Protein 8B3J (pdb70)

Foldseek 3Di:
DPDDDDDPDDDDDDPPDCPPPHPHDDDDVVVVLFDKDWWDWFFADAQLVDPDFDFFFKKKKFKAFQDDADWFQFPQAAPHRPDPTHTHDIDCDPCLQVQLQFFWWFWKKKKKKFKDWAAPPDDGDAFAKKKKAWFDDDPDDGDDGHMDMFDQADPVGGDVVSVQVVDDPRPRHMDMDGCRVPRMDIDMGTGDDPDDGDGSNDHHRVSSRPGMMMMMGTDGRGDSNDTTIIIIMMMGGDPPIDTDGRHGRDDDDDDDD/DQLQDWDWQDKDKAWFPDWDKDKAQPQVSSCQAVSNLVVLWFFWWKFWKKKKWKFWDAEQQKWFKKKKAKFFADCPVVDVVLVVDDPQVNVVVRVVGDIWMATRNVRDTGMGIGHQDDPDDTQTFFAPRCRSRRGMMMMMTTPGGMDGDDCTMIMMIMIMGIDPMDTDDGDDGGGYHHDDRPD/DPDDDDDDDDDDDDDDDDDPPDDPDDDDDDDPDPDPDDDDDPADPVVPDHDPDDPPDLVVLQFDKDWDFKWWAQLPDDQKAWTKKFFAFQFAWDKDWDDDDDTFIDIDGGSVLVSQVQFWKKFWKKKKKKFWDDDLQKWFKKKKAWDQDDAPQDPDDPDVPGIDMDISNPDGIDMDMGTADDPDGIATRDDADDRDRDGRMDDGPVRPRDDRGYDDDDNRRGRGMMIMITHGRMDDPPPPSRDMTMMTMMMHGDVVMDGDHGDDDCVVPDPDTPPDDD

InterPro domains:
  IPR014872 Dicistrovirus, capsid-polyprotein, C-terminal [PF08762] (706-889)
  IPR024343 Capsid protein VP4, dicistrovirus [PF11492] (283-330)
  IPR029053 Viral coat protein subunit [G3DSA:2.60.120.20] (38-286)
  IPR029053 Viral coat protein subunit [G3DSA:2.60.120.20] (332-621)
  IPR029053 Viral coat protein subunit [G3DSA:2.60.120.20] (643-891)
  IPR033703 Picornavirus/Calicivirus coat protein [cd00205] (107-262)
  IPR033703 Picornavirus/Calicivirus coat protein [cd00205] (389-591)

Sequence (718 aa):
GAITLEPFGSDNTSPELSKLHFGETYDHMRVLVKGYNFYKAVLDNTTITDPDNPSGTVVIRSTVPDFPAPRGHIPNGPDKPFLPHPENAALCTHLTWFSPCYVARRGGIRWKYLHFGARFGATDAPKGLGFVNRVPQVPYGRRPLGNERLPLTDVNGFNPTELSQAFSNENGGVYATDLDVQPAIEVELPFYSSLRFVNPRWDDYEKIGIHRHSIDLLSYRTNGAKCEDAWMAYVAAGDDFNLSWMLSCPPFRLVNLNFLSRPVRIMRESISLDERTSTTIAPWDVYLRHPMINKKIANYEYLRANLVLEVVVNGGPFFYGKMLLGYTPFGYEDSLKNFNRIPIGHQNTMLSQQPHVKIDFCESTGGVLHLPFVYNRNYMRISEGSGEPASMGELRLNTLNALKNISFSVATITVFAYLDNVELVAPSANDPITAQQPELCRPVVIDPPHKYRPTYVGNMANADIAEAVDKLSLTSKQELTINHDVIGKKSDGDDMHLSTFFGREAYMDRFEWKTTDSYDTLLFYTHVHPILFKRFEATSGDYDVGMLLPPVGYATIPFSFWRGGMTFRFSIVASAFHRGRLRIVYQPQGGLGTVPGFSAAFNRVIDLGDARDFEVTVEWNQNIAFREVHTTGSNVPSAQYTPGLDVGRTSQLPLGDQTSVSNGVLAVYVVNDLVSPDGGTDESVEVNWFVKGAPSFEVASRDTKFARWSTHWSQEEF

Radius of gyration: 30.09 Å; Cα contacts (8 Å, |Δi|>4): 1605; chains: 3; bounding box: 96×83×78 Å

Organism: NCBI:txid2169725

Secondary structure (DSSP, 8-state):
--EE---BS-----S--TTTTSSS---BHHHHTTS-EEEEE----SGGGSSS---SSEEEEEEEESS---SBS-TT-SSSTTSSS--B-----SHHHHSTTBS-EE--EEEEEEEE---SSS------EEEEEEE---SSSPPPSEEEEEE-B-SSSB-HHHHHTTS----S-EEEEETTT--EEEEEE----SSS-B-TT---HHHHTTSEEEEEEEESS--SS----EEEEEEEE-TT-EE--B--PPPBEE---/--TTS-EEEEEEEE-SS---EEEE-HHHHHHT-TTTTTTTTT-SEEEEEEEEEEEEE--TTEEEEEEEEEE-TTTTTTSTTTTTS-HHHHHHHHTTSSEEEEETTTTB-EEEEPP---SSSSEE-SSS--TTTTT-EEEEEEEEEEEE-----EEEEEEEEEEEEEEE---S---SPP-----/--S----PPP-----SS---S-SSS----EE-SSSTT------SGGGSSPPSS-TTBGGGTTT--EEEEEEE--S---SS-EEEEEE--S-----EE-SSSS--EEB---HHHHHSTTBSEEES-EEEEEEE---SS-EEEEEEEEESSS--SS-----TTSEEEEETTT-SEEEEEEPP--SSS-EE----SSSSPPPSEE-BTTTTB---S------SS-S-EEEEEEEEEEE-TTS------EEEEEE---TT-EE-SB----TTEES--TT---

Solvent-accessible surface area: 33210 Å² total; per-residue (Å²): 87,74,55,92,30,119,57,0,32,85,85,140,72,58,142,75,34,53,164,122,103,61,64,101,96,52,70,55,2,41,78,35,5,65,4,21,46,76,16,30,34,17,76,10,72,20,18,42,106,70,134,117,28,27,78,21,24,1,0,18,5,7,6,27,7,20,16,3,2,16,8,0,40,2,72,58,3,38,35,87,56,148,82,122,80,26,13,1,48,0,41,10,2,12,1,9,0,3,3,15,0,1,10,0,24,27,6,0,6,53,8,5,3,57,21,103,39,62,36,131,85,60,129,94,17,88,95,3,65,0,26,0,10,50,11,68,106,73,148,203,67,56,52,101,44,37,39,64,27,41,69,3,56,77,148,161,31,134,34,101,93,33,60,84,130,6,49,75,128,63,127,40,19,57,61,58,23,53,0,70,109,46,28,2,0,25,0,3,5,10,19,99,37,126,68,92,5,9,23,14,60,53,38,21,20,102,78,14,0,71,26,41,0,0,5,2,4,20,2,68,136,19,72,13,77,103,18,20,28,5,16,51,0,48,0,1,2,2,109,11,8,0,0,6,20,1,14,0,0,12,11,0,18,39,3,127,97,172,100,20,50,134,84,10,103,7,13,107,57,82,19,60,59,83,94,95,71,42,40,59,45,21,0,2,23,41,2,2,76,34,52,76,0,19,157,110,0,39,98,72,28,57,1,88,3,47,0,7,1,74,10,73,19,100,12,30,89,96,28,21,0,34,6,6,2,0,5,14,7,50,15,28,89,59,44,45,172,46,34,81,28,7,35,39,8,7,7,1,2,3,0,18,15,9,49,54,14,123,0,28,0,19,116,48,58,30,29,87,24,131,2,34,28,4,20,26,100,77,54,1,81,0,2,106,69,6,47,40,2,38,30,2,0,12,2,8,10,0,3,16,3,19,4,76,59,18,73,192,95,84,1,28,2,12,0,62,0,66,2,58,113,55,87,51,45,46,105,52,110,59,95,22,2,95,44,115,120,22,180,78,163,224,117,115,143,150,118,100,131,140,199,196,201,104,91,112,52,26,83,52,56,79,41,130,106,104,58,98,47,49,61,12,24,180,75,95,165,39,139,69,81,97,80,17,57,54,3,29,64,163,32,158,50,56,22,2,51,2,65,30,1,24,42,68,48,0,1,1,0,19,4,50,3,101,9,98,28,71,126,53,45,26,4,0,5,1,8,0,1,1,0,1,9,3,66,8,56,21,86,75,72,118,129,4,5,0,1,2,2,1,0,0,0,0,0,0,0,10,3,25,61,1,37,1,0,2,15,1,54,8,5,9,10,4,1,54,104,6,143,10,94,10,5,1,6,7,67,45,117,44,26,17,59,116,86,42,54,107,80,92,89,67,23,44,70,13,41,17,46,102,17,49,46,6,56,2,30,1,24,26,42,39,151,88,21,20,35,91,18,23,65,18,69,61,35,99,25,78,25,6,1,6,16,0,76,30,45,56,61,117,54,83,129,52,49,60,96,57,52,62,16,6,1,11,4,0,0,4,6,0,16,73,65,4,93,26,47,73,71,50,82,140,55,49,11,38,5,1,0,23,0,61,4,13,148,39,19,70,6,0,35,132,47,116,43,11,24,144,7,2,24,14,16,7,92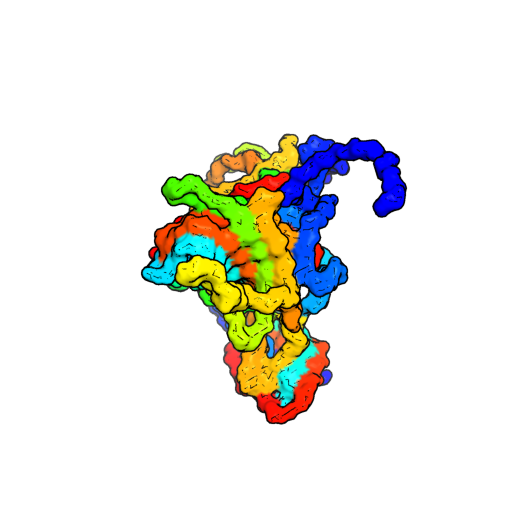,16,74,136

Nearest PDB structures (foldseek):
  8b38-assembly1_C  TM=9.897E-01  e=2.104E-46  Chaetoceros socialis f. radians RNA virus 01
  6shl-assembly1_C  TM=8.924E-01  e=9.846E-21  Chaetoceros tenuissimus RNA virus type II
  5mqc-assembly1_C  TM=8.065E-01  e=6.167E-16  Black queen cell virus
  5mup-assembly1_C  TM=7.631E-01  e=1.650E-15  Deformed wing virus
  6iic-assembly1_C  TM=8.313E-01  e=2.509E-12  Mud crab virus

CATH classification: 2.60.120.20

Structure (mmCIF, N/CA/C/O backbone):
data_8B3J
#
_entry.id   8B3J
#
loop_
_entity.id
_entity.type
_entity.pdbx_description
1 polymer 'Structural polyprotein'
2 polymer 'Structural polyprotein'
3 polymer 'Structural polyprotein'
#
loop_
_atom_site.group_PDB
_atom_site.id
_atom_site.type_symbol
_atom_site.label_atom_id
_atom_site.label_alt_id
_atom_site.label_comp_id
_atom_site.label_asym_id
_atom_site.label_entity_id
_atom_site.label_seq_id
_atom_site.pdbx_PDB_ins_code
_atom_site.Cartn_x
_atom_site.Cartn_y
_atom_site.Cartn_z
_atom_site.occupancy
_atom_site.B_iso_or_equiv
_atom_site.auth_seq_id
_atom_site.auth_comp_id
_atom_site.auth_asym_id
_atom_site.auth_atom_id
_atom_site.pdbx_PDB_model_num
ATOM 1 N N . GLY A 1 14 ? 74.800 253.565 188.742 1.00 87.60 638 GLY A N 1
ATOM 2 C CA . GLY A 1 14 ? 74.984 253.753 187.315 1.00 91.55 638 GLY A CA 1
ATOM 3 C C . GLY A 1 14 ? 76.227 254.549 186.973 1.00 95.85 638 GLY A C 1
ATOM 4 O O . GLY A 1 14 ? 77.331 254.003 186.942 1.00 96.43 638 GLY A O 1
ATOM 5 N N . ALA A 1 15 ? 76.040 255.843 186.712 1.00 85.93 639 ALA A N 1
ATOM 6 C CA . ALA A 1 15 ? 77.132 256.763 186.397 1.00 82.89 639 ALA A CA 1
ATOM 7 C C . ALA A 1 15 ? 77.922 256.281 185.179 1.00 81.94 639 ALA A C 1
ATOM 8 O O . ALA A 1 15 ? 79.110 255.965 185.254 1.00 80.88 639 ALA A O 1
ATOM 10 N N . ILE A 1 16 ? 77.231 256.227 184.046 1.00 75.18 640 ILE A N 1
ATOM 11 C CA . ILE A 1 16 ? 77.840 255.780 182.800 1.00 75.17 640 ILE A CA 1
ATOM 12 C C . ILE A 1 16 ? 78.590 256.939 182.162 1.00 76.55 640 ILE A C 1
ATOM 13 O O . ILE A 1 16 ? 78.043 258.036 182.000 1.00 76.06 640 ILE A O 1
ATOM 18 N N . THR A 1 17 ? 79.846 256.699 181.799 1.00 66.32 641 THR A N 1
ATOM 19 C CA . THR A 1 17 ? 80.658 257.681 181.092 1.00 59.29 641 THR A CA 1
ATOM 20 C C . THR A 1 17 ? 80.486 257.456 179.595 1.00 63.22 641 THR A C 1
ATOM 21 O O . THR A 1 17 ? 80.914 256.429 179.062 1.00 67.28 641 THR A O 1
ATOM 25 N N . LEU A 1 18 ? 79.865 258.417 178.918 1.00 63.19 642 LEU A N 1
ATOM 26 C CA . LEU A 1 18 ? 79.588 258.291 177.498 1.00 63.54 642 LEU A CA 1
ATOM 27 C C . LEU A 1 18 ? 80.853 258.550 176.684 1.00 68.74 642 LEU A C 1
ATOM 28 O O . LEU A 1 18 ? 81.938 258.784 177.221 1.00 71.23 642 LEU A O 1
ATOM 33 N N . GLU A 1 19 ? 80.713 258.505 175.366 1.00 72.63 643 GLU A N 1
ATOM 34 C CA . GLU A 1 19 ? 81.841 258.759 174.478 1.00 74.65 643 GLU A CA 1
ATOM 35 C C . GLU A 1 19 ? 82.085 260.260 174.365 1.00 74.66 643 GLU A C 1
ATOM 36 O O . GLU A 1 19 ? 81.155 261.008 174.050 1.00 77.32 643 GLU A O 1
ATOM 42 N N . PRO A 1 20 ? 83.305 260.732 174.620 1.00 59.96 644 PRO A N 1
ATOM 43 C CA . PRO A 1 20 ? 83.576 262.171 174.534 1.00 55.88 644 PRO A CA 1
ATOM 44 C C . PRO A 1 20 ? 83.334 262.711 173.135 1.00 60.79 644 PRO A C 1
ATOM 45 O O . PRO A 1 20 ? 83.590 262.041 172.134 1.00 71.44 644 PRO A O 1
ATOM 49 N N . PHE A 1 21 ? 82.840 263.944 173.073 1.00 49.74 645 PHE A N 1
ATOM 50 C CA . PHE A 1 21 ? 82.634 264.630 171.800 1.00 50.85 645 PHE A CA 1
ATOM 51 C C . PHE A 1 21 ? 83.962 265.230 171.362 1.00 60.77 645 PHE A C 1
ATOM 52 O O . PHE A 1 21 ? 84.248 266.402 171.602 1.00 65.53 645 PHE A O 1
ATOM 60 N N . GLY A 1 22 ? 84.783 264.424 170.707 1.00 70.95 646 GLY A N 1
ATOM 61 C CA . GLY A 1 22 ? 86.069 264.882 170.221 1.00 68.96 646 GLY A CA 1
ATOM 62 C C . GLY A 1 22 ? 87.218 264.408 171.085 1.00 72.46 646 GLY A C 1
ATOM 63 O O . GLY A 1 22 ? 87.087 263.522 171.934 1.00 74.37 646 GLY A O 1
ATOM 64 N N . SER A 1 23 ? 88.375 265.023 170.854 1.00 83.10 647 SER A N 1
ATOM 65 C CA . SER A 1 23 ? 89.577 264.683 171.600 1.00 80.65 647 SER A CA 1
ATOM 66 C C . SER A 1 23 ? 90.465 265.912 171.700 1.00 84.34 647 SER A C 1
ATOM 67 O O . SER A 1 23 ? 90.326 266.867 170.932 1.00 87.79 647 SER A O 1
ATOM 70 N N . ASP A 1 24 ? 91.383 265.877 172.664 1.00 90.24 648 ASP A N 1
ATOM 71 C CA . ASP A 1 24 ? 92.315 266.972 172.911 1.00 93.40 648 ASP A CA 1
ATOM 72 C C . ASP A 1 24 ? 93.691 266.555 172.408 1.00 92.49 648 ASP A C 1
ATOM 73 O O . ASP A 1 24 ? 94.286 265.601 172.920 1.00 94.01 648 ASP A O 1
ATOM 78 N N . ASN A 1 25 ? 94.194 267.270 171.410 1.00 97.73 649 ASN A N 1
ATOM 79 C CA . ASN A 1 25 ? 95.484 266.988 170.800 1.00 101.75 649 ASN A CA 1
ATOM 80 C C . ASN A 1 25 ? 96.313 268.259 170.682 1.00 103.53 649 ASN A C 1
ATOM 81 O O . ASN A 1 25 ? 96.965 268.506 169.666 1.00 104.77 649 ASN A O 1
ATOM 86 N N . THR A 1 26 ? 96.290 269.082 171.726 1.00 101.72 650 THR A N 1
ATOM 87 C CA . THR A 1 26 ? 97.004 270.350 171.696 1.00 101.10 650 THR A CA 1
ATOM 88 C C . THR A 1 26 ? 98.506 270.124 171.600 1.00 101.58 650 THR A C 1
ATOM 89 O O . THR A 1 26 ? 99.049 269.172 172.167 1.00 101.23 650 THR A O 1
ATOM 93 N N . SER A 1 27 ? 99.175 271.003 170.863 1.00 103.23 651 SER A N 1
ATOM 94 C CA . SER A 1 27 ? 100.616 270.898 170.717 1.00 103.50 651 SER A CA 1
ATOM 95 C C . SER A 1 27 ? 101.298 271.183 172.052 1.00 103.69 651 SER A C 1
ATOM 96 O O . SER A 1 27 ? 100.817 272.010 172.832 1.00 102.93 651 SER A O 1
ATOM 99 N N . PRO A 1 28 ? 102.413 270.511 172.351 1.00 102.53 652 PRO A N 1
ATOM 100 C CA . PRO A 1 28 ? 103.169 270.853 173.562 1.00 102.50 652 PRO A CA 1
ATOM 101 C C . PRO A 1 28 ? 103.762 272.251 173.540 1.00 101.22 652 PRO A C 1
ATOM 102 O O . PRO A 1 28 ? 104.174 272.738 174.600 1.00 100.78 652 PRO A O 1
ATOM 106 N N . GLU A 1 29 ? 103.821 272.910 172.385 1.00 93.98 653 GLU A N 1
ATOM 107 C CA . GLU A 1 29 ? 104.318 274.279 172.288 1.00 89.44 653 GLU A CA 1
ATOM 108 C C . GLU A 1 29 ? 103.158 275.175 171.855 1.00 87.78 653 GLU A C 1
ATOM 109 O O . GLU A 1 29 ? 102.968 275.476 170.678 1.00 88.22 653 GLU A O 1
ATOM 115 N N . LEU A 1 30 ? 102.380 275.610 172.835 1.00 70.37 654 LEU A N 1
ATOM 116 C CA . LEU A 1 30 ? 101.307 276.567 172.621 1.00 70.93 654 LEU A CA 1
ATOM 117 C C . LEU A 1 30 ? 101.488 277.846 173.417 1.00 70.39 654 LEU A C 1
ATOM 118 O O . LEU A 1 30 ? 100.988 278.892 173.004 1.00 73.14 654 LEU A O 1
ATOM 123 N N . SER A 1 31 ? 102.199 277.792 174.542 1.00 66.06 655 SER A N 1
ATOM 124 C CA . SER A 1 31 ? 102.491 278.993 175.305 1.00 66.24 655 SER A CA 1
ATOM 125 C C . SER A 1 31 ? 103.465 279.915 174.590 1.00 72.08 655 SER A C 1
ATOM 126 O O . SER A 1 31 ? 103.637 281.057 175.026 1.00 75.87 655 SER A O 1
ATOM 129 N N . LYS A 1 32 ? 104.117 279.449 173.526 1.00 62.32 656 LYS A N 1
ATOM 130 C CA . LYS A 1 32 ? 105.039 280.270 172.754 1.00 58.26 656 LYS A CA 1
ATOM 131 C C . LYS A 1 32 ? 104.566 280.466 171.321 1.00 54.76 656 LYS A C 1
ATOM 132 O O . LYS A 1 32 ? 105.379 280.719 170.430 1.00 63.33 656 LYS A O 1
ATOM 138 N N . LEU A 1 33 ? 103.268 280.354 171.086 1.00 44.57 657 LEU A N 1
ATOM 139 C CA . LEU A 1 33 ? 102.687 280.580 169.775 1.00 46.38 657 LEU A CA 1
ATOM 140 C C . LEU A 1 33 ? 101.583 281.619 169.787 1.00 45.39 657 LEU A C 1
ATOM 141 O O . LEU A 1 33 ? 101.437 282.352 168.809 1.00 49.22 657 LEU A O 1
ATOM 146 N N . HIS A 1 34 ? 100.814 281.718 170.870 1.00 49.74 658 HIS A N 1
ATOM 147 C CA . HIS A 1 34 ? 99.721 282.679 170.944 1.00 49.55 658 HIS A CA 1
ATOM 148 C C . HIS A 1 34 ? 99.951 283.738 172.012 1.00 58.22 658 HIS A C 1
ATOM 149 O O . HIS A 1 34 ? 99.920 284.933 171.701 1.00 66.45 658 HIS A O 1
ATOM 156 N N . PHE A 1 35 ? 100.175 283.346 173.254 1.00 42.99 659 PHE A N 1
ATOM 157 C CA . PHE A 1 35 ? 100.500 284.280 174.316 1.00 40.10 659 PHE A CA 1
ATOM 158 C C . PHE A 1 35 ? 101.958 284.090 174.714 1.00 43.24 659 PHE A C 1
ATOM 159 O O . PHE A 1 35 ? 102.704 283.344 174.076 1.00 57.91 659 PHE A O 1
ATOM 167 N N . GLY A 1 36 ? 102.375 284.782 175.762 1.00 48.34 660 GLY A N 1
ATOM 168 C CA . GLY A 1 36 ? 103.753 284.674 176.188 1.00 54.33 660 GLY A CA 1
ATOM 169 C C . GLY A 1 36 ? 103.994 283.613 177.239 1.00 57.36 660 GLY A C 1
ATOM 170 O O . GLY A 1 36 ? 104.973 282.865 177.158 1.00 55.44 660 GLY A O 1
ATOM 171 N N . GLU A 1 37 ? 103.106 283.530 178.225 1.00 63.14 661 GLU A N 1
ATOM 172 C CA . GLU A 1 37 ? 103.327 282.701 179.401 1.00 58.90 661 GLU A CA 1
ATOM 173 C C . GLU A 1 37 ? 102.035 281.961 179.727 1.00 56.85 661 GLU A C 1
ATOM 174 O O . GLU A 1 37 ? 101.086 281.951 178.938 1.00 64.24 661 GLU A O 1
ATOM 180 N N . THR A 1 38 ? 102.000 281.333 180.899 1.00 55.91 662 THR A N 1
ATOM 181 C CA . THR A 1 38 ? 100.863 280.541 181.344 1.00 61.86 662 THR A CA 1
ATOM 182 C C . THR A 1 38 ? 100.222 281.177 182.570 1.00 64.89 662 THR A C 1
ATOM 183 O O . THR A 1 38 ? 100.918 281.651 183.470 1.00 66.81 662 THR A O 1
ATOM 187 N N . TYR A 1 39 ? 98.892 281.173 182.602 1.00 57.91 663 TYR A N 1
ATOM 188 C CA . TYR A 1 39 ? 98.101 281.757 183.682 1.00 51.09 663 TYR A CA 1
ATOM 189 C C . TYR A 1 39 ? 97.340 280.623 184.359 1.00 58.82 663 TYR A C 1
ATOM 190 O O . TYR A 1 39 ? 96.208 280.322 183.978 1.00 70.57 663 TYR A O 1
ATOM 199 N N . ASP A 1 40 ? 97.951 279.989 185.359 1.00 59.47 664 ASP A N 1
ATOM 200 C CA . ASP A 1 40 ? 97.281 278.914 186.077 1.00 55.67 664 ASP A CA 1
ATOM 201 C C . ASP A 1 40 ? 97.427 278.971 187.588 1.00 52.76 664 ASP A C 1
ATOM 202 O O . ASP A 1 40 ? 96.802 278.157 188.272 1.00 60.70 664 ASP A O 1
ATOM 207 N N . HIS A 1 41 ? 98.220 279.885 188.131 1.00 59.47 665 HIS A N 1
ATOM 208 C CA . HIS A 1 41 ? 98.431 279.990 189.568 1.00 53.20 665 HIS A CA 1
ATOM 209 C C . HIS A 1 41 ? 97.876 281.321 190.051 1.00 61.03 665 HIS A C 1
ATOM 210 O O . HIS A 1 41 ? 98.252 282.376 189.534 1.00 69.96 665 HIS A O 1
ATOM 217 N N . MET A 1 42 ? 96.981 281.269 191.036 1.00 53.59 666 MET A N 1
ATOM 218 C CA . MET A 1 42 ? 96.419 282.494 191.589 1.00 53.24 666 MET A CA 1
ATOM 219 C C . MET A 1 42 ? 97.409 283.210 192.495 1.00 55.05 666 MET A C 1
ATOM 220 O O . MET A 1 42 ? 97.380 284.442 192.592 1.00 65.94 666 MET A O 1
ATOM 225 N N . ARG A 1 43 ? 98.296 282.460 193.147 1.00 49.26 667 ARG A N 1
ATOM 226 C CA . ARG A 1 43 ? 99.275 283.073 194.034 1.00 46.07 667 ARG A CA 1
ATOM 227 C C . ARG A 1 43 ? 100.176 284.041 193.284 1.00 49.10 667 ARG A C 1
ATOM 228 O O . ARG A 1 43 ? 100.482 285.124 193.792 1.00 59.02 667 ARG A O 1
ATOM 236 N N . VAL A 1 44 ? 100.607 283.677 192.078 1.00 47.17 668 VAL A N 1
ATOM 237 C CA . VAL A 1 44 ? 101.416 284.581 191.268 1.00 50.19 668 VAL A CA 1
ATOM 238 C C . VAL A 1 44 ? 100.583 285.749 190.755 1.00 48.24 668 VAL A C 1
ATOM 239 O O . VAL A 1 44 ? 101.032 286.899 190.770 1.00 53.68 668 VAL A O 1
ATOM 243 N N . LEU A 1 45 ? 99.359 285.478 190.300 1.00 47.77 669 LEU A N 1
ATOM 244 C CA . LEU A 1 45 ? 98.521 286.533 189.741 1.00 47.87 669 LEU A CA 1
ATOM 245 C C . LEU A 1 45 ? 98.237 287.622 190.763 1.00 49.09 669 LEU A C 1
ATOM 246 O O . LEU A 1 45 ? 98.219 288.811 190.426 1.00 55.43 669 LEU A O 1
ATOM 251 N N . VAL A 1 46 ? 98.021 287.240 192.016 1.00 44.12 670 VAL A N 1
ATOM 252 C CA . VAL A 1 46 ? 97.576 288.180 193.039 1.00 40.63 670 VAL A CA 1
ATOM 253 C C . VAL A 1 46 ? 98.722 289.083 193.488 1.00 48.78 670 VAL A C 1
ATOM 254 O O . VAL A 1 46 ? 98.532 289.973 194.322 1.00 57.29 670 VAL A O 1
ATOM 258 N N . LYS A 1 47 ? 99.912 288.877 192.928 1.00 52.45 671 LYS A N 1
ATOM 259 C CA . LYS A 1 47 ? 101.079 289.667 193.297 1.00 44.52 671 LYS A CA 1
ATOM 260 C C . LYS A 1 47 ? 101.250 290.931 192.465 1.00 48.06 671 LYS A C 1
ATOM 261 O O . LYS A 1 47 ? 102.121 291.744 192.783 1.00 50.63 671 LYS A O 1
ATOM 267 N N . GLY A 1 48 ? 100.461 291.117 191.411 1.00 49.90 672 GLY A N 1
ATOM 268 C CA . GLY A 1 48 ? 100.448 292.372 190.695 1.00 40.97 672 GLY A CA 1
ATOM 269 C C . GLY A 1 48 ? 99.662 293.415 191.453 1.00 47.59 672 GLY A C 1
ATOM 270 O O . GLY A 1 48 ? 99.073 293.156 192.500 1.00 62.53 672 GLY A O 1
ATOM 271 N N . TYR A 1 49 ? 99.644 294.625 190.911 1.00 25.39 673 TYR A N 1
ATOM 272 C CA . TYR A 1 49 ? 99.025 295.755 191.584 1.00 36.57 673 TYR A CA 1
ATOM 273 C C . TYR A 1 49 ? 97.719 296.139 190.910 1.00 32.28 673 TYR A C 1
ATOM 274 O O . TYR A 1 49 ? 97.596 296.069 189.685 1.00 49.22 673 TYR A O 1
ATOM 283 N N . ASN A 1 50 ? 96.746 296.542 191.720 1.00 32.00 674 ASN A N 1
ATOM 284 C CA . ASN A 1 50 ? 95.466 297.036 191.245 1.00 39.67 674 ASN A CA 1
ATOM 285 C C . ASN A 1 50 ? 95.167 298.362 191.923 1.00 39.14 674 ASN A C 1
ATOM 286 O O . ASN A 1 50 ? 95.765 298.709 192.941 1.00 45.86 674 ASN A O 1
ATOM 291 N N . PHE A 1 51 ? 94.226 299.101 191.353 1.00 40.30 675 PHE A N 1
ATOM 292 C CA . PHE A 1 51 ? 93.862 300.410 191.871 1.00 35.94 675 PHE A CA 1
ATOM 293 C C . PHE A 1 51 ? 92.681 300.270 192.821 1.00 40.45 675 PHE A C 1
ATOM 294 O O . PHE A 1 51 ? 91.599 299.837 192.415 1.00 49.00 675 PHE A O 1
ATOM 302 N N . TYR A 1 52 ? 92.897 300.624 194.079 1.00 46.75 676 TYR A N 1
ATOM 303 C CA . TYR A 1 52 ? 91.847 300.699 195.083 1.00 40.70 676 TYR A CA 1
ATOM 304 C C . TYR A 1 52 ? 91.257 302.112 195.053 1.00 45.05 676 TYR A C 1
ATOM 305 O O . TYR A 1 52 ? 91.472 302.863 194.101 1.00 55.81 676 TYR A O 1
ATOM 314 N N . LYS A 1 53 ? 90.496 302.488 196.074 1.00 45.15 677 LYS A N 1
ATOM 315 C CA . LYS A 1 53 ? 89.885 303.807 196.120 1.00 49.88 677 LYS A CA 1
ATOM 316 C C . LYS A 1 53 ? 90.949 304.895 196.262 1.00 47.26 677 LYS A C 1
ATOM 317 O O . LYS A 1 53 ? 92.152 304.635 196.321 1.00 51.69 677 LYS A O 1
ATOM 323 N N . ALA A 1 54 ? 90.487 306.141 196.313 1.00 48.17 678 ALA A N 1
ATOM 324 C CA . ALA A 1 54 ? 91.329 307.295 196.588 1.00 45.56 678 ALA A CA 1
ATOM 325 C C . ALA A 1 54 ? 91.006 307.818 197.979 1.00 51.38 678 ALA A C 1
ATOM 326 O O . ALA A 1 54 ? 89.836 308.043 198.303 1.00 58.34 678 ALA A O 1
ATOM 328 N N . VAL A 1 55 ? 92.038 308.015 198.795 1.00 55.78 679 VAL A N 1
ATOM 329 C CA . VAL A 1 55 ? 91.870 308.354 200.204 1.00 50.39 679 VAL A CA 1
ATOM 330 C C . VAL A 1 55 ? 91.809 309.873 200.320 1.00 55.32 679 VAL A C 1
ATOM 331 O O . VAL A 1 55 ? 92.835 310.548 200.360 1.00 54.07 679 VAL A O 1
ATOM 335 N N . LEU A 1 56 ? 90.598 310.409 200.387 1.00 69.13 680 LEU A N 1
ATOM 336 C CA . LEU A 1 56 ? 90.362 311.833 200.543 1.00 67.06 680 LEU A CA 1
ATOM 337 C C . LEU A 1 56 ? 90.139 312.166 202.014 1.00 70.37 680 LEU A C 1
ATOM 338 O O . LEU A 1 56 ? 90.335 311.333 202.902 1.00 73.39 680 LEU A O 1
ATOM 343 N N . ASP A 1 57 ? 89.736 313.409 202.279 1.00 82.87 681 ASP A N 1
ATOM 344 C CA . ASP A 1 57 ? 89.255 313.808 203.603 1.00 80.22 681 ASP A CA 1
ATOM 345 C C . ASP A 1 57 ? 88.222 314.916 203.389 1.00 77.55 681 ASP A C 1
ATOM 346 O O . ASP A 1 57 ? 88.565 316.097 203.338 1.00 81.33 681 ASP A O 1
ATOM 351 N N . ASN A 1 58 ? 86.955 314.523 203.294 1.00 84.15 682 ASN A N 1
ATOM 352 C CA . ASN A 1 58 ? 85.864 315.472 203.139 1.00 87.23 682 ASN A CA 1
ATOM 353 C C . ASN A 1 58 ? 84.792 315.320 204.203 1.00 92.16 682 ASN A C 1
ATOM 354 O O . ASN A 1 58 ? 83.757 315.989 204.120 1.00 94.73 682 ASN A O 1
ATOM 359 N N . THR A 1 59 ? 84.994 314.444 205.185 1.00 90.60 683 THR A N 1
ATOM 360 C CA . THR A 1 59 ? 84.029 314.306 206.266 1.00 89.02 683 THR A CA 1
ATOM 361 C C . THR A 1 59 ? 84.156 315.439 207.275 1.00 90.74 683 THR A C 1
ATOM 362 O O . THR A 1 59 ? 83.150 315.908 207.815 1.00 90.88 683 THR A O 1
ATOM 366 N N . THR A 1 60 ? 85.381 315.891 207.536 1.00 94.71 684 THR A N 1
ATOM 367 C CA . THR A 1 60 ? 85.623 316.862 208.594 1.00 94.68 684 THR A CA 1
ATOM 368 C C . THR A 1 60 ? 85.241 318.286 208.214 1.00 95.37 684 THR A C 1
ATOM 369 O O . THR A 1 60 ? 85.015 319.106 209.109 1.00 97.30 684 THR A O 1
ATOM 373 N N . ILE A 1 61 ? 85.154 318.605 206.920 1.00 96.70 685 ILE A N 1
ATOM 374 C CA . ILE A 1 61 ? 84.910 319.985 206.513 1.00 97.76 685 ILE A CA 1
ATOM 375 C C . ILE A 1 61 ? 83.524 320.479 206.892 1.00 99.70 685 ILE A C 1
ATOM 376 O O . ILE A 1 61 ? 83.256 321.679 206.781 1.00 100.34 685 ILE A O 1
ATOM 381 N N . THR A 1 62 ? 82.634 319.591 207.331 1.00 107.81 686 THR A N 1
ATOM 382 C CA . THR A 1 62 ? 81.335 320.022 207.829 1.00 109.45 686 THR A CA 1
ATOM 383 C C . THR A 1 62 ? 81.417 320.662 209.208 1.00 111.64 686 THR A C 1
ATOM 384 O O . THR A 1 62 ? 80.430 321.254 209.658 1.00 110.37 686 THR A O 1
ATOM 388 N N . ASP A 1 63 ? 82.558 320.555 209.885 1.00 119.63 687 ASP A N 1
ATOM 389 C CA . ASP A 1 63 ? 82.737 321.217 211.164 1.00 117.63 687 ASP A CA 1
ATOM 390 C C . ASP A 1 63 ? 82.803 322.731 210.970 1.00 117.76 687 ASP A C 1
ATOM 391 O O . ASP A 1 63 ? 83.243 323.213 209.923 1.00 116.99 687 ASP A O 1
ATOM 396 N N . PRO A 1 64 ? 82.366 323.504 211.963 1.00 125.11 688 PRO A N 1
ATOM 397 C CA . PRO A 1 64 ? 82.458 324.966 211.875 1.00 125.18 688 PRO A CA 1
ATOM 398 C C . PRO A 1 64 ? 83.735 325.561 212.449 1.00 122.97 688 PRO A C 1
ATOM 399 O O . PRO A 1 64 ? 83.852 326.790 212.490 1.00 120.84 688 PRO A O 1
ATOM 403 N N . ASP A 1 65 ? 84.687 324.735 212.892 1.00 121.93 689 ASP A N 1
ATOM 404 C CA . ASP A 1 65 ? 85.895 325.242 213.532 1.00 121.10 689 ASP A CA 1
ATOM 405 C C . ASP A 1 65 ? 87.140 324.486 213.084 1.00 121.48 689 ASP A C 1
ATOM 406 O O . ASP A 1 65 ? 88.089 324.337 213.860 1.00 121.84 689 ASP A O 1
ATOM 411 N N . ASN A 1 66 ? 87.158 323.996 211.850 1.00 107.36 690 ASN A N 1
ATOM 412 C CA . ASN A 1 66 ? 88.331 323.285 211.368 1.00 104.79 690 ASN A CA 1
ATOM 413 C C . ASN A 1 66 ? 89.500 324.254 211.199 1.00 107.53 690 ASN A C 1
ATOM 414 O O . ASN A 1 66 ? 89.300 325.411 210.820 1.00 107.68 690 ASN A O 1
ATOM 419 N N . PRO A 1 67 ? 90.725 323.816 211.479 1.00 97.97 691 PRO A N 1
ATOM 420 C CA . PRO A 1 67 ? 91.879 324.709 211.334 1.00 96.17 691 PRO A CA 1
ATOM 421 C C . PRO A 1 67 ? 92.139 325.060 209.878 1.00 97.76 691 PRO A C 1
ATOM 422 O O . PRO A 1 67 ? 91.799 324.309 208.962 1.00 99.01 691 PRO A O 1
ATOM 426 N N . SER A 1 68 ? 92.754 326.223 209.671 1.00 98.61 692 SER A N 1
ATOM 427 C CA . SER A 1 68 ? 93.052 326.728 208.333 1.00 100.88 692 SER A CA 1
ATOM 428 C C . SER A 1 68 ? 94.470 327.283 208.314 1.00 100.41 692 SER A C 1
ATOM 429 O O . SER A 1 68 ? 94.738 328.330 208.912 1.00 99.88 692 SER A O 1
ATOM 432 N N . GLY A 1 69 ? 95.374 326.589 207.627 1.00 89.16 693 GLY A N 1
ATOM 433 C CA . GLY A 1 69 ? 96.733 327.067 207.465 1.00 85.60 693 GLY A CA 1
ATOM 434 C C . GLY A 1 69 ? 97.784 326.236 208.171 1.00 86.77 693 GLY A C 1
ATOM 435 O O . GLY A 1 69 ? 97.861 326.247 209.402 1.00 87.33 693 GLY A O 1
ATOM 436 N N . THR A 1 70 ? 98.598 325.514 207.402 1.00 77.67 694 THR A N 1
ATOM 437 C CA . THR A 1 70 ? 99.732 324.747 207.921 1.00 76.09 694 THR A CA 1
ATOM 438 C C . THR A 1 70 ? 99.286 323.768 209.009 1.00 75.90 694 THR A C 1
ATOM 439 O O . THR A 1 70 ? 99.627 323.891 210.184 1.00 77.21 694 THR A O 1
ATOM 443 N N . VAL A 1 71 ? 98.486 322.796 208.582 1.00 66.59 695 VAL A N 1
ATOM 444 C CA . VAL A 1 71 ? 97.901 321.836 209.507 1.00 58.03 695 VAL A CA 1
ATOM 445 C C . VAL A 1 71 ? 98.378 320.427 209.194 1.00 60.26 695 VAL A C 1
ATOM 446 O O . VAL A 1 71 ? 99.172 320.212 208.269 1.00 61.80 695 VAL A O 1
ATOM 450 N N . VAL A 1 72 ? 97.904 319.458 209.975 1.00 63.27 696 VAL A N 1
ATOM 451 C CA . VAL A 1 72 ? 98.189 318.047 209.754 1.00 62.25 696 VAL A CA 1
ATOM 452 C C . VAL A 1 72 ? 96.885 317.350 209.394 1.00 66.49 696 VAL A C 1
ATOM 453 O O . VAL A 1 72 ? 95.894 317.455 210.127 1.00 68.66 696 VAL A O 1
ATOM 457 N N . ILE A 1 73 ? 96.887 316.650 208.264 1.00 61.87 697 ILE A N 1
ATOM 458 C CA . ILE A 1 73 ? 95.751 315.875 207.787 1.00 62.80 697 ILE A CA 1
ATOM 459 C C . ILE A 1 73 ? 96.058 314.424 208.119 1.00 65.64 697 ILE A C 1
ATOM 460 O O . ILE A 1 73 ? 97.096 313.900 207.697 1.00 68.47 697 ILE A O 1
ATOM 465 N N . ARG A 1 74 ? 95.178 313.761 208.863 1.00 64.55 698 ARG A N 1
ATOM 466 C CA . ARG A 1 74 ? 95.423 312.372 209.218 1.00 61.14 698 ARG A CA 1
ATOM 467 C C . ARG A 1 74 ? 94.238 311.509 208.822 1.00 67.07 698 ARG A C 1
ATOM 468 O O . ARG A 1 74 ? 93.082 311.886 209.028 1.00 73.35 698 ARG A O 1
ATOM 476 N N . SER A 1 75 ? 94.539 310.343 208.250 1.00 62.92 699 SER A N 1
ATOM 477 C CA . SER A 1 75 ? 93.512 309.375 207.879 1.00 55.76 699 SER A CA 1
ATOM 478 C C . SER A 1 75 ? 93.922 308.005 208.388 1.00 58.10 699 SER A C 1
ATOM 479 O O . SER A 1 75 ? 95.030 307.545 208.099 1.00 59.16 699 SER A O 1
ATOM 482 N N . THR A 1 76 ? 93.032 307.351 209.129 1.00 49.94 700 THR A N 1
ATOM 483 C CA . THR A 1 76 ? 93.276 306.017 209.664 1.00 41.47 700 THR A CA 1
ATOM 484 C C . THR A 1 76 ? 92.395 305.029 208.917 1.00 53.05 700 THR A C 1
ATOM 485 O O . THR A 1 76 ? 91.174 305.205 208.862 1.00 56.34 700 THR A O 1
ATOM 489 N N . VAL A 1 77 ? 93.009 303.996 208.344 1.00 51.81 701 VAL A N 1
ATOM 490 C CA . VAL A 1 77 ? 92.281 303.058 207.488 1.00 41.17 701 VAL A CA 1
ATOM 491 C C . VAL A 1 77 ? 92.755 301.646 207.770 1.00 50.40 701 VAL A C 1
ATOM 492 O O . VAL A 1 77 ? 93.895 301.417 208.197 1.00 57.83 701 VAL A O 1
ATOM 496 N N . PRO A 1 78 ? 91.884 300.665 207.542 1.00 48.97 702 PRO A N 1
ATOM 497 C CA . PRO A 1 78 ? 92.292 299.267 207.689 1.00 39.57 702 PRO A CA 1
ATOM 498 C C . PRO A 1 78 ? 93.236 298.854 206.575 1.00 42.03 702 PRO A C 1
ATOM 499 O O . PRO A 1 78 ? 93.240 299.424 205.484 1.00 57.08 702 PRO A O 1
ATOM 503 N N . ASP A 1 79 ? 94.042 297.833 206.859 1.00 40.48 703 ASP A N 1
ATOM 504 C CA . ASP A 1 79 ? 95.064 297.383 205.924 1.00 51.41 703 ASP A CA 1
ATOM 505 C C . ASP A 1 79 ? 94.616 296.187 205.095 1.00 54.68 703 ASP A C 1
ATOM 506 O O . ASP A 1 79 ? 95.439 295.340 204.735 1.00 59.33 703 ASP A O 1
ATOM 511 N N . PHE A 1 80 ? 93.325 296.098 204.784 1.00 53.51 704 PHE A N 1
ATOM 512 C CA . PHE A 1 80 ? 92.852 295.132 203.816 1.00 48.00 704 PHE A CA 1
ATOM 513 C C . PHE A 1 80 ? 91.698 295.763 203.055 1.00 53.78 704 PHE A C 1
ATOM 514 O O . PHE A 1 80 ? 90.851 296.425 203.671 1.00 57.65 704 PHE A O 1
ATOM 522 N N . PRO A 1 81 ? 91.643 295.592 201.738 1.00 45.39 705 PRO A N 1
ATOM 523 C CA . PRO A 1 81 ? 90.554 296.190 200.962 1.00 47.81 705 PRO A CA 1
ATOM 524 C C . PRO A 1 81 ? 89.196 295.654 201.391 1.00 54.34 705 PRO A C 1
ATOM 525 O O . PRO A 1 81 ? 89.053 294.493 201.777 1.00 54.05 705 PRO A O 1
ATOM 529 N N . ALA A 1 82 ? 88.191 296.521 201.315 1.00 55.76 706 ALA A N 1
ATOM 530 C CA . ALA A 1 82 ? 86.833 296.172 201.684 1.00 54.35 706 ALA A CA 1
ATOM 531 C C . ALA A 1 82 ? 85.926 296.220 200.462 1.00 59.91 706 ALA A C 1
ATOM 532 O O . ALA A 1 82 ? 86.175 296.994 199.534 1.00 63.66 706 ALA A O 1
ATOM 534 N N . PRO A 1 83 ? 84.873 295.405 200.428 1.00 59.72 707 PRO A N 1
ATOM 535 C CA . PRO A 1 83 ? 83.972 295.418 199.272 1.00 56.79 707 PRO A CA 1
ATOM 536 C C . PRO A 1 83 ? 83.284 296.764 199.117 1.00 60.03 707 PRO A C 1
ATOM 537 O O . PRO A 1 83 ? 82.987 297.450 200.094 1.00 66.18 707 PRO A O 1
ATOM 541 N N . ARG A 1 84 ? 83.032 297.139 197.868 1.00 49.53 708 ARG A N 1
ATOM 542 C CA . ARG A 1 84 ? 82.402 298.419 197.601 1.00 51.81 708 ARG A CA 1
ATOM 543 C C . ARG A 1 84 ? 80.892 298.323 197.784 1.00 52.30 708 ARG A C 1
ATOM 544 O O . ARG A 1 84 ? 80.309 297.240 197.839 1.00 57.27 708 ARG A O 1
ATOM 552 N N . GLY A 1 85 ? 80.257 299.485 197.872 1.00 61.42 709 GLY A N 1
ATOM 553 C CA . GLY A 1 85 ? 78.824 299.548 198.061 1.00 68.27 709 GLY A CA 1
ATOM 554 C C . GLY A 1 85 ? 78.437 300.239 199.350 1.00 68.03 709 GLY A C 1
ATOM 555 O O . GLY A 1 85 ? 79.206 301.041 199.885 1.00 68.90 709 GLY A O 1
ATOM 556 N N . HIS A 1 86 ? 77.243 299.945 199.853 1.00 69.27 710 HIS A N 1
ATOM 557 C CA . HIS A 1 86 ? 76.774 300.512 201.114 1.00 71.74 710 HIS A CA 1
ATOM 558 C C . HIS A 1 86 ? 77.019 299.519 202.248 1.00 76.29 710 HIS A C 1
ATOM 559 O O . HIS A 1 86 ? 76.100 298.938 202.824 1.00 77.20 710 HIS A O 1
ATOM 566 N N . ILE A 1 87 ? 78.297 299.337 202.564 1.00 70.89 711 ILE A N 1
ATOM 567 C CA . ILE A 1 87 ? 78.717 298.417 203.619 1.00 65.66 711 ILE A CA 1
ATOM 568 C C . ILE A 1 87 ? 78.308 299.004 204.968 1.00 69.09 711 ILE A C 1
ATOM 569 O O . ILE A 1 87 ? 78.061 300.215 205.056 1.00 69.34 711 ILE A O 1
ATOM 574 N N . PRO A 1 88 ? 78.209 298.194 206.033 1.00 73.13 712 PRO A N 1
ATOM 575 C CA . PRO A 1 88 ? 77.564 298.680 207.268 1.00 73.19 712 PRO A CA 1
ATOM 576 C C . PRO A 1 88 ? 78.175 299.936 207.868 1.00 76.32 712 PRO A C 1
ATOM 577 O O . PRO A 1 88 ? 77.436 300.774 208.401 1.00 76.63 712 PRO A O 1
ATOM 581 N N . ASN A 1 89 ? 79.492 300.100 207.809 1.00 72.92 713 ASN A N 1
ATOM 582 C CA . ASN A 1 89 ? 80.168 301.220 208.461 1.00 70.10 713 ASN A CA 1
ATOM 583 C C . ASN A 1 89 ? 81.020 301.986 207.460 1.00 70.37 713 ASN A C 1
ATOM 584 O O . ASN A 1 89 ? 82.191 302.284 207.700 1.00 70.64 713 ASN A O 1
ATOM 589 N N . GLY A 1 90 ? 80.426 302.320 206.317 1.00 75.47 714 GLY A N 1
ATOM 590 C CA . GLY A 1 90 ? 81.122 303.007 205.257 1.00 75.72 714 GLY A CA 1
ATOM 591 C C . GLY A 1 90 ? 81.726 304.322 205.699 1.00 75.30 714 GLY A C 1
ATOM 592 O O . GLY A 1 90 ? 81.161 305.052 206.518 1.00 75.56 714 GLY A O 1
ATOM 593 N N . PRO A 1 91 ? 82.903 304.638 205.172 1.00 70.43 715 PRO A N 1
ATOM 594 C CA . PRO A 1 91 ? 83.616 305.842 205.612 1.00 68.70 715 PRO A CA 1
ATOM 595 C C . PRO A 1 91 ? 83.254 307.103 204.846 1.00 69.48 715 PRO A C 1
ATOM 596 O O . PRO A 1 91 ? 83.444 308.207 205.361 1.00 78.54 715 PRO A O 1
ATOM 600 N N . ASP A 1 92 ? 82.740 306.960 203.623 1.00 72.01 716 ASP A N 1
ATOM 601 C CA . ASP A 1 92 ? 82.722 308.088 202.694 1.00 75.86 716 ASP A CA 1
ATOM 602 C C . ASP A 1 92 ? 81.796 309.203 203.164 1.00 82.51 716 ASP A C 1
ATOM 603 O O . ASP A 1 92 ? 82.195 310.372 203.210 1.00 87.45 716 ASP A O 1
ATOM 608 N N . LYS A 1 93 ? 80.555 308.872 203.505 1.00 87.11 717 LYS A N 1
ATOM 609 C CA . LYS A 1 93 ? 79.583 309.849 203.997 1.00 87.90 717 LYS A CA 1
ATOM 610 C C . LYS A 1 93 ? 78.932 309.293 205.256 1.00 90.28 717 LYS A C 1
ATOM 611 O O . LYS A 1 93 ? 77.756 308.915 205.252 1.00 93.96 717 LYS A O 1
ATOM 617 N N . PRO A 1 94 ? 79.674 309.242 206.362 1.00 86.09 718 PRO A N 1
ATOM 618 C CA . PRO A 1 94 ? 79.210 308.517 207.547 1.00 84.86 718 PRO A CA 1
ATOM 619 C C . PRO A 1 94 ? 78.275 309.297 208.456 1.00 85.10 718 PRO A C 1
ATOM 620 O O . PRO A 1 94 ? 77.985 308.823 209.557 1.00 87.42 718 PRO A O 1
ATOM 624 N N . PHE A 1 95 ? 77.789 310.468 208.047 1.00 96.77 719 PHE A N 1
ATOM 625 C CA . PHE A 1 95 ? 76.895 311.264 208.879 1.00 97.45 719 PHE A CA 1
ATOM 626 C C . PHE A 1 95 ? 75.487 311.346 208.301 1.00 101.95 719 PHE A C 1
ATOM 627 O O . PHE A 1 95 ? 74.706 312.217 208.697 1.00 101.81 719 PHE A O 1
ATOM 635 N N . LEU A 1 96 ? 75.151 310.457 207.378 1.00 109.37 720 LEU A N 1
ATOM 636 C CA . LEU A 1 96 ? 73.836 310.350 206.769 1.00 107.25 720 LEU A CA 1
ATOM 637 C C . LEU A 1 96 ? 73.419 308.888 206.786 1.00 107.85 720 LEU A C 1
ATOM 638 O O . LEU A 1 96 ? 74.269 307.999 206.906 1.00 106.04 720 LEU A O 1
ATOM 643 N N . PRO A 1 97 ? 72.116 308.599 206.669 1.00 117.78 721 PRO A N 1
ATOM 644 C CA . PRO A 1 97 ? 71.631 307.247 207.004 1.00 117.00 721 PRO A CA 1
ATOM 645 C C . PRO A 1 97 ? 72.257 306.120 206.198 1.00 115.95 721 PRO A C 1
ATOM 646 O O . PRO A 1 97 ? 72.207 304.968 206.646 1.00 112.53 721 PRO A O 1
ATOM 650 N N . HIS A 1 98 ? 72.839 306.398 205.034 1.00 110.45 722 HIS A N 1
ATOM 651 C CA . HIS A 1 98 ? 73.410 305.361 204.175 1.00 108.49 722 HIS A CA 1
ATOM 652 C C . HIS A 1 98 ? 74.843 305.721 203.810 1.00 106.69 722 HIS A C 1
ATOM 653 O O . HIS A 1 98 ? 75.107 306.243 202.718 1.00 104.62 722 HIS A O 1
ATOM 660 N N . PRO A 1 99 ? 75.797 305.448 204.695 1.00 91.62 723 PRO A N 1
ATOM 661 C CA . PRO A 1 99 ? 77.209 305.601 204.332 1.00 88.45 723 PRO A CA 1
ATOM 662 C C . PRO A 1 99 ? 77.603 304.559 203.298 1.00 89.82 723 PRO A C 1
ATOM 663 O O . PRO A 1 99 ? 76.876 303.603 203.028 1.00 92.59 723 PRO A O 1
ATOM 667 N N . GLU A 1 100 ? 78.781 304.749 202.714 1.00 78.14 724 GLU A N 1
ATOM 668 C CA . GLU A 1 100 ? 79.131 303.973 201.535 1.00 77.60 724 GLU A CA 1
ATOM 669 C C . GLU A 1 100 ? 80.641 303.872 201.400 1.00 73.80 724 GLU A C 1
ATOM 670 O O . GLU A 1 100 ? 81.391 304.653 201.986 1.00 77.91 724 GLU A O 1
ATOM 676 N N . ASN A 1 101 ? 81.072 302.886 200.620 1.00 60.46 725 ASN A N 1
ATOM 677 C CA . ASN A 1 101 ? 82.463 302.728 200.220 1.00 60.30 725 ASN A CA 1
ATOM 678 C C . ASN A 1 101 ? 82.558 302.955 198.720 1.00 69.06 725 ASN A C 1
ATOM 679 O O . ASN A 1 101 ? 81.806 302.349 197.951 1.00 74.31 725 ASN A O 1
ATOM 684 N N . ALA A 1 102 ? 83.482 303.815 198.304 1.00 58.24 726 ALA A N 1
ATOM 685 C CA . ALA A 1 102 ? 83.600 304.235 196.913 1.00 51.86 726 ALA A CA 1
ATOM 686 C C . ALA A 1 102 ? 84.832 303.633 196.248 1.00 54.37 726 ALA A C 1
ATOM 687 O O . ALA A 1 102 ? 85.532 304.296 195.485 1.00 59.22 726 ALA A O 1
ATOM 689 N N . ALA A 1 103 ? 85.114 302.372 196.539 1.00 47.00 727 ALA A N 1
ATOM 690 C CA . ALA A 1 103 ? 86.273 301.691 195.995 1.00 46.10 727 ALA A CA 1
ATOM 691 C C . ALA A 1 103 ? 85.882 300.893 194.756 1.00 52.60 727 ALA A C 1
ATOM 692 O O . ALA A 1 103 ? 84.733 300.898 194.314 1.00 57.49 727 ALA A O 1
ATOM 694 N N . LEU A 1 104 ? 86.864 300.205 194.184 1.00 53.52 728 LEU A N 1
ATOM 695 C CA . LEU A 1 104 ? 86.655 299.318 193.053 1.00 45.16 728 LEU A CA 1
ATOM 696 C C . LEU A 1 104 ? 87.003 297.896 193.460 1.00 48.22 728 LEU A C 1
ATOM 697 O O . LEU A 1 104 ? 87.871 297.673 194.306 1.00 54.33 728 LEU A O 1
ATOM 702 N N . CYS A 1 105 ? 86.323 296.933 192.851 1.00 46.01 729 CYS A N 1
ATOM 703 C CA . CYS A 1 105 ? 86.586 295.533 193.153 1.00 49.07 729 CYS A CA 1
ATOM 704 C C . CYS A 1 105 ? 87.912 295.126 192.528 1.00 55.46 729 CYS A C 1
ATOM 705 O O . CYS A 1 105 ? 88.020 295.007 191.305 1.00 63.89 729 CYS A O 1
ATOM 708 N N . THR A 1 106 ? 88.923 294.919 193.360 1.00 39.76 730 THR A N 1
ATOM 709 C CA . THR A 1 106 ? 90.228 294.487 192.893 1.00 42.41 730 THR A CA 1
ATOM 710 C C . THR A 1 106 ? 90.247 292.966 192.779 1.00 43.23 730 THR A C 1
ATOM 711 O O . THR A 1 106 ? 89.223 292.298 192.922 1.00 54.99 730 THR A O 1
ATOM 715 N N . HIS A 1 107 ? 91.420 292.402 192.510 1.00 40.77 731 HIS A N 1
ATOM 716 C CA . HIS A 1 107 ? 91.554 290.954 192.472 1.00 34.48 731 HIS A CA 1
ATOM 717 C C . HIS A 1 107 ? 91.627 290.337 193.859 1.00 42.34 731 HIS A C 1
ATOM 718 O O . HIS A 1 107 ? 91.312 289.154 194.011 1.00 55.35 731 HIS A O 1
ATOM 725 N N . LEU A 1 108 ? 92.030 291.107 194.870 1.00 43.05 732 LEU A N 1
ATOM 726 C CA . LEU A 1 108 ? 92.077 290.576 196.228 1.00 39.12 732 LEU A CA 1
ATOM 727 C C . LEU A 1 108 ? 90.679 290.400 196.802 1.00 46.58 732 LEU A C 1
ATOM 728 O O . LEU A 1 108 ? 90.381 289.372 197.413 1.00 57.45 732 LEU A O 1
ATOM 733 N N . THR A 1 109 ? 89.809 291.388 196.612 1.00 49.27 733 THR A N 1
ATOM 734 C CA . THR A 1 109 ? 88.454 291.342 197.136 1.00 43.78 733 THR A CA 1
ATOM 735 C C . THR A 1 109 ? 87.477 290.661 196.187 1.00 40.84 733 THR A C 1
ATOM 736 O O . THR A 1 109 ? 86.269 290.899 196.280 1.00 45.56 733 THR A O 1
ATOM 740 N N . TRP A 1 110 ? 87.968 289.832 195.279 1.00 34.73 734 TRP A N 1
ATOM 741 C CA . TRP A 1 110 ? 87.127 288.998 194.430 1.00 45.50 734 TRP A CA 1
ATOM 742 C C . TRP A 1 110 ? 87.361 287.516 194.654 1.00 50.31 734 TRP A C 1
ATOM 743 O O . TRP A 1 110 ? 86.403 286.746 194.700 1.00 50.50 734 TRP A O 1
ATOM 754 N N . PHE A 1 111 ? 88.615 287.099 194.800 1.00 43.33 735 PHE A N 1
ATOM 755 C CA . PHE A 1 111 ? 88.955 285.708 195.053 1.00 38.66 735 PHE A CA 1
ATOM 756 C C . PHE A 1 111 ? 88.981 285.354 196.532 1.00 46.77 735 PHE A C 1
ATOM 757 O O . PHE A 1 111 ? 89.102 284.172 196.866 1.00 50.01 735 PHE A O 1
ATOM 765 N N . SER A 1 112 ? 88.882 286.333 197.420 1.00 46.20 736 SER A N 1
ATOM 766 C CA . SER A 1 112 ? 88.969 286.085 198.854 1.00 37.51 736 SER A CA 1
ATOM 767 C C . SER A 1 112 ? 87.677 285.532 199.448 1.00 49.31 736 SER A C 1
ATOM 768 O O . SER A 1 112 ? 87.738 284.556 200.203 1.00 62.64 736 SER A O 1
ATOM 771 N N . PRO A 1 113 ? 86.498 286.102 199.160 1.00 40.88 737 PRO A N 1
ATOM 772 C CA . PRO A 1 113 ? 85.279 285.629 199.837 1.00 40.97 737 PRO A CA 1
ATOM 773 C C . PRO A 1 113 ? 84.970 284.157 199.626 1.00 42.67 737 PRO A C 1
ATOM 774 O O . PRO A 1 113 ? 84.085 283.634 200.310 1.00 35.21 737 PRO A O 1
ATOM 778 N N . CYS A 1 114 ? 85.659 283.475 198.714 1.00 42.24 738 CYS A N 1
ATOM 779 C CA . CYS A 1 114 ? 85.432 282.055 198.501 1.00 37.66 738 CYS A CA 1
ATOM 780 C C . CYS A 1 114 ? 86.085 281.178 199.558 1.00 40.97 738 CYS A C 1
ATOM 781 O O . CYS A 1 114 ? 85.819 279.974 199.582 1.00 48.48 738 CYS A O 1
ATOM 784 N N . TYR A 1 115 ? 86.921 281.738 200.423 1.00 38.46 739 TYR A N 1
ATOM 785 C CA . TYR A 1 115 ? 87.779 280.959 201.300 1.00 40.35 739 TYR A CA 1
ATOM 786 C C . TYR A 1 115 ? 87.279 281.006 202.741 1.00 44.52 739 TYR A C 1
ATOM 787 O O . TYR A 1 115 ? 86.265 281.629 203.059 1.00 51.50 739 TYR A O 1
ATOM 796 N N . VAL A 1 116 ? 88.012 280.322 203.618 1.00 37.28 740 VAL A N 1
ATOM 797 C CA . VAL A 1 116 ? 87.635 280.193 205.021 1.00 46.03 740 VAL A CA 1
ATOM 798 C C . VAL A 1 116 ? 88.628 280.930 205.913 1.00 54.49 740 VAL A C 1
ATOM 799 O O . VAL A 1 116 ? 88.238 281.566 206.898 1.00 54.01 740 VAL A O 1
ATOM 803 N N . ALA A 1 117 ? 89.914 280.869 205.570 1.00 46.32 741 ALA A N 1
ATOM 804 C CA . ALA A 1 117 ? 90.970 281.422 206.406 1.00 41.46 741 ALA A CA 1
ATOM 805 C C . ALA A 1 117 ? 91.841 282.380 205.609 1.00 41.82 741 ALA A C 1
ATOM 806 O O . ALA A 1 117 ? 92.141 282.131 204.440 1.00 53.18 741 ALA A O 1
ATOM 808 N N . ARG A 1 118 ? 92.252 283.470 206.253 1.00 45.84 742 ARG A N 1
ATOM 809 C CA . ARG A 1 118 ? 93.123 284.467 205.648 1.00 44.28 742 ARG A CA 1
ATOM 810 C C . ARG A 1 118 ? 94.227 284.851 206.617 1.00 41.08 742 ARG A C 1
ATOM 811 O O . ARG A 1 118 ? 93.970 285.078 207.800 1.00 56.13 742 ARG A O 1
ATOM 819 N N . ARG A 1 119 ? 95.454 284.930 206.109 1.00 29.26 743 ARG A N 1
ATOM 820 C CA . ARG A 1 119 ? 96.575 285.396 206.911 1.00 45.15 743 ARG A CA 1
ATOM 821 C C . ARG A 1 119 ? 97.679 285.884 205.985 1.00 49.77 743 ARG A C 1
ATOM 822 O O . ARG A 1 119 ? 97.865 285.340 204.897 1.00 54.04 743 ARG A O 1
ATOM 830 N N . GLY A 1 120 ? 98.397 286.917 206.421 1.00 50.92 744 GLY A N 1
ATOM 831 C CA . GLY A 1 120 ? 99.521 287.433 205.664 1.00 45.92 744 GLY A CA 1
ATOM 832 C C . GLY A 1 120 ? 99.574 288.946 205.585 1.00 54.02 744 GLY A C 1
ATOM 833 O O . GLY A 1 120 ? 98.620 289.625 205.974 1.00 54.26 744 GLY A O 1
ATOM 834 N N . GLY A 1 121 ? 100.689 289.487 205.069 1.00 53.17 745 GLY A N 1
ATOM 835 C CA . GLY A 1 121 ? 100.852 290.920 204.957 1.00 46.65 745 GLY A CA 1
ATOM 836 C C . GLY A 1 121 ? 100.365 291.476 203.631 1.00 47.73 745 GLY A C 1
ATOM 837 O O . GLY A 1 121 ? 100.099 290.741 202.687 1.00 57.85 745 GLY A O 1
ATOM 838 N N . ILE A 1 122 ? 100.255 292.802 203.567 1.00 37.88 746 ILE A N 1
ATOM 839 C CA . ILE A 1 122 ? 99.714 293.492 202.402 1.00 39.23 746 ILE A CA 1
ATOM 840 C C . ILE A 1 122 ? 100.655 294.620 202.006 1.00 44.82 746 ILE A C 1
ATOM 841 O O . ILE A 1 122 ? 101.198 295.321 202.866 1.00 50.70 746 ILE A O 1
ATOM 846 N N . ARG A 1 123 ? 100.851 294.794 200.703 1.00 34.81 747 ARG A N 1
ATOM 847 C CA . ARG A 1 123 ? 101.667 295.869 200.163 1.00 30.41 747 ARG A CA 1
ATOM 848 C C . ARG A 1 123 ? 100.783 297.002 199.666 1.00 39.53 747 ARG A C 1
ATOM 849 O O . ARG A 1 123 ? 99.813 296.770 198.939 1.00 51.95 747 ARG A O 1
ATOM 857 N N . TRP A 1 124 ? 101.131 298.228 200.044 1.00 29.89 748 TRP A N 1
ATOM 858 C CA . TRP A 1 124 ? 100.395 299.406 199.616 1.00 30.74 748 TRP A CA 1
ATOM 859 C C . TRP A 1 124 ? 101.342 300.393 198.951 1.00 41.11 748 TRP A C 1
ATOM 860 O O . TRP A 1 124 ? 102.530 300.463 199.272 1.00 54.35 748 TRP A O 1
ATOM 871 N N . LYS A 1 125 ? 100.793 301.152 198.005 1.00 41.96 749 LYS A N 1
ATOM 872 C CA . LYS A 1 125 ? 101.506 302.245 197.355 1.00 35.61 749 LYS A CA 1
ATOM 873 C C . LYS A 1 125 ? 100.588 303.453 197.325 1.00 39.18 749 LYS A C 1
ATOM 874 O O . LYS A 1 125 ? 99.472 303.370 196.807 1.00 41.08 749 LYS A O 1
ATOM 880 N N . TYR A 1 126 ? 101.050 304.561 197.890 1.00 37.16 750 TYR A N 1
ATOM 881 C CA . TYR A 1 126 ? 100.301 305.807 197.923 1.00 31.09 750 TYR A CA 1
ATOM 882 C C . TYR A 1 126 ? 101.041 306.850 197.103 1.00 40.13 750 TYR A C 1
ATOM 883 O O . TYR A 1 126 ? 102.245 307.050 197.289 1.00 57.65 750 TYR A O 1
ATOM 892 N N . LEU A 1 127 ? 100.324 307.502 196.195 1.00 40.23 751 LEU A N 1
ATOM 893 C CA . LEU A 1 127 ? 100.879 308.530 195.328 1.00 42.28 751 LEU A CA 1
ATOM 894 C C . LEU A 1 127 ? 100.100 309.816 195.551 1.00 43.26 751 LEU A C 1
ATOM 895 O O . LEU A 1 127 ? 98.868 309.813 195.502 1.00 55.67 751 LEU A O 1
ATOM 900 N N . HIS A 1 128 ? 100.815 310.906 195.800 1.00 41.96 752 HIS A N 1
ATOM 901 C CA . HIS A 1 128 ? 100.192 312.145 196.238 1.00 44.23 752 HIS A CA 1
ATOM 902 C C . HIS A 1 128 ? 99.890 313.060 195.063 1.00 48.80 752 HIS A C 1
ATOM 903 O O . HIS A 1 128 ? 100.652 313.126 194.096 1.00 61.06 752 HIS A O 1
ATOM 910 N N . PHE A 1 129 ? 98.770 313.769 195.159 1.00 45.81 753 PHE A N 1
ATOM 911 C CA . PHE A 1 129 ? 98.428 314.809 194.203 1.00 53.43 753 PHE A CA 1
ATOM 912 C C . PHE A 1 129 ? 97.488 315.791 194.880 1.00 55.33 753 PHE A C 1
ATOM 913 O O . PHE A 1 129 ? 96.941 315.521 195.951 1.00 62.62 753 PHE A O 1
ATOM 921 N N . GLY A 1 130 ? 97.311 316.945 194.249 1.00 59.84 754 GLY A N 1
ATOM 922 C CA . GLY A 1 130 ? 96.415 317.946 194.784 1.00 64.15 754 GLY A CA 1
ATOM 923 C C . GLY A 1 130 ? 96.877 319.364 194.537 1.00 65.83 754 GLY A C 1
ATOM 924 O O . GLY A 1 130 ? 98.059 319.678 194.699 1.00 65.70 754 GLY A O 1
ATOM 925 N N . ALA A 1 131 ? 95.951 320.228 194.145 1.00 77.61 755 ALA A N 1
ATOM 926 C CA . ALA A 1 131 ? 96.224 321.628 193.870 1.00 76.55 755 ALA A CA 1
ATOM 927 C C . ALA A 1 131 ? 95.701 322.484 195.014 1.00 80.45 755 ALA A C 1
ATOM 928 O O . ALA A 1 131 ? 95.258 321.980 196.046 1.00 83.61 755 ALA A O 1
ATOM 930 N N . ARG A 1 132 ? 95.779 323.798 194.831 1.00 84.16 756 ARG A N 1
ATOM 931 C CA . ARG A 1 132 ? 95.216 324.770 195.765 1.00 83.74 756 ARG A CA 1
ATOM 932 C C . ARG A 1 132 ? 94.319 325.696 194.957 1.00 85.99 756 ARG A C 1
ATOM 933 O O . ARG A 1 132 ? 94.806 326.609 194.282 1.00 87.72 756 ARG A O 1
ATOM 941 N N . PHE A 1 133 ? 93.013 325.456 195.015 1.00 94.41 757 PHE A N 1
ATOM 942 C CA . PHE A 1 133 ? 92.072 326.289 194.283 1.00 98.12 757 PHE A CA 1
ATOM 943 C C . PHE A 1 133 ? 92.122 327.714 194.817 1.00 100.45 757 PHE A C 1
ATOM 944 O O . PHE A 1 133 ? 92.143 327.932 196.032 1.00 100.36 757 PHE A O 1
ATOM 952 N N . GLY A 1 134 ? 92.148 328.686 193.909 1.00 100.58 758 GLY A N 1
ATOM 953 C CA . GLY A 1 134 ? 92.292 330.066 194.325 1.00 100.49 758 GLY A CA 1
ATOM 954 C C . GLY A 1 134 ? 93.728 330.548 194.305 1.00 103.44 758 GLY A C 1
ATOM 955 O O . GLY A 1 134 ? 94.230 330.974 193.260 1.00 104.18 758 GLY A O 1
ATOM 956 N N . ALA A 1 135 ? 94.393 330.503 195.459 1.00 106.86 759 ALA A N 1
ATOM 957 C CA . ALA A 1 135 ? 95.769 330.964 195.573 1.00 105.86 759 ALA A CA 1
ATOM 958 C C . ALA A 1 135 ? 96.681 330.185 194.625 1.00 104.49 759 ALA A C 1
ATOM 959 O O . ALA A 1 135 ? 96.307 329.158 194.057 1.00 105.70 759 ALA A O 1
ATOM 961 N N . THR A 1 136 ? 97.901 330.696 194.460 1.00 100.74 760 THR A N 1
ATOM 962 C CA . THR A 1 136 ? 98.803 330.192 193.432 1.00 102.42 760 THR A CA 1
ATOM 963 C C . THR A 1 136 ? 99.149 328.724 193.641 1.00 100.85 760 THR A C 1
ATOM 964 O O . THR A 1 136 ? 98.728 327.870 192.855 1.00 100.43 760 THR A O 1
ATOM 968 N N . ASP A 1 137 ? 99.888 328.427 194.705 1.00 99.87 761 ASP A N 1
ATOM 969 C CA . ASP A 1 137 ? 100.231 327.066 195.106 1.00 101.48 761 ASP A CA 1
ATOM 970 C C . ASP A 1 137 ? 101.078 327.149 196.369 1.00 101.97 761 ASP A C 1
ATOM 971 O O . ASP A 1 137 ? 101.437 328.236 196.830 1.00 100.48 761 ASP A O 1
ATOM 976 N N . ALA A 1 138 ? 101.389 325.985 196.922 1.00 91.09 762 ALA A N 1
ATOM 977 C CA . ALA A 1 138 ? 102.300 325.861 198.044 1.00 87.32 762 ALA A CA 1
ATOM 978 C C . ALA A 1 138 ? 103.157 324.626 197.828 1.00 87.74 762 ALA A C 1
ATOM 979 O O . ALA A 1 138 ? 102.718 323.674 197.174 1.00 89.60 762 ALA A O 1
ATOM 981 N N . PRO A 1 139 ? 104.383 324.617 198.344 1.00 75.38 763 PRO A N 1
ATOM 982 C CA . PRO A 1 139 ? 105.206 323.411 198.232 1.00 73.64 763 PRO A CA 1
ATOM 983 C C . PRO A 1 139 ? 104.544 322.245 198.945 1.00 79.76 763 PRO A C 1
ATOM 984 O O . PRO A 1 139 ? 103.946 322.404 200.010 1.00 82.29 763 PRO A O 1
ATOM 988 N N . LYS A 1 140 ? 104.647 321.066 198.340 1.00 73.82 764 LYS A N 1
ATOM 989 C CA . LYS A 1 140 ? 104.133 319.864 198.977 1.00 66.52 764 LYS A CA 1
ATOM 990 C C . LYS A 1 140 ? 104.857 319.634 200.296 1.00 73.80 764 LYS A C 1
ATOM 991 O O . LYS A 1 140 ? 106.078 319.780 200.388 1.00 77.54 764 LYS A O 1
ATOM 997 N N . GLY A 1 141 ? 104.100 319.279 201.325 1.00 61.56 765 GLY A N 1
ATOM 998 C CA . GLY A 1 141 ? 104.681 319.171 202.645 1.00 62.68 765 GLY A CA 1
ATOM 999 C C . GLY A 1 141 ? 105.421 317.873 202.860 1.00 64.50 765 GLY A C 1
ATOM 1000 O O . GLY A 1 141 ? 106.187 317.440 201.996 1.00 69.92 765 GLY A O 1
ATOM 1001 N N . LEU A 1 142 ? 105.207 317.246 204.010 1.00 55.73 766 LEU A N 1
ATOM 1002 C CA . LEU A 1 142 ? 105.834 315.980 204.345 1.00 50.28 766 LEU A CA 1
ATOM 1003 C C . LEU A 1 142 ? 104.767 314.907 204.501 1.00 52.80 766 LEU A C 1
ATOM 1004 O O . LEU A 1 142 ? 103.632 315.190 204.900 1.00 58.03 766 LEU A O 1
ATOM 1009 N N . GLY A 1 143 ? 105.138 313.671 204.174 1.00 50.70 767 GLY A N 1
ATOM 1010 C CA . GLY A 1 143 ? 104.209 312.563 204.252 1.00 49.68 767 GLY A CA 1
ATOM 1011 C C . GLY A 1 143 ? 104.718 311.400 205.075 1.00 49.81 767 GLY A C 1
ATOM 1012 O O . GLY A 1 143 ? 105.855 310.952 204.892 1.00 57.31 767 GLY A O 1
ATOM 1013 N N . PHE A 1 144 ? 103.881 310.899 205.980 1.00 52.66 768 PHE A N 1
ATOM 1014 C CA . PHE A 1 144 ? 104.245 309.825 206.892 1.00 54.17 768 PHE A CA 1
ATOM 1015 C C . PHE A 1 144 ? 103.225 308.701 206.797 1.00 55.73 768 PHE A C 1
ATOM 1016 O O . PHE A 1 144 ? 102.036 308.948 206.589 1.00 59.25 768 PHE A O 1
ATOM 1024 N N . VAL A 1 145 ? 103.688 307.467 206.957 1.00 56.55 769 VAL A N 1
ATOM 1025 C CA . VAL A 1 145 ? 102.812 306.308 207.077 1.00 51.71 769 VAL A CA 1
ATOM 1026 C C . VAL A 1 145 ? 103.271 305.507 208.284 1.00 54.97 769 VAL A C 1
ATOM 1027 O O . VAL A 1 145 ? 104.443 305.126 208.364 1.00 63.93 769 VAL A O 1
ATOM 1031 N N . ASN A 1 146 ? 102.356 305.250 209.222 1.00 57.56 770 ASN A N 1
ATOM 1032 C CA . ASN A 1 146 ? 102.744 304.595 210.465 1.00 52.40 770 ASN A CA 1
ATOM 1033 C C . ASN A 1 146 ? 101.697 303.584 210.909 1.00 53.64 770 ASN A C 1
ATOM 1034 O O . ASN A 1 146 ? 100.495 303.780 210.722 1.00 63.49 770 ASN A O 1
ATOM 1039 N N . ARG A 1 147 ? 102.175 302.506 211.524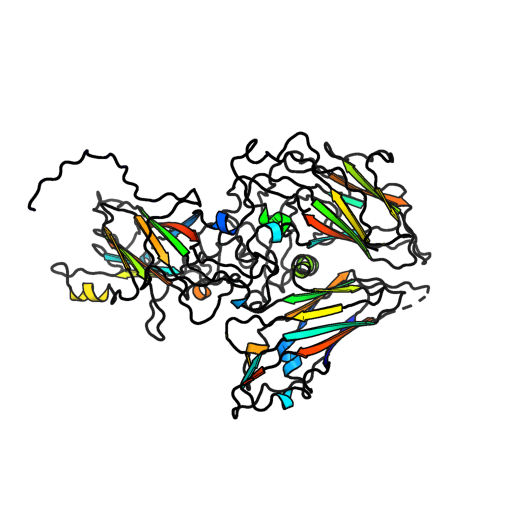 1.00 46.84 771 ARG A N 1
ATOM 1040 C CA . ARG A 1 147 ? 101.291 301.500 212.091 1.00 41.66 771 ARG A CA 1
ATOM 1041 C C . ARG A 1 147 ? 100.581 302.037 213.325 1.00 48.32 771 ARG A C 1
ATOM 1042 O O . ARG A 1 147 ? 101.117 302.860 214.070 1.00 65.23 771 ARG A O 1
ATOM 1050 N N . VAL A 1 148 ? 99.362 301.560 213.541 1.00 37.77 772 VAL A N 1
ATOM 1051 C CA . VAL A 1 148 ? 98.599 301.836 214.751 1.00 47.02 772 VAL A CA 1
ATOM 1052 C C . VAL A 1 148 ? 98.405 300.508 215.480 1.00 51.02 772 VAL A C 1
ATOM 1053 O O . VAL A 1 148 ? 97.608 299.671 215.033 1.00 58.69 772 VAL A O 1
ATOM 1057 N N . PRO A 1 149 ? 99.103 300.263 216.581 1.00 44.41 773 PRO A N 1
ATOM 1058 C CA . PRO A 1 149 ? 99.030 298.960 217.240 1.00 46.60 773 PRO A CA 1
ATOM 1059 C C . PRO A 1 149 ? 97.857 298.883 218.212 1.00 53.35 773 PRO A C 1
ATOM 1060 O O . PRO A 1 149 ? 97.222 299.883 218.548 1.00 56.81 773 PRO A O 1
ATOM 1064 N N . GLN A 1 150 ? 97.584 297.661 218.659 1.00 58.58 774 GLN A N 1
ATOM 1065 C CA . GLN A 1 150 ? 96.433 297.402 219.511 1.00 58.47 774 GLN A CA 1
ATOM 1066 C C . GLN A 1 150 ? 96.724 297.798 220.951 1.00 66.49 774 GLN A C 1
ATOM 1067 O O . GLN A 1 150 ? 97.777 297.458 221.497 1.00 70.65 774 GLN A O 1
ATOM 1073 N N . VAL A 1 151 ? 95.788 298.521 221.561 1.00 64.08 775 VAL A N 1
ATOM 1074 C CA . VAL A 1 151 ? 95.833 298.790 222.999 1.00 58.01 775 VAL A CA 1
ATOM 1075 C C . VAL A 1 151 ? 94.445 298.621 223.579 1.00 59.46 775 VAL A C 1
ATOM 1076 O O . VAL A 1 151 ? 93.429 298.864 222.913 1.00 59.32 775 VAL A O 1
ATOM 1080 N N . PRO A 1 152 ? 94.370 298.183 224.836 1.00 66.46 776 PRO A N 1
ATOM 1081 C CA . PRO A 1 152 ? 93.058 298.048 225.486 1.00 62.66 776 PRO A CA 1
ATOM 1082 C C . PRO A 1 152 ? 92.325 299.360 225.677 1.00 61.02 776 PRO A C 1
ATOM 1083 O O . PRO A 1 152 ? 91.102 299.343 225.850 1.00 60.55 776 PRO A O 1
ATOM 1087 N N . TYR A 1 153 ? 93.020 300.493 225.658 1.00 69.11 777 TYR A N 1
ATOM 1088 C CA . TYR A 1 153 ? 92.382 301.771 225.932 1.00 70.14 777 TYR A CA 1
ATOM 1089 C C . TYR A 1 153 ? 93.157 302.879 225.236 1.00 72.11 777 TYR A C 1
ATOM 1090 O O . TYR A 1 153 ? 94.387 302.924 225.307 1.00 71.74 777 TYR A O 1
ATOM 1099 N N . GLY A 1 154 ? 92.428 303.771 224.572 1.00 68.45 778 GLY A N 1
ATOM 1100 C CA . GLY A 1 154 ? 93.024 304.927 223.939 1.00 67.88 778 GLY A CA 1
ATOM 1101 C C . GLY A 1 154 ? 93.450 304.749 222.500 1.00 72.20 778 GLY A C 1
ATOM 1102 O O . GLY A 1 154 ? 94.181 305.602 221.983 1.00 73.11 778 GLY A O 1
ATOM 1103 N N . ARG A 1 155 ? 93.021 303.681 221.835 1.00 58.87 779 ARG A N 1
ATOM 1104 C CA . ARG A 1 155 ? 93.422 303.448 220.455 1.00 50.45 779 ARG A CA 1
ATOM 1105 C C . ARG A 1 155 ? 92.831 304.511 219.537 1.00 57.42 779 ARG A C 1
ATOM 1106 O O . ARG A 1 155 ? 91.800 305.118 219.833 1.00 59.69 779 ARG A O 1
ATOM 1114 N N . ARG A 1 156 ? 93.502 304.734 218.413 1.00 59.69 780 ARG A N 1
ATOM 1115 C CA . ARG A 1 156 ? 93.076 305.754 217.462 1.00 50.90 780 ARG A CA 1
ATOM 1116 C C . ARG A 1 156 ? 91.871 305.261 216.671 1.00 59.33 780 ARG A C 1
ATOM 1117 O O . ARG A 1 156 ? 91.960 304.219 216.014 1.00 65.40 780 ARG A O 1
ATOM 1125 N N . PRO A 1 157 ? 90.743 305.965 216.700 1.00 60.90 781 PRO A N 1
ATOM 1126 C CA . PRO A 1 157 ? 89.569 305.505 215.953 1.00 59.74 781 PRO A CA 1
ATOM 1127 C C . PRO A 1 157 ? 89.728 305.707 214.455 1.00 55.13 781 PRO A C 1
ATOM 1128 O O . PRO A 1 157 ? 90.473 306.573 213.993 1.00 55.31 781 PRO A O 1
ATOM 1132 N N . LEU A 1 158 ? 89.006 304.889 213.693 1.00 52.26 782 LEU A N 1
ATOM 1133 C CA . LEU A 1 158 ? 89.009 305.012 212.242 1.00 55.93 782 LEU A CA 1
ATOM 1134 C C . LEU A 1 158 ? 88.349 306.316 211.815 1.00 60.05 782 LEU A C 1
ATOM 1135 O O . LEU A 1 158 ? 87.331 306.728 212.376 1.00 65.07 782 LEU A O 1
ATOM 1140 N N . GLY A 1 159 ? 88.933 306.965 210.819 1.00 55.00 783 GLY A N 1
ATOM 1141 C CA . GLY A 1 159 ? 88.379 308.178 210.268 1.00 53.92 783 GLY A CA 1
ATOM 1142 C C . GLY A 1 159 ? 89.465 309.188 209.975 1.00 63.08 783 GLY A C 1
ATOM 1143 O O . GLY A 1 159 ? 90.650 308.865 209.913 1.00 65.51 783 GLY A O 1
ATOM 1144 N N . ASN A 1 160 ? 89.039 310.435 209.796 1.00 73.31 784 ASN A N 1
ATOM 1145 C CA . ASN A 1 160 ? 89.912 311.532 209.414 1.00 69.89 784 ASN A CA 1
ATOM 1146 C C . ASN A 1 160 ? 89.935 312.587 210.507 1.00 73.06 784 ASN A C 1
ATOM 1147 O O . ASN A 1 160 ? 88.946 312.790 211.215 1.00 76.35 784 ASN A O 1
ATOM 1152 N N . GLU A 1 161 ? 91.069 313.270 210.633 1.00 85.86 785 GLU A N 1
ATOM 1153 C CA . GLU A 1 161 ? 91.142 314.380 211.572 1.00 80.96 785 GLU A CA 1
ATOM 1154 C C . GLU A 1 161 ? 92.134 315.425 211.086 1.00 83.02 785 GLU A C 1
ATOM 1155 O O . GLU A 1 161 ? 93.011 315.159 210.259 1.00 87.70 785 GLU A O 1
ATOM 1161 N N . ARG A 1 162 ? 91.969 316.630 211.627 1.00 80.23 786 ARG A N 1
ATOM 1162 C CA . ARG A 1 162 ? 92.685 317.824 211.195 1.00 78.55 786 ARG A CA 1
ATOM 1163 C C . ARG A 1 162 ? 93.285 318.476 212.430 1.00 81.72 786 ARG A C 1
ATOM 1164 O O . ARG A 1 162 ? 92.552 319.005 213.272 1.00 83.80 786 ARG A O 1
ATOM 1172 N N . LEU A 1 163 ? 94.605 318.438 212.547 1.00 78.61 787 LEU A N 1
ATOM 1173 C CA . LEU A 1 163 ? 95.176 318.987 213.763 1.00 74.19 787 LEU A CA 1
ATOM 1174 C C . LEU A 1 163 ? 95.943 320.273 213.480 1.00 75.32 787 LEU A C 1
ATOM 1175 O O . LEU A 1 163 ? 96.728 320.333 212.524 1.00 77.12 787 LEU A O 1
ATOM 1180 N N . PRO A 1 164 ? 95.736 321.313 214.284 1.00 74.61 788 PRO A N 1
ATOM 1181 C CA . PRO A 1 164 ? 96.508 322.546 214.129 1.00 75.05 788 PRO A CA 1
ATOM 1182 C C . PRO A 1 164 ? 97.815 322.491 214.899 1.00 77.78 788 PRO A C 1
ATOM 1183 O O . PRO A 1 164 ? 97.930 321.856 215.948 1.00 84.74 788 PRO A O 1
ATOM 1187 N N . LEU A 1 165 ? 98.820 323.171 214.352 1.00 74.07 789 LEU A N 1
ATOM 1188 C CA . LEU A 1 165 ? 100.135 323.183 214.977 1.00 75.09 789 LEU A CA 1
ATOM 1189 C C . LEU A 1 165 ? 100.784 324.562 214.918 1.00 74.54 789 LEU A C 1
ATOM 1190 O O . LEU A 1 165 ? 102.013 324.675 214.898 1.00 77.18 789 LEU A O 1
ATOM 1195 N N . THR A 1 166 ? 99.978 325.618 214.933 1.00 86.30 790 THR A N 1
ATOM 1196 C CA . THR A 1 166 ? 100.473 326.983 214.890 1.00 86.79 790 THR A CA 1
ATOM 1197 C C . THR A 1 166 ? 99.901 327.769 216.061 1.00 87.26 790 THR A C 1
ATOM 1198 O O . THR A 1 166 ? 98.875 327.407 216.639 1.00 89.81 790 THR A O 1
ATOM 1202 N N . ASP A 1 167 ? 100.587 328.855 216.407 1.00 99.08 791 ASP A N 1
ATOM 1203 C CA . ASP A 1 167 ? 100.159 329.717 217.500 1.00 99.82 791 ASP A CA 1
ATOM 1204 C C . ASP A 1 167 ? 100.064 331.161 217.029 1.00 101.37 791 ASP A C 1
ATOM 1205 O O . ASP A 1 167 ? 100.125 331.430 215.826 1.00 102.33 791 ASP A O 1
ATOM 1210 N N . VAL A 1 168 ? 99.894 332.096 217.966 1.00 103.60 792 VAL A N 1
ATOM 1211 C CA . VAL A 1 168 ? 99.790 333.504 217.596 1.00 104.68 792 VAL A CA 1
ATOM 1212 C C . VAL A 1 168 ? 101.101 334.000 216.998 1.00 103.26 792 VAL A C 1
ATOM 1213 O O . VAL A 1 168 ? 101.106 334.811 216.064 1.00 102.32 792 VAL A O 1
ATOM 1217 N N . ASN A 1 169 ? 102.231 333.531 217.526 1.00 96.19 793 ASN A N 1
ATOM 1218 C CA . ASN A 1 169 ? 103.526 333.937 216.990 1.00 94.14 793 ASN A CA 1
ATOM 1219 C C . ASN A 1 169 ? 103.915 333.087 215.786 1.00 95.38 793 ASN A C 1
ATOM 1220 O O . ASN A 1 169 ? 104.157 333.610 214.694 1.00 99.17 793 ASN A O 1
ATOM 1225 N N . GLY A 1 170 ? 103.980 331.772 215.969 1.00 81.48 794 GLY A N 1
ATOM 1226 C CA . GLY A 1 170 ? 104.341 330.877 214.889 1.00 80.03 794 GLY A CA 1
ATOM 1227 C C . GLY A 1 170 ? 104.200 329.422 215.275 1.00 80.00 794 GLY A C 1
ATOM 1228 O O . GLY A 1 170 ? 103.216 329.035 215.910 1.00 82.31 794 GLY A O 1
ATOM 1229 N N . PHE A 1 171 ? 105.172 328.604 214.889 1.00 71.35 795 PHE A N 1
ATOM 1230 C CA . PHE A 1 171 ? 105.170 327.207 215.294 1.00 72.86 795 PHE A CA 1
ATOM 1231 C C . PHE A 1 171 ? 105.355 327.101 216.802 1.00 78.70 795 PHE A C 1
ATOM 1232 O O . PHE A 1 171 ? 106.180 327.800 217.395 1.00 81.22 795 PHE A O 1
ATOM 1240 N N . ASN A 1 172 ? 104.577 326.221 217.424 1.00 80.04 796 ASN A N 1
ATOM 1241 C CA . ASN A 1 172 ? 104.650 325.998 218.861 1.00 77.17 796 ASN A CA 1
ATOM 1242 C C . ASN A 1 172 ? 104.914 324.523 219.123 1.00 78.89 796 ASN A C 1
ATOM 1243 O O . ASN A 1 172 ? 104.147 323.670 218.645 1.00 78.14 796 ASN A O 1
ATOM 1248 N N . PRO A 1 173 ? 105.976 324.165 219.850 1.00 76.03 797 PRO A N 1
ATOM 1249 C CA . PRO A 1 173 ? 106.246 322.742 220.100 1.00 74.70 797 PRO A CA 1
ATOM 1250 C C . PRO A 1 173 ? 105.193 322.055 220.949 1.00 77.31 797 PRO A C 1
ATOM 1251 O O . PRO A 1 173 ? 105.066 320.828 220.865 1.00 74.82 797 PRO A O 1
ATOM 1255 N N . THR A 1 174 ? 104.435 322.797 221.757 1.00 83.23 798 THR A N 1
ATOM 1256 C CA . THR A 1 174 ? 103.448 322.166 222.629 1.00 82.49 798 THR A CA 1
ATOM 1257 C C . THR A 1 174 ? 102.367 321.459 221.822 1.00 81.24 798 THR A C 1
ATOM 1258 O O . THR A 1 174 ? 102.099 320.272 222.035 1.00 83.10 798 THR A O 1
ATOM 1262 N N . GLU A 1 175 ? 101.741 322.163 220.879 1.00 77.79 799 GLU A N 1
ATOM 1263 C CA . GLU A 1 175 ? 100.749 321.515 220.034 1.00 78.26 799 GLU A CA 1
ATOM 1264 C C . GLU A 1 175 ? 101.372 320.709 218.908 1.00 78.84 799 GLU A C 1
ATOM 1265 O O . GLU A 1 175 ? 100.658 319.956 218.239 1.00 82.22 799 GLU A O 1
ATOM 1271 N N . LEU A 1 176 ? 102.672 320.852 218.672 1.00 68.62 800 LEU A N 1
ATOM 1272 C CA . LEU A 1 176 ? 103.333 320.005 217.691 1.00 72.03 800 LEU A CA 1
ATOM 1273 C C . LEU A 1 176 ? 103.603 318.613 218.243 1.00 72.59 800 LEU A C 1
ATOM 1274 O O . LEU A 1 176 ? 103.526 317.631 217.500 1.00 70.01 800 LEU A O 1
ATOM 1279 N N . SER A 1 177 ? 103.911 318.507 219.536 1.00 76.87 801 SER A N 1
ATOM 1280 C CA . SER A 1 177 ? 104.202 317.213 220.139 1.00 77.43 801 SER A CA 1
ATOM 1281 C C . SER A 1 177 ? 102.953 316.383 220.400 1.00 77.66 801 SER A C 1
ATOM 1282 O O . SER A 1 177 ? 103.060 315.162 220.539 1.00 78.72 801 SER A O 1
ATOM 1285 N N . GLN A 1 178 ? 101.779 317.004 220.473 1.00 73.32 802 GLN A N 1
ATOM 1286 C CA . GLN A 1 178 ? 100.540 316.275 220.700 1.00 70.43 802 GLN A CA 1
ATOM 1287 C C . GLN A 1 178 ? 99.826 315.920 219.404 1.00 69.26 802 GLN A C 1
ATOM 1288 O O . GLN A 1 178 ? 98.704 315.409 219.447 1.00 69.17 802 GLN A O 1
ATOM 1294 N N . ALA A 1 179 ? 100.449 316.179 218.256 1.00 68.27 803 ALA A N 1
ATOM 1295 C CA . ALA A 1 179 ? 99.934 315.725 216.974 1.00 65.75 803 ALA A CA 1
ATOM 1296 C C . ALA A 1 179 ? 100.610 314.457 216.479 1.00 66.46 803 ALA A C 1
ATOM 1297 O O . ALA A 1 179 ? 100.041 313.760 215.634 1.00 70.16 803 ALA A O 1
ATOM 1299 N N . PHE A 1 180 ? 101.800 314.144 216.977 1.00 69.99 804 PHE A N 1
ATOM 1300 C CA . PHE A 1 180 ? 102.531 312.947 216.592 1.00 69.05 804 PHE A CA 1
ATOM 1301 C C . PHE A 1 180 ? 102.746 312.082 217.821 1.00 69.10 804 PHE A C 1
ATOM 1302 O O . PHE A 1 180 ? 103.187 312.576 218.862 1.00 71.52 804 PHE A O 1
ATOM 1310 N N . SER A 1 181 ? 102.433 310.799 217.702 1.00 64.28 805 SER A N 1
ATOM 1311 C CA . SER A 1 181 ? 102.574 309.878 218.819 1.00 61.11 805 SER A CA 1
ATOM 1312 C C . SER A 1 181 ? 104.035 309.455 218.940 1.00 63.31 805 SER A C 1
ATOM 1313 O O . SER A 1 181 ? 104.924 310.001 218.282 1.00 63.31 805 SER A O 1
ATOM 1316 N N . ASN A 1 182 ? 104.295 308.463 219.792 1.00 70.70 806 ASN A N 1
ATOM 1317 C CA . ASN A 1 182 ? 105.664 308.014 220.023 1.00 61.89 806 ASN A CA 1
ATOM 1318 C C . ASN A 1 182 ? 106.307 307.484 218.754 1.00 59.82 806 ASN A C 1
ATOM 1319 O O . ASN A 1 182 ? 107.533 307.538 218.614 1.00 58.62 806 ASN A O 1
ATOM 1324 N N . GLU A 1 183 ? 105.502 306.952 217.833 1.00 65.68 807 GLU A N 1
ATOM 1325 C CA . GLU A 1 183 ? 105.980 306.497 216.528 1.00 60.75 807 GLU A CA 1
ATOM 1326 C C . GLU A 1 183 ? 106.942 305.321 216.675 1.00 61.15 807 GLU A C 1
ATOM 1327 O O . GLU A 1 183 ? 107.912 305.189 215.929 1.00 59.37 807 GLU A O 1
ATOM 1333 N N . ASN A 1 184 ? 106.659 304.449 217.643 1.00 62.17 808 ASN A N 1
ATOM 1334 C CA . ASN A 1 184 ? 107.538 303.336 217.977 1.00 62.06 808 ASN A CA 1
ATOM 1335 C C . ASN A 1 184 ? 107.242 302.072 217.182 1.00 61.96 808 ASN A C 1
ATOM 1336 O O . ASN A 1 184 ? 108.155 301.273 216.951 1.00 63.26 808 ASN A O 1
ATOM 1341 N N . GLY A 1 185 ? 105.992 301.863 216.767 1.00 63.63 809 GLY A N 1
ATOM 1342 C CA . GLY A 1 185 ? 105.652 300.639 216.060 1.00 62.08 809 GLY A CA 1
ATOM 1343 C C . GLY A 1 185 ? 106.352 300.503 214.724 1.00 67.84 809 GLY A C 1
ATOM 1344 O O . GLY A 1 185 ? 106.694 299.394 214.306 1.00 67.13 809 GLY A O 1
ATOM 1345 N N . GLY A 1 186 ? 106.574 301.609 214.045 1.00 67.75 810 GLY A N 1
ATOM 1346 C CA . GLY A 1 186 ? 107.199 301.633 212.738 1.00 60.69 810 GLY A CA 1
ATOM 1347 C C . GLY A 1 186 ? 106.623 302.800 211.968 1.00 57.94 810 GLY A C 1
ATOM 1348 O O . GLY A 1 186 ? 105.462 303.170 212.108 1.00 58.19 810 GLY A O 1
ATOM 1349 N N . VAL A 1 187 ? 107.464 303.413 211.137 1.00 51.75 811 VAL A N 1
ATOM 1350 C CA . VAL A 1 187 ? 107.038 304.567 210.358 1.00 53.75 811 VAL A CA 1
ATOM 1351 C C . VAL A 1 187 ? 107.913 304.679 209.123 1.00 53.19 811 VAL A C 1
ATOM 1352 O O . VAL A 1 187 ? 109.068 304.251 209.120 1.00 55.34 811 VAL A O 1
ATOM 1356 N N . TYR A 1 188 ? 107.342 305.240 208.063 1.00 58.34 812 TYR A N 1
ATOM 1357 C CA . TYR A 1 188 ? 108.095 305.694 206.905 1.00 54.02 812 TYR A CA 1
ATOM 1358 C C . TYR A 1 188 ? 107.741 307.148 206.648 1.00 54.34 812 TYR A C 1
ATOM 1359 O O . TYR A 1 188 ? 106.563 307.485 206.499 1.00 57.02 812 TYR A O 1
ATOM 1368 N N . ALA A 1 189 ? 108.757 308.001 206.603 1.00 51.56 813 ALA A N 1
ATOM 1369 C CA . ALA A 1 189 ? 108.580 309.431 206.424 1.00 53.38 813 ALA A CA 1
ATOM 1370 C C . ALA A 1 189 ? 109.326 309.885 205.181 1.00 54.67 813 ALA A C 1
ATOM 1371 O O . ALA A 1 189 ? 110.387 309.351 204.850 1.00 57.64 813 ALA A O 1
ATOM 1373 N N . THR A 1 190 ? 108.768 310.875 204.490 1.00 57.56 814 THR A N 1
ATOM 1374 C CA . THR A 1 190 ? 109.418 311.376 203.288 1.00 56.96 814 THR A CA 1
ATOM 1375 C C . THR A 1 190 ? 108.956 312.798 203.009 1.00 58.83 814 THR A C 1
ATOM 1376 O O . THR A 1 190 ? 107.964 313.277 203.564 1.00 59.96 814 THR A O 1
ATOM 1380 N N . ASP A 1 191 ? 109.707 313.468 202.139 1.00 53.61 815 ASP A N 1
ATOM 1381 C CA . ASP A 1 191 ? 109.365 314.794 201.644 1.00 57.80 815 ASP A CA 1
ATOM 1382 C C . ASP A 1 191 ? 108.717 314.646 200.275 1.00 63.83 815 ASP A C 1
ATOM 1383 O O . ASP A 1 191 ? 109.284 314.008 199.383 1.00 66.36 815 ASP A O 1
ATOM 1388 N N . LEU A 1 192 ? 107.541 315.245 200.106 1.00 57.00 816 LEU A N 1
ATOM 1389 C CA . LEU A 1 192 ? 106.797 315.054 198.870 1.00 57.14 816 LEU A CA 1
ATOM 1390 C C . LEU A 1 192 ? 107.317 315.903 197.722 1.00 55.97 816 LEU A C 1
ATOM 1391 O O . LEU A 1 192 ? 106.883 315.700 196.585 1.00 64.11 816 LEU A O 1
ATOM 1396 N N . ASP A 1 193 ? 108.221 316.845 197.981 1.00 58.45 817 ASP A N 1
ATOM 1397 C CA . ASP A 1 193 ? 108.759 317.653 196.895 1.00 65.04 817 ASP A CA 1
ATOM 1398 C C . ASP A 1 193 ? 109.763 316.885 196.050 1.00 66.66 817 ASP A C 1
ATOM 1399 O O . ASP A 1 193 ? 109.818 317.083 194.833 1.00 67.97 817 ASP A O 1
ATOM 1404 N N . VAL A 1 194 ? 110.558 316.012 196.664 1.00 60.05 818 VAL A N 1
ATOM 1405 C CA . VAL A 1 194 ? 111.573 315.256 195.941 1.00 55.87 818 VAL A CA 1
ATOM 1406 C C . VAL A 1 194 ? 111.220 313.789 195.784 1.00 57.01 818 VAL A C 1
ATOM 1407 O O . VAL A 1 194 ? 111.894 313.088 195.012 1.00 59.19 818 VAL A O 1
ATOM 1411 N N . GLN A 1 195 ? 110.196 313.297 196.475 1.00 52.28 819 GLN A N 1
ATOM 1412 C CA . GLN A 1 195 ? 109.795 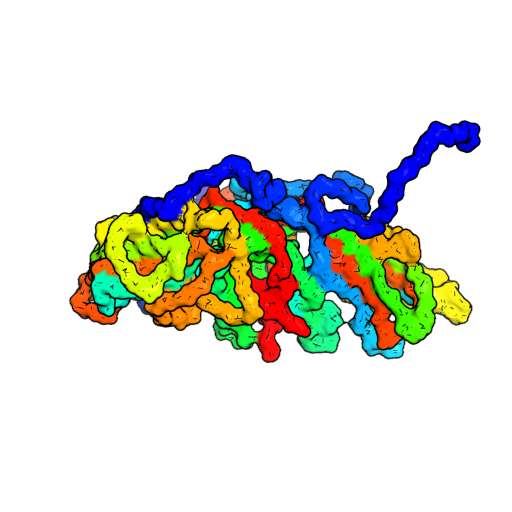311.902 196.362 1.00 52.07 819 GLN A CA 1
ATOM 1413 C C . GLN A 1 195 ? 108.318 311.799 196.724 1.00 54.81 819 GLN A C 1
ATOM 1414 O O . GLN A 1 195 ? 107.969 311.601 197.894 1.00 64.06 819 GLN A O 1
ATOM 1420 N N . PRO A 1 196 ? 107.419 311.985 195.759 1.00 47.72 820 PRO A N 1
ATOM 1421 C CA . PRO A 1 196 ? 105.987 311.999 196.078 1.00 52.45 820 PRO A CA 1
ATOM 1422 C C . PRO A 1 196 ? 105.322 310.632 196.029 1.00 54.77 820 PRO A C 1
ATOM 1423 O O . PRO A 1 196 ? 104.254 310.499 195.429 1.00 61.03 820 PRO A O 1
ATOM 1427 N N . ALA A 1 197 ? 105.908 309.620 196.661 1.00 46.77 821 ALA A N 1
ATOM 1428 C CA . ALA A 1 197 ? 105.309 308.295 196.648 1.00 35.76 821 ALA A CA 1
ATOM 1429 C C . ALA A 1 197 ? 105.801 307.509 197.850 1.00 52.20 821 ALA A C 1
ATOM 1430 O O . ALA A 1 197 ? 106.949 307.650 198.273 1.00 64.43 821 ALA A O 1
ATOM 1432 N N . ILE A 1 198 ? 104.920 306.676 198.396 1.00 53.01 822 ILE A N 1
ATOM 1433 C CA . ILE A 1 198 ? 105.237 305.845 199.549 1.00 46.74 822 ILE A CA 1
ATOM 1434 C C . ILE A 1 198 ? 104.865 304.407 199.227 1.00 47.00 822 ILE A C 1
ATOM 1435 O O . ILE A 1 198 ? 103.708 304.120 198.908 1.00 52.93 822 ILE A O 1
ATOM 1440 N N . GLU A 1 199 ? 105.837 303.505 199.317 1.00 43.56 823 GLU A N 1
ATOM 1441 C CA . GLU A 1 199 ? 105.619 302.079 199.118 1.00 45.88 823 GLU A CA 1
ATOM 1442 C C . GLU A 1 199 ? 105.901 301.369 200.432 1.00 52.57 823 GLU A C 1
ATOM 1443 O O . GLU A 1 199 ? 107.040 301.383 200.906 1.00 58.80 823 GLU A O 1
ATOM 1449 N N . VAL A 1 200 ? 104.877 300.743 201.016 1.00 49.25 824 VAL A N 1
ATOM 1450 C CA . VAL A 1 200 ? 105.008 300.150 202.340 1.00 39.80 824 VAL A CA 1
ATOM 1451 C C . VAL A 1 200 ? 104.474 298.725 202.341 1.00 44.65 824 VAL A C 1
ATOM 1452 O O . VAL A 1 200 ? 103.665 298.331 201.500 1.00 61.55 824 VAL A O 1
ATOM 1456 N N . GLU A 1 201 ? 104.949 297.956 203.315 1.00 34.33 825 GLU A N 1
ATOM 1457 C CA . GLU A 1 201 ? 104.500 296.599 203.585 1.00 40.28 825 GLU A CA 1
ATOM 1458 C C . GLU A 1 201 ? 103.988 296.520 205.015 1.00 43.17 825 GLU A C 1
ATOM 1459 O O . GLU A 1 201 ? 104.622 297.043 205.934 1.00 60.65 825 GLU A O 1
ATOM 1465 N N . LEU A 1 202 ? 102.846 295.872 205.207 1.00 35.87 826 LEU A N 1
ATOM 1466 C CA . LEU A 1 202 ? 102.229 295.756 206.527 1.00 38.72 826 LEU A CA 1
ATOM 1467 C C . LEU A 1 202 ? 102.087 294.287 206.894 1.00 50.53 826 LEU A C 1
ATOM 1468 O O . LEU A 1 202 ? 101.393 293.539 206.174 1.00 65.38 826 LEU A O 1
ATOM 1473 N N . PRO A 1 203 ? 102.723 293.827 207.978 1.00 50.62 827 PRO A N 1
ATOM 1474 C CA . PRO A 1 203 ? 102.618 292.413 208.362 1.00 50.65 827 PRO A CA 1
ATOM 1475 C C . PRO A 1 203 ? 101.322 292.092 209.091 1.00 51.30 827 PRO A C 1
ATOM 1476 O O . PRO A 1 203 ? 100.473 292.970 209.266 1.00 47.78 827 PRO A O 1
ATOM 1480 N N . PHE A 1 204 ? 101.160 290.840 209.526 1.00 52.68 828 PHE A N 1
ATOM 1481 C CA . PHE A 1 204 ? 99.879 290.403 210.087 1.00 53.78 828 PHE A CA 1
ATOM 1482 C C . PHE A 1 204 ? 99.733 290.797 211.556 1.00 51.66 828 PHE A C 1
ATOM 1483 O O . PHE A 1 204 ? 98.857 291.592 211.909 1.00 56.25 828 PHE A O 1
ATOM 1491 N N . TYR A 1 205 ? 100.586 290.253 212.427 1.00 40.08 829 TYR A N 1
ATOM 1492 C CA . TYR A 1 205 ? 100.663 290.655 213.833 1.00 47.76 829 TYR A CA 1
ATOM 1493 C C . TYR A 1 205 ? 99.313 290.507 214.546 1.00 55.67 829 TYR A C 1
ATOM 1494 O O . TYR A 1 205 ? 98.697 291.480 214.979 1.00 58.91 829 TYR A O 1
ATOM 1503 N N . SER A 1 206 ? 98.865 289.259 214.663 1.00 43.83 830 SER A N 1
ATOM 1504 C CA . SER A 1 206 ? 97.656 288.957 215.418 1.00 35.84 830 SER A CA 1
ATOM 1505 C C . SER A 1 206 ? 97.900 287.785 216.356 1.00 44.00 830 SER A C 1
ATOM 1506 O O . SER A 1 206 ? 98.743 286.924 216.095 1.00 45.49 830 SER A O 1
ATOM 1509 N N . SER A 1 207 ? 97.144 287.760 217.455 1.00 50.29 831 SER A N 1
ATOM 1510 C CA . SER A 1 207 ? 97.258 286.709 218.458 1.00 40.05 831 SER A CA 1
ATOM 1511 C C . SER A 1 207 ? 96.465 285.458 218.113 1.00 41.27 831 SER A C 1
ATOM 1512 O O . SER A 1 207 ? 96.688 284.416 218.735 1.00 47.71 831 SER A O 1
ATOM 1515 N N . LEU A 1 208 ? 95.547 285.534 217.155 1.00 46.19 832 LEU A N 1
ATOM 1516 C CA . LEU A 1 208 ? 94.775 284.389 216.701 1.00 43.39 832 LEU A CA 1
ATOM 1517 C C . LEU A 1 208 ? 95.127 284.084 215.251 1.00 35.21 832 LEU A C 1
ATOM 1518 O O . LEU A 1 208 ? 95.491 284.979 214.488 1.00 48.91 832 LEU A O 1
ATOM 1523 N N . ARG A 1 209 ? 95.020 282.804 214.884 1.00 30.34 833 ARG A N 1
ATOM 1524 C CA . ARG A 1 209 ? 95.724 282.302 213.707 1.00 40.06 833 ARG A CA 1
ATOM 1525 C C . ARG A 1 209 ? 95.277 282.989 212.424 1.00 47.92 833 ARG A C 1
ATOM 1526 O O . ARG A 1 209 ? 96.107 283.315 211.571 1.00 57.19 833 ARG A O 1
ATOM 1534 N N . PHE A 1 210 ? 93.978 283.205 212.253 1.00 37.67 834 PHE A N 1
ATOM 1535 C CA . PHE A 1 210 ? 93.496 283.752 210.997 1.00 28.61 834 PHE A CA 1
ATOM 1536 C C . PHE A 1 210 ? 92.203 284.514 211.228 1.00 37.96 834 PHE A C 1
ATOM 1537 O O . PHE A 1 210 ? 91.585 284.430 212.290 1.00 44.46 834 PHE A O 1
ATOM 1545 N N . VAL A 1 211 ? 91.802 285.268 210.209 1.00 37.97 835 VAL A N 1
ATOM 1546 C CA . VAL A 1 211 ? 90.578 286.051 210.233 1.00 36.98 835 VAL A CA 1
ATOM 1547 C C . VAL A 1 211 ? 89.665 285.557 209.115 1.00 43.61 835 VAL A C 1
ATOM 1548 O O . VAL A 1 211 ? 90.074 284.801 208.237 1.00 49.46 835 VAL A O 1
ATOM 1552 N N . ASN A 1 212 ? 88.410 285.999 209.162 1.00 55.94 836 ASN A N 1
ATOM 1553 C CA . ASN A 1 212 ? 87.381 285.481 208.271 1.00 49.46 836 ASN A CA 1
ATOM 1554 C C . ASN A 1 212 ? 87.305 286.336 207.013 1.00 55.54 836 ASN A C 1
ATOM 1555 O O . ASN A 1 212 ? 86.942 287.518 207.105 1.00 59.51 836 ASN A O 1
ATOM 1560 N N . PRO A 1 213 ? 87.627 285.799 205.832 1.00 46.53 837 PRO A N 1
ATOM 1561 C CA . PRO A 1 213 ? 87.617 286.627 204.617 1.00 41.66 837 PRO A CA 1
ATOM 1562 C C . PRO A 1 213 ? 86.245 287.129 204.215 1.00 43.07 837 PRO A C 1
ATOM 1563 O O . PRO A 1 213 ? 86.165 288.119 203.481 1.00 47.90 837 PRO A O 1
ATOM 1567 N N . ARG A 1 214 ? 85.168 286.491 204.661 1.00 48.08 838 ARG A N 1
ATOM 1568 C CA . ARG A 1 214 ? 83.824 286.865 204.245 1.00 48.62 838 ARG A CA 1
ATOM 1569 C C . ARG A 1 214 ? 83.250 288.020 205.045 1.00 50.78 838 ARG A C 1
ATOM 1570 O O . ARG A 1 214 ? 82.032 288.218 205.025 1.00 57.44 838 ARG A O 1
ATOM 1578 N N . TRP A 1 215 ? 84.082 288.776 205.753 1.00 57.35 839 TRP A N 1
ATOM 1579 C CA . TRP A 1 215 ? 83.600 289.933 206.489 1.00 53.27 839 TRP A CA 1
ATOM 1580 C C . TRP A 1 215 ? 83.161 291.029 205.528 1.00 60.31 839 TRP A C 1
ATOM 1581 O O . TRP A 1 215 ? 83.691 291.167 204.424 1.00 63.99 839 TRP A O 1
ATOM 1592 N N . ASP A 1 216 ? 82.170 291.808 205.952 1.00 70.59 840 ASP A N 1
ATOM 1593 C CA . ASP A 1 216 ? 81.721 292.940 205.153 1.00 67.74 840 ASP A CA 1
ATOM 1594 C C . ASP A 1 216 ? 81.518 294.215 205.950 1.00 72.56 840 ASP A C 1
ATOM 1595 O O . ASP A 1 216 ? 81.312 295.264 205.336 1.00 74.57 840 ASP A O 1
ATOM 1600 N N . ASP A 1 217 ? 81.559 294.173 207.278 1.00 72.43 841 ASP A N 1
ATOM 1601 C CA . ASP A 1 217 ? 81.491 295.386 208.077 1.00 69.25 841 ASP A CA 1
ATOM 1602 C C . ASP A 1 217 ? 82.855 296.056 208.111 1.00 65.40 841 ASP A C 1
ATOM 1603 O O . ASP A 1 217 ? 83.884 295.391 208.241 1.00 68.16 841 ASP A O 1
ATOM 1608 N N . TYR A 1 218 ? 82.857 297.384 207.990 1.00 62.12 842 TYR A N 1
ATOM 1609 C CA . TYR A 1 218 ? 84.118 298.115 207.922 1.00 64.98 842 TYR A CA 1
ATOM 1610 C C . TYR A 1 218 ? 84.921 297.972 209.208 1.00 64.57 842 TYR A C 1
ATOM 1611 O O . TYR A 1 218 ? 86.134 297.738 209.168 1.00 65.12 842 TYR A O 1
ATOM 1620 N N . GLU A 1 219 ? 84.264 298.099 210.361 1.00 62.27 843 GLU A N 1
ATOM 1621 C CA . GLU A 1 219 ? 84.993 298.067 211.622 1.00 61.43 843 GLU A CA 1
ATOM 1622 C C . GLU A 1 219 ? 85.540 296.681 211.931 1.00 64.18 843 GLU A C 1
ATOM 1623 O O . GLU A 1 219 ? 86.602 296.564 212.550 1.00 68.30 843 GLU A O 1
ATOM 1629 N N . LYS A 1 220 ? 84.836 295.625 211.522 1.00 61.65 844 LYS A N 1
ATOM 1630 C CA . LYS A 1 220 ? 85.333 294.277 211.771 1.00 56.89 844 LYS A CA 1
ATOM 1631 C C . LYS A 1 220 ? 86.643 294.030 211.037 1.00 59.84 844 LYS A C 1
ATOM 1632 O O . LYS A 1 220 ? 87.561 293.411 211.584 1.00 63.33 844 LYS A O 1
ATOM 1638 N N . ILE A 1 221 ? 86.751 294.501 209.793 1.00 60.11 845 ILE A N 1
ATOM 1639 C CA . ILE A 1 221 ? 88.040 294.466 209.111 1.00 53.00 845 ILE A CA 1
ATOM 1640 C C . ILE A 1 221 ? 89.022 295.416 209.780 1.00 55.49 845 ILE A C 1
ATOM 1641 O O . ILE A 1 221 ? 90.221 295.126 209.862 1.00 56.70 845 ILE A O 1
ATOM 1646 N N . GLY A 1 222 ? 88.538 296.550 210.277 1.00 55.17 846 GLY A N 1
ATOM 1647 C CA . GLY A 1 222 ? 89.405 297.598 210.775 1.00 48.98 846 GLY A CA 1
ATOM 1648 C C . GLY A 1 222 ? 89.970 297.401 212.165 1.00 60.84 846 GLY A C 1
ATOM 1649 O O . GLY A 1 222 ? 90.206 298.381 212.876 1.00 63.10 846 GLY A O 1
ATOM 1650 N N . ILE A 1 223 ? 90.185 296.151 212.580 1.00 61.67 847 ILE A N 1
ATOM 1651 C CA . ILE A 1 223 ? 90.929 295.903 213.811 1.00 51.65 847 ILE A CA 1
ATOM 1652 C C . ILE A 1 223 ? 92.427 295.901 213.570 1.00 56.58 847 ILE A C 1
ATOM 1653 O O . ILE A 1 223 ? 93.201 295.932 214.538 1.00 62.67 847 ILE A O 1
ATOM 1658 N N . HIS A 1 224 ? 92.860 295.857 212.314 1.00 47.74 848 HIS A N 1
ATOM 1659 C CA . HIS A 1 224 ? 94.249 296.066 211.929 1.00 46.72 848 HIS A CA 1
ATOM 1660 C C . HIS A 1 224 ? 94.302 297.374 211.153 1.00 53.15 848 HIS A C 1
ATOM 1661 O O . HIS A 1 224 ? 93.902 297.423 209.986 1.00 63.54 848 HIS A O 1
ATOM 1668 N N . ARG A 1 225 ? 94.791 298.428 211.792 1.00 45.36 849 ARG A N 1
ATOM 1669 C CA . ARG A 1 225 ? 94.744 299.769 211.236 1.00 41.40 849 ARG A CA 1
ATOM 1670 C C . ARG A 1 225 ? 96.131 300.227 210.812 1.00 48.80 849 ARG A C 1
ATOM 1671 O O . ARG A 1 225 ? 97.148 299.611 211.138 1.00 54.28 849 ARG A O 1
ATOM 1679 N N . HIS A 1 226 ? 96.152 301.320 210.054 1.00 44.89 850 HIS A N 1
ATOM 1680 C CA . HIS A 1 226 ? 97.372 302.074 209.808 1.00 38.96 850 HIS A CA 1
ATOM 1681 C C . HIS A 1 226 ? 96.969 303.485 209.420 1.00 38.38 850 HIS A C 1
ATOM 1682 O O . HIS A 1 226 ? 95.840 303.728 208.987 1.00 47.53 850 HIS A O 1
ATOM 1689 N N . SER A 1 227 ? 97.900 304.419 209.578 1.00 47.26 851 SER A N 1
ATOM 1690 C CA . SER A 1 227 ? 97.583 305.830 209.440 1.00 51.24 851 SER A CA 1
ATOM 1691 C C . SER A 1 227 ? 98.491 306.485 208.414 1.00 54.84 851 SER A C 1
ATOM 1692 O O . SER A 1 227 ? 99.683 306.173 208.321 1.00 61.12 851 SER A O 1
ATOM 1695 N N . ILE A 1 228 ? 97.903 307.402 207.646 1.00 53.82 852 ILE A N 1
ATOM 1696 C CA . ILE A 1 228 ? 98.620 308.233 206.687 1.00 48.10 852 ILE A CA 1
ATOM 1697 C C . ILE A 1 228 ? 98.485 309.682 207.131 1.00 51.94 852 ILE A C 1
ATOM 1698 O O . ILE A 1 228 ? 97.368 310.170 207.349 1.00 57.05 852 ILE A O 1
ATOM 1703 N N . ASP A 1 229 ? 99.620 310.363 207.262 1.00 56.74 853 ASP A N 1
ATOM 1704 C CA . ASP A 1 229 ? 99.698 311.723 207.766 1.00 55.64 853 ASP A CA 1
ATOM 1705 C C . ASP A 1 229 ? 100.329 312.623 206.715 1.00 55.16 853 ASP A C 1
ATOM 1706 O O . ASP A 1 229 ? 101.301 312.244 206.056 1.00 64.01 853 ASP A O 1
ATOM 1711 N N . LEU A 1 230 ? 99.780 313.826 206.574 1.00 56.01 854 LEU A N 1
ATOM 1712 C CA . LEU A 1 230 ? 100.284 314.798 205.616 1.00 57.01 854 LEU A CA 1
ATOM 1713 C C . LEU A 1 230 ? 100.373 316.160 206.285 1.00 63.32 854 LEU A C 1
ATOM 1714 O O . LEU A 1 230 ? 99.438 316.594 206.959 1.00 68.71 854 LEU A O 1
ATOM 1719 N N . LEU A 1 231 ? 101.500 316.838 206.097 1.00 61.81 855 LEU A N 1
ATOM 1720 C CA . LEU A 1 231 ? 101.711 318.170 206.665 1.00 55.65 855 LEU A CA 1
ATOM 1721 C C . LEU A 1 231 ? 101.531 319.171 205.529 1.00 57.02 855 LEU A C 1
ATOM 1722 O O . LEU A 1 231 ? 102.253 319.116 204.533 1.00 66.12 855 LEU A O 1
ATOM 1727 N N . SER A 1 232 ? 100.571 320.080 205.662 1.00 62.22 856 SER A N 1
ATOM 1728 C CA . SER A 1 232 ? 100.256 320.969 204.553 1.00 62.85 856 SER A CA 1
ATOM 1729 C C . SER A 1 232 ? 100.285 322.433 204.973 1.00 69.09 856 SER A C 1
ATOM 1730 O O . SER A 1 232 ? 100.080 322.778 206.138 1.00 81.62 856 SER A O 1
ATOM 1733 N N . TYR A 1 233 ? 100.544 323.296 203.994 1.00 69.05 857 TYR A N 1
ATOM 1734 C CA . TYR A 1 233 ? 100.608 324.736 204.187 1.00 68.18 857 TYR A CA 1
ATOM 1735 C C . TYR A 1 233 ? 99.477 325.424 203.437 1.00 71.71 857 TYR A C 1
ATOM 1736 O O . TYR A 1 233 ? 99.094 325.006 202.342 1.00 76.05 857 TYR A O 1
ATOM 1745 N N . ARG A 1 234 ? 98.957 326.494 204.038 1.00 84.07 858 ARG A N 1
ATOM 1746 C CA . ARG A 1 234 ? 97.979 327.373 203.396 1.00 85.55 858 ARG A CA 1
ATOM 1747 C C . ARG A 1 234 ? 96.750 326.597 202.924 1.00 87.71 858 ARG A C 1
ATOM 1748 O O . ARG A 1 234 ? 96.345 326.675 201.763 1.00 87.01 858 ARG A O 1
ATOM 1756 N N . THR A 1 235 ? 96.156 325.840 203.840 1.00 90.06 859 THR A N 1
ATOM 1757 C CA . THR A 1 235 ? 94.983 325.040 203.533 1.00 89.47 859 THR A CA 1
ATOM 1758 C C . THR A 1 235 ? 93.710 325.840 203.800 1.00 90.37 859 THR A C 1
ATOM 1759 O O . THR A 1 235 ? 93.745 327.016 204.168 1.00 88.56 859 THR A O 1
ATOM 1763 N N . ASN A 1 236 ? 92.566 325.190 203.609 1.00 98.91 860 ASN A N 1
ATOM 1764 C CA . ASN A 1 236 ? 91.267 325.794 203.856 1.00 99.24 860 ASN A CA 1
ATOM 176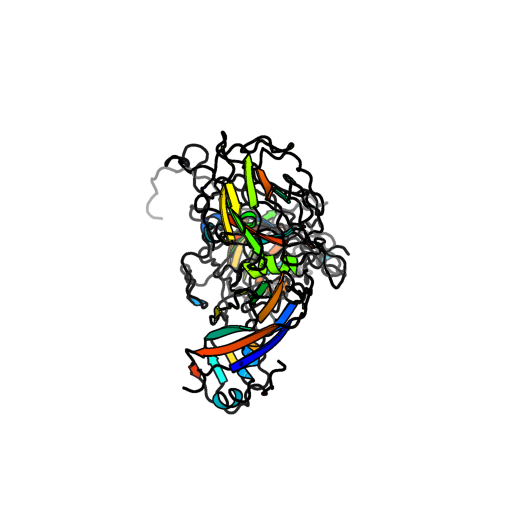5 C C . ASN A 1 236 ? 90.452 324.883 204.761 1.00 101.31 860 ASN A C 1
ATOM 1766 O O . ASN A 1 236 ? 90.500 323.657 204.629 1.00 100.95 860 ASN A O 1
ATOM 1771 N N . GLY A 1 237 ? 89.707 325.487 205.678 1.00 102.07 861 GLY A N 1
ATOM 1772 C CA . GLY A 1 237 ? 88.874 324.754 206.603 1.00 100.83 861 GLY A CA 1
ATOM 1773 C C . GLY A 1 237 ? 87.480 324.441 206.110 1.00 103.91 861 GLY A C 1
ATOM 1774 O O . GLY A 1 237 ? 86.675 323.901 206.875 1.00 103.72 861 GLY A O 1
ATOM 1775 N N . ALA A 1 238 ? 87.162 324.767 204.856 1.00 97.49 862 ALA A N 1
ATOM 1776 C CA . ALA A 1 238 ? 85.843 324.499 204.301 1.00 93.38 862 ALA A CA 1
ATOM 1777 C C . ALA A 1 238 ? 85.903 323.787 202.955 1.00 97.05 862 ALA A C 1
ATOM 1778 O O . ALA A 1 238 ? 84.867 323.653 202.295 1.00 100.52 862 ALA A O 1
ATOM 1780 N N . LYS A 1 239 ? 87.079 323.332 202.528 1.00 90.73 863 LYS A N 1
ATOM 1781 C CA . LYS A 1 239 ? 87.216 322.620 201.267 1.00 88.50 863 LYS A CA 1
ATOM 1782 C C . LYS A 1 239 ? 88.472 321.766 201.335 1.00 86.70 863 LYS A C 1
ATOM 1783 O O . LYS A 1 239 ? 89.469 322.176 201.931 1.00 89.12 863 LYS A O 1
ATOM 1789 N N . CYS A 1 240 ? 88.416 320.583 200.733 1.00 85.86 864 CYS A N 1
ATOM 1790 C CA . CYS A 1 240 ? 89.529 319.644 200.742 1.00 85.99 864 CYS A CA 1
ATOM 1791 C C . CYS A 1 240 ? 90.144 319.570 199.353 1.00 89.04 864 CYS A C 1
ATOM 1792 O O . CYS A 1 240 ? 89.474 319.179 198.393 1.00 89.40 864 CYS A O 1
ATOM 1795 N N . GLU A 1 241 ? 91.420 319.949 199.248 1.00 90.70 865 GLU A N 1
ATOM 1796 C CA . GLU A 1 241 ? 92.179 319.811 198.007 1.00 87.72 865 GLU A CA 1
ATOM 1797 C C . GLU A 1 241 ? 93.500 319.116 198.342 1.00 87.02 865 GLU A C 1
ATOM 1798 O O . GLU A 1 241 ? 94.553 319.743 198.446 1.00 88.12 865 GLU A O 1
ATOM 1804 N N . ASP A 1 242 ? 93.431 317.792 198.451 1.00 78.15 866 ASP A N 1
ATOM 1805 C CA . ASP A 1 242 ? 94.521 316.891 198.797 1.00 75.14 866 ASP A CA 1
ATOM 1806 C C . ASP A 1 242 ? 93.994 315.475 198.662 1.00 75.92 866 ASP A C 1
ATOM 1807 O O . ASP A 1 242 ? 92.824 315.225 198.956 1.00 81.02 866 ASP A O 1
ATOM 1812 N N . ALA A 1 243 ? 94.850 314.556 198.234 1.00 53.84 867 ALA A N 1
ATOM 1813 C CA . ALA A 1 243 ? 94.417 313.176 198.082 1.00 49.19 867 ALA A CA 1
ATOM 1814 C C . ALA A 1 243 ? 95.632 312.272 198.000 1.00 51.35 867 ALA A C 1
ATOM 1815 O O . ALA A 1 243 ? 96.772 312.729 197.919 1.00 64.02 867 ALA A O 1
ATOM 1817 N N . TRP A 1 244 ? 95.362 310.975 198.038 1.00 42.87 868 TRP A N 1
ATOM 1818 C CA . TRP A 1 244 ? 96.348 309.941 197.786 1.00 45.64 868 TRP A CA 1
ATOM 1819 C C . TRP A 1 244 ? 95.735 308.933 196.828 1.00 49.60 868 TRP A C 1
ATOM 1820 O O . TRP A 1 244 ? 94.514 308.832 196.696 1.00 52.13 868 TRP A O 1
ATOM 1831 N N . MET A 1 245 ? 96.595 308.185 196.149 1.00 54.01 869 MET A N 1
ATOM 1832 C CA . MET A 1 245 ? 96.170 307.207 195.155 1.00 47.58 869 MET A CA 1
ATOM 1833 C C . MET A 1 245 ? 96.628 305.839 195.632 1.00 55.61 869 MET A C 1
ATOM 1834 O O . MET A 1 245 ? 97.829 305.559 195.656 1.00 70.03 869 MET A O 1
ATOM 1839 N N . ALA A 1 246 ? 95.678 304.990 196.009 1.00 27.00 870 ALA A N 1
ATOM 1840 C CA . ALA A 1 246 ? 95.990 303.727 196.659 1.00 23.78 870 ALA A CA 1
ATOM 1841 C C . ALA A 1 246 ? 96.124 302.603 195.645 1.00 30.65 870 ALA A C 1
ATOM 1842 O O . ALA A 1 246 ? 95.261 302.419 194.786 1.00 40.36 870 ALA A O 1
ATOM 1844 N N . TYR A 1 247 ? 97.218 301.853 195.750 1.00 32.59 871 TYR A N 1
ATOM 1845 C CA . TYR A 1 247 ? 97.450 300.673 194.920 1.00 28.19 871 TYR A CA 1
ATOM 1846 C C . TYR A 1 247 ? 97.786 299.526 195.859 1.00 33.76 871 TYR A C 1
ATOM 1847 O O . TYR A 1 247 ? 98.742 299.626 196.630 1.00 57.14 871 TYR A O 1
ATOM 1856 N N . VAL A 1 248 ? 97.022 298.442 195.799 1.00 33.07 872 VAL A N 1
ATOM 1857 C CA . VAL A 1 248 ? 97.146 297.354 196.763 1.00 34.78 872 VAL A CA 1
ATOM 1858 C C . VAL A 1 248 ? 97.605 296.087 196.058 1.00 31.45 872 VAL A C 1
ATOM 1859 O O . VAL A 1 248 ? 97.122 295.753 194.971 1.00 37.88 872 VAL A O 1
ATOM 1863 N N . ALA A 1 249 ? 98.556 295.386 196.673 1.00 36.29 873 ALA A N 1
ATOM 1864 C CA . ALA A 1 249 ? 99.000 294.086 196.188 1.00 26.74 873 ALA A CA 1
ATOM 1865 C C . ALA A 1 249 ? 98.988 293.084 197.329 1.00 41.44 873 ALA A C 1
ATOM 1866 O O . ALA A 1 249 ? 98.462 293.375 198.405 1.00 54.55 873 ALA A O 1
ATOM 1868 N N . ALA A 1 250 ? 99.559 291.906 197.115 1.00 46.62 874 ALA A N 1
ATOM 1869 C CA . ALA A 1 250 ? 99.616 290.872 198.135 1.00 35.83 874 ALA A CA 1
ATOM 1870 C C . ALA A 1 250 ? 101.058 290.631 198.555 1.00 40.45 874 ALA A C 1
ATOM 1871 O O . ALA A 1 250 ? 101.952 290.531 197.711 1.00 51.39 874 ALA A O 1
ATOM 1873 N N . GLY A 1 251 ? 101.277 290.527 199.859 1.00 45.33 875 GLY A N 1
ATOM 1874 C CA . GLY A 1 251 ? 102.609 290.364 200.393 1.00 46.31 875 GLY A CA 1
ATOM 1875 C C . GLY A 1 251 ? 103.180 288.996 200.087 1.00 50.22 875 GLY A C 1
ATOM 1876 O O . GLY A 1 251 ? 102.579 288.162 199.411 1.00 61.35 875 GLY A O 1
ATOM 1877 N N . ASP A 1 252 ? 104.387 288.765 200.600 1.00 62.13 876 ASP A N 1
ATOM 1878 C CA . ASP A 1 252 ? 105.084 287.520 200.304 1.00 67.02 876 ASP A CA 1
ATOM 1879 C C . ASP A 1 252 ? 104.509 286.337 201.070 1.00 63.77 876 ASP A C 1
ATOM 1880 O O . ASP A 1 252 ? 104.595 285.201 200.594 1.00 67.71 876 ASP A O 1
ATOM 1885 N N . ASP A 1 253 ? 103.931 286.571 202.245 1.00 54.10 877 ASP A N 1
ATOM 1886 C CA . ASP A 1 253 ? 103.395 285.501 203.072 1.00 54.74 877 ASP A CA 1
ATOM 1887 C C . ASP A 1 253 ? 101.879 285.393 202.992 1.00 56.39 877 ASP A C 1
ATOM 1888 O O . ASP A 1 253 ? 101.282 284.674 203.797 1.00 63.92 877 ASP A O 1
ATOM 1893 N N . PHE A 1 254 ? 101.248 286.096 202.055 1.00 42.48 878 PHE A N 1
ATOM 1894 C CA . PHE A 1 254 ? 99.800 286.029 201.911 1.00 42.57 878 PHE A CA 1
ATOM 1895 C C . PHE A 1 254 ? 99.361 284.596 201.649 1.00 41.15 878 PHE A C 1
ATOM 1896 O O . PHE A 1 254 ? 99.993 283.869 200.881 1.00 46.61 878 PHE A O 1
ATOM 1904 N N . ASN A 1 255 ? 98.279 284.186 202.304 1.00 39.11 879 ASN A N 1
ATOM 1905 C CA . ASN A 1 255 ? 97.851 282.796 202.249 1.00 36.17 879 ASN A CA 1
ATOM 1906 C C . ASN A 1 255 ? 96.342 282.711 202.400 1.00 42.36 879 ASN A C 1
ATOM 1907 O O . ASN A 1 255 ? 95.762 283.389 203.250 1.00 48.40 879 ASN A O 1
ATOM 1912 N N . LEU A 1 256 ? 95.717 281.886 201.566 1.00 44.12 880 LEU A N 1
ATOM 1913 C CA . LEU A 1 256 ? 94.324 281.497 201.711 1.00 39.11 880 LEU A CA 1
ATOM 1914 C C . LEU A 1 256 ? 94.268 279.977 201.705 1.00 48.98 880 LEU A C 1
ATOM 1915 O O . LEU A 1 256 ? 94.955 279.332 200.910 1.00 51.56 880 LEU A O 1
ATOM 1920 N N . SER A 1 257 ? 93.460 279.403 202.593 1.00 50.72 881 SER A N 1
ATOM 1921 C CA . SER A 1 257 ? 93.669 278.021 203.011 1.00 50.51 881 SER A CA 1
ATOM 1922 C C . SER A 1 257 ? 92.587 277.038 202.589 1.00 56.33 881 SER A C 1
ATOM 1923 O O . SER A 1 257 ? 92.915 275.917 202.201 1.00 62.56 881 SER A O 1
ATOM 1926 N N . TRP A 1 258 ? 91.307 277.388 202.670 1.00 49.14 882 TRP A N 1
ATOM 1927 C CA . TRP A 1 258 ? 90.251 276.420 202.386 1.00 52.69 882 TRP A CA 1
ATOM 1928 C C . TRP A 1 258 ? 89.211 277.051 201.476 1.00 58.75 882 TRP A C 1
ATOM 1929 O O . TRP A 1 258 ? 88.526 277.993 201.880 1.00 66.38 882 TRP A O 1
ATOM 1940 N N . MET A 1 259 ? 89.079 276.520 200.262 1.00 45.85 883 MET A N 1
ATOM 1941 C CA . MET A 1 259 ? 88.076 277.001 199.319 1.00 43.60 883 MET A CA 1
ATOM 1942 C C . MET A 1 259 ? 86.739 276.348 199.633 1.00 46.81 883 MET A C 1
ATOM 1943 O O . MET A 1 259 ? 86.592 275.130 199.496 1.00 57.27 883 MET A O 1
ATOM 1948 N N . LEU A 1 260 ? 85.762 277.153 200.041 1.00 38.08 884 LEU A N 1
ATOM 1949 C CA . LEU A 1 260 ? 84.460 276.612 200.408 1.00 35.39 884 LEU A CA 1
ATOM 1950 C C . LEU A 1 260 ? 83.482 276.631 199.237 1.00 37.90 884 LEU A C 1
ATOM 1951 O O . LEU A 1 260 ? 83.034 275.577 198.780 1.00 42.11 884 LEU A O 1
ATOM 1956 N N . SER A 1 261 ? 83.164 277.818 198.730 1.00 42.10 885 SER A N 1
ATOM 1957 C CA . SER A 1 261 ? 82.185 277.965 197.664 1.00 41.62 885 SER A CA 1
ATOM 1958 C C . SER A 1 261 ? 82.199 279.405 197.181 1.00 40.72 885 SER A C 1
ATOM 1959 O O . SER A 1 261 ? 82.571 280.314 197.925 1.00 41.67 885 SER A O 1
ATOM 1962 N N . CYS A 1 262 ? 81.774 279.600 195.939 1.00 48.48 886 CYS A N 1
ATOM 1963 C CA . CYS A 1 262 ? 81.749 280.929 195.341 1.00 43.99 886 CYS A CA 1
ATOM 1964 C C . CYS A 1 262 ? 80.486 281.670 195.759 1.00 46.30 886 CYS A C 1
ATOM 1965 O O . CYS A 1 262 ? 79.381 281.194 195.481 1.00 53.19 886 CYS A O 1
ATOM 1968 N N . PRO A 1 263 ? 80.597 282.826 196.403 1.00 39.99 887 PRO A N 1
ATOM 1969 C CA . PRO A 1 263 ? 79.413 283.523 196.899 1.00 35.24 887 PRO A CA 1
ATOM 1970 C C . PRO A 1 263 ? 78.681 284.229 195.774 1.00 43.45 887 PRO A C 1
ATOM 1971 O O . PRO A 1 263 ? 79.189 284.308 194.647 1.00 55.48 887 PRO A O 1
ATOM 1975 N N . PRO A 1 264 ? 77.483 284.743 196.030 1.00 43.51 888 PRO A N 1
ATOM 1976 C CA . PRO A 1 264 ? 76.798 285.558 195.027 1.00 47.59 888 PRO A CA 1
ATOM 1977 C C . PRO A 1 264 ? 77.394 286.953 194.933 1.00 52.40 888 PRO A C 1
ATOM 1978 O O . PRO A 1 264 ? 78.174 287.389 195.779 1.00 58.59 888 PRO A O 1
ATOM 1982 N N . PHE A 1 265 ? 77.006 287.655 193.872 1.00 52.21 889 PHE A N 1
ATOM 1983 C CA . PHE A 1 265 ? 77.455 289.018 193.626 1.00 49.18 889 PHE A CA 1
ATOM 1984 C C . PHE A 1 265 ? 76.333 289.765 192.920 1.00 51.43 889 PHE A C 1
ATOM 1985 O O . PHE A 1 265 ? 75.225 289.249 192.760 1.00 59.90 889 PHE A O 1
ATOM 1993 N N . ARG A 1 266 ? 76.626 290.984 192.488 1.00 45.21 890 ARG A N 1
ATOM 1994 C CA . ARG A 1 266 ? 75.684 291.792 191.722 1.00 48.90 890 ARG A CA 1
ATOM 1995 C C . ARG A 1 266 ? 76.444 292.982 191.152 1.00 58.30 890 ARG A C 1
ATOM 1996 O O . ARG A 1 266 ? 77.641 293.157 191.398 1.00 62.98 890 ARG A O 1
ATOM 2004 N N . LEU A 1 267 ? 75.734 293.804 190.390 1.00 63.02 891 LEU A N 1
ATOM 2005 C CA . LEU A 1 267 ? 76.291 294.990 189.754 1.00 59.56 891 LEU A CA 1
ATOM 2006 C C . LEU A 1 267 ? 75.784 296.217 190.497 1.00 63.24 891 LEU A C 1
ATOM 2007 O O . LEU A 1 267 ? 74.573 296.453 190.556 1.00 63.52 891 LEU A O 1
ATOM 2012 N N . VAL A 1 268 ? 76.704 296.997 191.058 1.00 57.56 892 VAL A N 1
ATOM 2013 C CA . VAL A 1 268 ? 76.366 298.138 191.900 1.00 58.90 892 VAL A CA 1
ATOM 2014 C C . VAL A 1 268 ? 77.037 299.385 191.344 1.00 58.53 892 VAL A C 1
ATOM 2015 O O . VAL A 1 268 ? 78.247 299.387 191.095 1.00 61.01 892 VAL A O 1
ATOM 2019 N N . ASN A 1 269 ? 76.250 300.439 191.145 1.00 69.73 893 ASN A N 1
ATOM 2020 C CA . ASN A 1 269 ? 76.757 301.732 190.709 1.00 70.49 893 ASN A CA 1
ATOM 2021 C C . ASN A 1 269 ? 76.455 302.763 191.785 1.00 71.94 893 ASN A C 1
ATOM 2022 O O . ASN A 1 269 ? 75.311 302.877 192.238 1.00 72.23 893 ASN A O 1
ATOM 2027 N N . LEU A 1 270 ? 77.477 303.509 192.187 1.00 72.02 894 LEU A N 1
ATOM 2028 C CA . LEU A 1 270 ? 77.354 304.430 193.308 1.00 71.14 894 LEU A CA 1
ATOM 2029 C C . LEU A 1 270 ? 76.613 305.694 192.891 1.00 71.75 894 LEU A C 1
ATOM 2030 O O . LEU A 1 270 ? 76.628 306.697 193.602 1.00 70.31 894 LEU A O 1
ATOM 2035 N N . ASN B 2 55 ? 85.834 253.369 224.548 1.00 83.95 88 ASN B N 1
ATOM 2036 C CA . ASN B 2 55 ? 85.555 254.327 225.610 1.00 86.18 88 ASN B CA 1
ATOM 2037 C C . ASN B 2 55 ? 84.060 254.579 225.741 1.00 86.27 88 ASN B C 1
ATOM 2038 O O . ASN B 2 55 ? 83.244 253.693 225.499 1.00 82.55 88 ASN B O 1
ATOM 2043 N N . PHE B 2 56 ? 83.709 255.801 226.122 1.00 83.39 89 PHE B N 1
ATOM 2044 C CA . PHE B 2 56 ? 82.323 256.177 226.345 1.00 81.67 89 PHE B CA 1
ATOM 2045 C C . PHE B 2 56 ? 81.853 257.300 225.436 1.00 82.54 89 PHE B C 1
ATOM 2046 O O . PHE B 2 56 ? 80.658 257.382 225.149 1.00 83.57 89 PHE B O 1
ATOM 2054 N N . LEU B 2 57 ? 82.757 258.154 224.960 1.00 72.87 90 LEU B N 1
ATOM 2055 C CA . LEU B 2 57 ? 82.386 259.221 224.040 1.00 68.36 90 LEU B CA 1
ATOM 2056 C C . LEU B 2 57 ? 82.378 258.777 222.585 1.00 67.32 90 LEU B C 1
ATOM 2057 O O . LEU B 2 57 ? 82.026 259.578 221.715 1.00 71.27 90 LEU B O 1
ATOM 2062 N N . SER B 2 58 ? 82.749 257.530 222.297 1.00 67.18 91 SER B N 1
ATOM 2063 C CA . SER B 2 58 ? 82.735 256.998 220.941 1.00 69.62 91 SER B CA 1
ATOM 2064 C C . SER B 2 58 ? 81.469 256.202 220.646 1.00 69.89 91 SER B C 1
ATOM 2065 O O . SER B 2 58 ? 81.483 255.300 219.803 1.00 66.78 91 SER B O 1
ATOM 2068 N N . ARG B 2 59 ? 80.377 256.515 221.329 1.00 72.67 92 ARG B N 1
ATOM 2069 C CA . ARG B 2 59 ? 79.100 255.837 221.150 1.00 69.57 92 ARG B CA 1
ATOM 2070 C C . ARG B 2 59 ? 78.166 256.700 220.323 1.00 67.54 92 ARG B C 1
ATOM 2071 O O . ARG B 2 59 ? 77.935 257.863 220.680 1.00 69.30 92 ARG B O 1
ATOM 2079 N N . PRO B 2 60 ? 77.621 256.184 219.224 1.00 54.15 93 PRO B N 1
ATOM 2080 C CA . PRO B 2 60 ? 76.732 257.001 218.391 1.00 56.63 93 PRO B CA 1
ATOM 2081 C C . PRO B 2 60 ? 75.523 257.483 219.175 1.00 56.27 93 PRO B C 1
ATOM 2082 O O . PRO B 2 60 ? 74.962 256.758 219.997 1.00 62.05 93 PRO B O 1
ATOM 2086 N N . VAL B 2 61 ? 75.128 258.725 218.914 1.00 58.66 94 VAL B N 1
ATOM 2087 C CA . VAL B 2 61 ? 74.033 259.377 219.620 1.00 59.39 94 VAL B CA 1
ATOM 2088 C C . VAL B 2 61 ? 73.148 260.077 218.600 1.00 61.30 94 VAL B C 1
ATOM 2089 O O . VAL B 2 61 ? 73.647 260.809 217.740 1.00 70.52 94 VAL B O 1
ATOM 2093 N N . ARG B 2 62 ? 71.842 259.852 218.693 1.00 62.27 95 ARG B N 1
ATOM 2094 C CA . ARG B 2 62 ? 70.903 260.501 217.790 1.00 65.06 95 ARG B CA 1
ATOM 2095 C C . ARG B 2 62 ? 70.838 261.993 218.087 1.00 70.57 95 ARG B C 1
ATOM 2096 O O . ARG B 2 62 ? 70.641 262.395 219.237 1.00 75.66 95 ARG B O 1
ATOM 2104 N N . ILE B 2 63 ? 70.997 262.819 217.055 1.00 68.14 96 ILE B N 1
ATOM 2105 C CA . ILE B 2 63 ? 70.971 264.265 217.236 1.00 69.76 96 ILE B CA 1
ATOM 2106 C C . ILE B 2 63 ? 69.849 264.949 216.469 1.00 69.50 96 ILE B C 1
ATOM 2107 O O . ILE B 2 63 ? 69.457 266.064 216.850 1.00 73.87 96 ILE B O 1
ATOM 2112 N N . MET B 2 64 ? 69.307 264.352 215.410 1.00 73.56 97 MET B N 1
ATOM 2113 C CA . MET B 2 64 ? 68.166 264.953 214.736 1.00 77.46 97 MET B CA 1
ATOM 2114 C C . MET B 2 64 ? 67.375 263.872 214.015 1.00 77.52 97 MET B C 1
ATOM 2115 O O . MET B 2 64 ? 67.947 262.901 213.516 1.00 73.92 97 MET B O 1
ATOM 2120 N N . ARG B 2 65 ? 66.057 264.050 213.980 1.00 77.73 98 ARG B N 1
ATOM 2121 C CA . ARG B 2 65 ? 65.149 263.145 213.289 1.00 75.99 98 ARG B CA 1
ATOM 2122 C C . ARG B 2 65 ? 64.059 263.973 212.632 1.00 80.09 98 ARG B C 1
ATOM 2123 O O . ARG B 2 65 ? 63.408 264.781 213.299 1.00 80.97 98 ARG B O 1
ATOM 2131 N N . GLU B 2 66 ? 63.859 263.772 211.332 1.00 79.12 99 GLU B N 1
ATOM 2132 C CA . GLU B 2 66 ? 62.924 264.573 210.559 1.00 73.46 99 GLU B CA 1
ATOM 2133 C C . GLU B 2 66 ? 61.943 263.670 209.830 1.00 78.55 99 GLU B C 1
ATOM 2134 O O . GLU B 2 66 ? 62.287 262.567 209.402 1.00 82.22 99 GLU B O 1
ATOM 2140 N N . SER B 2 67 ? 60.715 264.157 209.691 1.00 80.07 100 SER B N 1
ATOM 2141 C CA . SER B 2 67 ? 59.663 263.474 208.951 1.00 78.29 100 SER B CA 1
ATOM 2142 C C . SER B 2 67 ? 59.371 264.258 207.680 1.00 80.69 100 SER B C 1
ATOM 2143 O O . SER B 2 67 ? 59.115 265.464 207.738 1.00 81.94 100 SER B O 1
ATOM 2146 N N . ILE B 2 68 ? 59.404 263.573 206.541 1.00 74.85 101 ILE B N 1
ATOM 2147 C CA . ILE B 2 68 ? 59.359 264.208 205.230 1.00 71.41 101 ILE B CA 1
ATOM 2148 C C . ILE B 2 68 ? 58.008 263.928 204.591 1.00 71.61 101 ILE B C 1
ATOM 2149 O O . ILE B 2 68 ? 57.607 262.766 204.455 1.00 72.61 101 ILE B O 1
ATOM 2154 N N . SER B 2 69 ? 57.315 264.988 204.191 1.00 71.11 102 SER B N 1
ATOM 2155 C CA . SER B 2 69 ? 55.992 264.881 203.599 1.00 75.40 102 SER B CA 1
ATOM 2156 C C . SER B 2 69 ? 56.110 264.658 202.093 1.00 80.38 102 SER B C 1
ATOM 2157 O O . SER B 2 69 ? 57.200 264.444 201.557 1.00 79.30 102 SER B O 1
ATOM 2160 N N . LEU B 2 70 ? 54.980 264.707 201.393 1.00 83.88 103 LEU B N 1
ATOM 2161 C CA . LEU B 2 70 ? 54.930 264.504 199.951 1.00 81.52 103 LEU B CA 1
ATOM 2162 C C . LEU B 2 70 ? 54.790 265.847 199.248 1.00 82.99 103 LEU B C 1
ATOM 2163 O O . LEU B 2 70 ? 53.950 266.668 199.633 1.00 85.86 103 LEU B O 1
ATOM 2168 N N . ASP B 2 71 ? 55.612 266.065 198.219 1.00 85.96 104 ASP B N 1
ATOM 2169 C CA . ASP B 2 71 ? 55.553 267.262 197.378 1.00 86.77 104 ASP B CA 1
ATOM 2170 C C . ASP B 2 71 ? 55.737 268.533 198.214 1.00 89.24 104 ASP B C 1
ATOM 2171 O O . ASP B 2 71 ? 54.844 269.371 198.339 1.00 89.47 104 ASP B O 1
ATOM 2176 N N . GLU B 2 72 ? 56.930 268.647 198.793 1.00 83.95 105 GLU B N 1
ATOM 2177 C CA . GLU B 2 72 ? 57.284 269.797 199.611 1.00 83.14 105 GLU B CA 1
ATOM 2178 C C . GLU B 2 72 ? 58.727 270.200 199.351 1.00 85.60 105 GLU B C 1
ATOM 2179 O O . GLU B 2 72 ? 59.599 269.342 199.195 1.00 88.97 105 GLU B O 1
ATOM 2185 N N . ARG B 2 73 ? 58.970 271.508 199.306 1.00 75.46 106 ARG B N 1
ATOM 2186 C CA . ARG B 2 73 ? 60.316 272.070 199.267 1.00 72.72 106 ARG B CA 1
ATOM 2187 C C . ARG B 2 73 ? 60.559 272.765 200.601 1.00 76.83 106 ARG B C 1
ATOM 2188 O O . ARG B 2 73 ? 59.941 273.795 200.891 1.00 75.56 106 ARG B O 1
ATOM 2196 N N . THR B 2 74 ? 61.453 272.204 201.413 1.00 78.83 107 THR B N 1
ATOM 2197 C CA . THR B 2 74 ? 61.724 272.724 202.745 1.00 76.26 107 THR B CA 1
ATOM 2198 C C . THR B 2 74 ? 63.223 272.718 203.003 1.00 74.76 107 THR B C 1
ATOM 2199 O O . THR B 2 74 ? 63.987 272.013 202.341 1.00 71.88 107 THR B O 1
ATOM 2203 N N . SER B 2 75 ? 63.636 273.518 203.984 1.00 73.55 108 SER B N 1
ATOM 2204 C CA . SER B 2 75 ? 65.033 273.588 204.389 1.00 75.66 108 SER B CA 1
ATOM 2205 C C . SER B 2 75 ? 65.104 273.801 205.892 1.00 71.86 108 SER B C 1
ATOM 2206 O O . SER B 2 75 ? 64.530 274.764 206.408 1.00 72.32 108 SER B O 1
ATOM 2209 N N . THR B 2 76 ? 65.810 272.912 206.586 1.00 66.90 109 THR B N 1
ATOM 2210 C CA . THR B 2 76 ? 66.010 273.032 208.022 1.00 67.81 109 THR B CA 1
ATOM 2211 C C . THR B 2 76 ? 67.502 273.088 208.313 1.00 75.80 109 THR B C 1
ATOM 2212 O O . THR B 2 76 ? 68.332 272.751 207.466 1.00 78.37 109 THR B O 1
ATOM 2216 N N . THR B 2 77 ? 67.835 273.518 209.528 1.00 65.85 110 THR B N 1
ATOM 2217 C CA . THR B 2 77 ? 69.227 273.702 209.909 1.00 61.94 110 THR B CA 1
ATOM 2218 C C . THR B 2 77 ? 69.378 273.538 211.413 1.00 62.54 110 THR B C 1
ATOM 2219 O O . THR B 2 77 ? 68.486 273.900 212.184 1.00 62.16 110 THR B O 1
ATOM 2223 N N . ILE B 2 78 ? 70.519 272.981 211.820 1.00 65.98 111 ILE B N 1
ATOM 2224 C CA . ILE B 2 78 ? 70.880 272.817 213.226 1.00 66.14 111 ILE B CA 1
ATOM 2225 C C . ILE B 2 78 ? 72.370 273.099 213.391 1.00 71.24 111 ILE B C 1
ATOM 2226 O O . ILE B 2 78 ? 73.096 273.318 212.419 1.00 74.89 111 ILE B O 1
ATOM 2231 N N . ALA B 2 79 ? 72.824 273.087 214.642 1.00 57.05 112 ALA B N 1
ATOM 2232 C CA . ALA B 2 79 ? 74.242 273.212 214.980 1.00 48.24 112 ALA B CA 1
ATOM 2233 C C . ALA B 2 79 ? 74.683 271.953 215.709 1.00 53.92 112 ALA B C 1
ATOM 2234 O O . ALA B 2 79 ? 74.411 271.804 216.913 1.00 56.30 112 ALA B O 1
ATOM 2236 N N . PRO B 2 80 ? 75.357 271.019 215.036 1.00 51.08 113 PRO B N 1
ATOM 2237 C CA . PRO B 2 80 ? 75.629 269.716 215.661 1.00 48.70 113 PRO B CA 1
ATOM 2238 C C . PRO B 2 80 ? 76.584 269.771 216.839 1.00 54.49 113 PRO B C 1
ATOM 2239 O O . PRO B 2 80 ? 76.461 268.940 217.748 1.00 60.36 113 PRO B O 1
ATOM 2243 N N . TRP B 2 81 ? 77.519 270.721 216.862 1.00 54.07 114 TRP B N 1
ATOM 2244 C CA . TRP B 2 81 ? 78.583 270.698 217.859 1.00 45.27 114 TRP B CA 1
ATOM 2245 C C . TRP B 2 81 ? 78.048 270.858 219.276 1.00 46.02 114 TRP B C 1
ATOM 2246 O O . TRP B 2 81 ? 78.519 270.180 220.192 1.00 57.32 114 TRP B O 1
ATOM 2257 N N . ASP B 2 82 ? 77.079 271.745 219.485 1.00 46.62 115 ASP B N 1
ATOM 2258 C CA . ASP B 2 82 ? 76.519 271.929 220.817 1.00 47.89 115 ASP B CA 1
ATOM 2259 C C . ASP B 2 82 ? 75.305 271.057 221.079 1.00 54.39 115 ASP B C 1
ATOM 2260 O O . ASP B 2 82 ? 75.016 270.754 222.240 1.00 69.49 115 ASP B O 1
ATOM 2265 N N . VAL B 2 83 ? 74.583 270.651 220.035 1.00 49.87 116 VAL B N 1
ATOM 2266 C CA . VAL B 2 83 ? 73.511 269.679 220.216 1.00 51.30 116 VAL B CA 1
ATOM 2267 C C . VAL B 2 83 ? 74.076 268.371 220.748 1.00 50.75 116 VAL B C 1
ATOM 2268 O O . VAL B 2 83 ? 73.508 267.755 221.656 1.00 50.88 116 VAL B O 1
ATOM 2272 N N . TYR B 2 84 ? 75.208 267.930 220.197 1.00 48.78 117 TYR B N 1
ATOM 2273 C CA . TYR B 2 84 ? 75.847 266.720 220.700 1.00 41.57 117 TYR B CA 1
ATOM 2274 C C . TYR B 2 84 ? 76.373 266.913 222.115 1.00 50.22 117 TYR B C 1
ATOM 2275 O O . TYR B 2 84 ? 76.221 266.029 222.963 1.00 61.09 117 TYR B O 1
ATOM 2284 N N . LEU B 2 85 ? 76.996 268.058 222.389 1.00 55.09 118 LEU B N 1
ATOM 2285 C CA . LEU B 2 85 ? 77.631 268.287 223.681 1.00 49.64 118 LEU B CA 1
ATOM 2286 C C . LEU B 2 85 ? 76.634 268.497 224.810 1.00 50.90 118 LEU B C 1
ATOM 2287 O O . LEU B 2 85 ? 77.024 268.402 225.976 1.00 63.33 118 LEU B O 1
ATOM 2292 N N . ARG B 2 86 ? 75.373 268.782 224.507 1.00 57.50 119 ARG B N 1
ATOM 2293 C CA . ARG B 2 86 ? 74.362 268.989 225.532 1.00 57.11 119 ARG B CA 1
ATOM 2294 C C . ARG B 2 86 ? 73.507 267.754 225.777 1.00 65.20 119 ARG B C 1
ATOM 2295 O O . ARG B 2 86 ? 72.541 267.824 226.541 1.00 73.15 119 ARG B O 1
ATOM 2303 N N . HIS B 2 87 ? 73.834 266.637 225.147 1.00 65.58 120 HIS B N 1
ATOM 2304 C CA . HIS B 2 87 ? 73.118 265.397 225.408 1.00 64.87 120 HIS B CA 1
ATOM 2305 C C . HIS B 2 87 ? 73.386 264.947 226.839 1.00 70.91 120 HIS B C 1
ATOM 2306 O O . HIS B 2 87 ? 74.548 264.878 227.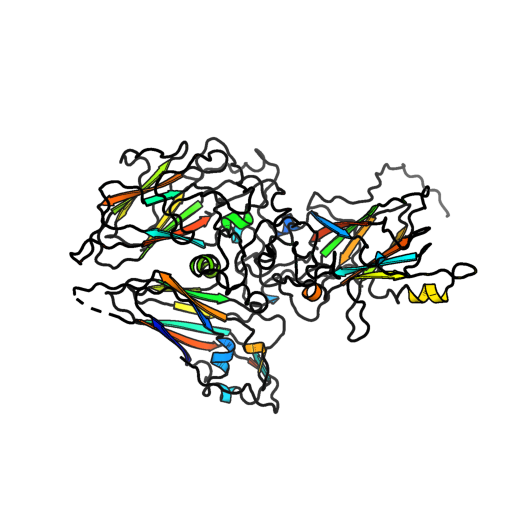252 1.00 75.11 120 HIS B O 1
ATOM 2313 N N . PRO B 2 88 ? 72.349 264.641 227.624 1.00 65.21 121 PRO B N 1
ATOM 2314 C CA . PRO B 2 88 ? 72.577 264.302 229.038 1.00 63.86 121 PRO B CA 1
ATOM 2315 C C . PRO B 2 88 ? 73.480 263.102 229.247 1.00 63.92 121 PRO B C 1
ATOM 2316 O O . PRO B 2 88 ? 74.118 262.998 230.301 1.00 70.14 121 PRO B O 1
ATOM 2320 N N . MET B 2 89 ? 73.556 262.186 228.286 1.00 59.98 122 MET B N 1
ATOM 2321 C CA . MET B 2 89 ? 74.521 261.102 228.400 1.00 61.90 122 MET B CA 1
ATOM 2322 C C . MET B 2 89 ? 75.950 261.587 228.203 1.00 64.90 122 MET B C 1
ATOM 2323 O O . MET B 2 89 ? 76.886 260.920 228.653 1.00 67.55 122 MET B O 1
ATOM 2328 N N . ILE B 2 90 ? 76.137 262.735 227.554 1.00 64.30 123 ILE B N 1
ATOM 2329 C CA . ILE B 2 90 ? 77.463 263.258 227.247 1.00 64.18 123 ILE B CA 1
ATOM 2330 C C . ILE B 2 90 ? 77.806 264.382 228.213 1.00 60.20 123 ILE B C 1
ATOM 2331 O O . ILE B 2 90 ? 78.971 264.570 228.579 1.00 64.16 123 ILE B O 1
ATOM 2336 N N . ASN B 2 91 ? 76.792 265.128 228.644 1.00 58.14 124 ASN B N 1
ATOM 2337 C CA . ASN B 2 91 ? 76.999 266.296 229.490 1.00 59.13 124 ASN B CA 1
ATOM 2338 C C . ASN B 2 91 ? 77.516 265.950 230.876 1.00 63.11 124 ASN B C 1
ATOM 2339 O O . ASN B 2 91 ? 77.693 266.860 231.691 1.00 67.67 124 ASN B O 1
ATOM 2344 N N . LYS B 2 92 ? 77.755 264.674 231.173 1.00 60.67 125 LYS B N 1
ATOM 2345 C CA . LYS B 2 92 ? 78.309 264.270 232.454 1.00 60.31 125 LYS B CA 1
ATOM 2346 C C . LYS B 2 92 ? 79.727 263.733 232.362 1.00 59.95 125 LYS B C 1
ATOM 2347 O O . LYS B 2 92 ? 80.441 263.753 233.368 1.00 67.04 125 LYS B O 1
ATOM 2353 N N . LYS B 2 93 ? 80.152 263.259 231.196 1.00 60.29 126 LYS B N 1
ATOM 2354 C CA . LYS B 2 93 ? 81.518 262.797 231.003 1.00 64.75 126 LYS B CA 1
ATOM 2355 C C . LYS B 2 93 ? 82.472 263.923 230.631 1.00 73.07 126 LYS B C 1
ATOM 2356 O O . LYS B 2 93 ? 83.667 263.670 230.451 1.00 78.06 126 LYS B O 1
ATOM 2362 N N . ILE B 2 94 ? 81.974 265.149 230.500 1.00 71.59 127 ILE B N 1
ATOM 2363 C CA . ILE B 2 94 ? 82.810 266.322 230.280 1.00 66.26 127 ILE B CA 1
ATOM 2364 C C . ILE B 2 94 ? 82.540 267.300 231.413 1.00 69.46 127 ILE B C 1
ATOM 2365 O O . ILE B 2 94 ? 82.613 268.519 231.230 1.00 78.50 127 ILE B O 1
ATOM 2370 N N . ALA B 2 95 ? 82.218 266.766 232.591 1.00 63.49 128 ALA B N 1
ATOM 2371 C CA . ALA B 2 95 ? 81.698 267.602 233.667 1.00 64.30 128 ALA B CA 1
ATOM 2372 C C . ALA B 2 95 ? 82.775 268.495 234.269 1.00 69.75 128 ALA B C 1
ATOM 2373 O O . ALA B 2 95 ? 82.504 269.651 234.613 1.00 71.06 128 ALA B O 1
ATOM 2375 N N . ASN B 2 96 ? 83.995 267.988 234.409 1.00 74.17 129 ASN B N 1
ATOM 2376 C CA . ASN B 2 96 ? 85.027 268.689 235.163 1.00 76.20 129 ASN B CA 1
ATOM 2377 C C . ASN B 2 96 ? 86.240 269.031 234.306 1.00 78.13 129 ASN B C 1
ATOM 2378 O O . ASN B 2 96 ? 87.379 268.792 234.708 1.00 82.10 129 ASN B O 1
ATOM 2383 N N . TYR B 2 97 ? 86.013 269.585 233.127 1.00 69.62 130 TYR B N 1
ATOM 2384 C CA . TYR B 2 97 ? 87.073 270.120 232.291 1.00 65.21 130 TYR B CA 1
ATOM 2385 C C . TYR B 2 97 ? 86.680 271.509 231.809 1.00 67.74 130 TYR B C 1
ATOM 2386 O O . TYR B 2 97 ? 85.593 272.011 232.105 1.00 71.37 130 TYR B O 1
ATOM 2395 N N . GLU B 2 98 ? 87.579 272.136 231.053 1.00 64.36 131 GLU B N 1
ATOM 2396 C CA . GLU B 2 98 ? 87.351 273.510 230.629 1.00 62.26 131 GLU B CA 1
ATOM 2397 C C . GLU B 2 98 ? 87.508 273.674 229.123 1.00 66.89 131 GLU B C 1
ATOM 2398 O O . GLU B 2 98 ? 86.856 274.532 228.522 1.00 72.41 131 GLU B O 1
ATOM 2404 N N . TYR B 2 99 ? 88.350 272.854 228.498 1.00 58.25 132 TYR B N 1
ATOM 2405 C CA . TYR B 2 99 ? 88.619 272.968 227.073 1.00 54.32 132 TYR B CA 1
ATOM 2406 C C . TYR B 2 99 ? 88.525 271.602 226.411 1.00 66.52 132 TYR B C 1
ATOM 2407 O O . TYR B 2 99 ? 88.860 270.580 227.012 1.00 69.83 132 TYR B O 1
ATOM 2416 N N . LEU B 2 100 ? 88.077 271.597 225.156 1.00 68.01 133 LEU B N 1
ATOM 2417 C CA . LEU B 2 100 ? 87.854 270.375 224.398 1.00 58.63 133 LEU B CA 1
ATOM 2418 C C . LEU B 2 100 ? 88.427 270.523 222.995 1.00 59.57 133 LEU B C 1
ATOM 2419 O O . LEU B 2 100 ? 88.548 271.632 222.472 1.00 61.51 133 LEU B O 1
ATOM 2424 N N . ARG B 2 101 ? 88.780 269.390 222.390 1.00 61.68 134 ARG B N 1
ATOM 2425 C CA . ARG B 2 101 ? 89.350 269.388 221.045 1.00 56.24 134 ARG B CA 1
ATOM 2426 C C . ARG B 2 101 ? 89.162 268.001 220.444 1.00 63.96 134 ARG B C 1
ATOM 2427 O O . ARG B 2 101 ? 89.796 267.047 220.900 1.00 74.12 134 ARG B O 1
ATOM 2435 N N . ALA B 2 102 ? 88.316 267.890 219.421 1.00 48.21 135 ALA B N 1
ATOM 2436 C CA . ALA B 2 102 ? 88.000 266.598 218.823 1.00 41.18 135 ALA B CA 1
ATOM 2437 C C . ALA B 2 102 ? 87.410 266.822 217.436 1.00 48.30 135 ALA B C 1
ATOM 2438 O O . ALA B 2 102 ? 87.240 267.959 216.990 1.00 57.03 135 ALA B O 1
ATOM 2440 N N . ASN B 2 103 ? 87.091 265.720 216.756 1.00 54.92 136 ASN B N 1
ATOM 2441 C CA . ASN B 2 103 ? 86.469 265.746 215.437 1.00 51.67 136 ASN B CA 1
ATOM 2442 C C . ASN B 2 103 ? 85.128 265.031 215.485 1.00 53.11 136 ASN B C 1
ATOM 2443 O O . ASN B 2 103 ? 85.055 263.879 215.920 1.00 57.14 136 ASN B O 1
ATOM 2448 N N . LEU B 2 104 ? 84.076 265.699 215.019 1.00 50.33 137 LEU B N 1
ATOM 2449 C CA . LEU B 2 104 ? 82.779 265.050 214.895 1.00 48.14 137 LEU B CA 1
ATOM 2450 C C . LEU B 2 104 ? 82.780 264.079 213.720 1.00 50.01 137 LEU B C 1
ATOM 2451 O O . LEU B 2 104 ? 83.526 264.241 212.753 1.00 60.80 137 LEU B O 1
ATOM 2456 N N . VAL B 2 105 ? 81.938 263.054 213.816 1.00 47.19 138 VAL B N 1
ATOM 2457 C CA . VAL B 2 105 ? 81.780 262.047 212.770 1.00 43.71 138 VAL B CA 1
ATOM 2458 C C . VAL B 2 105 ? 80.286 261.804 212.610 1.00 48.14 138 VAL B C 1
ATOM 2459 O O . VAL B 2 105 ? 79.684 261.070 213.400 1.00 54.47 138 VAL B O 1
ATOM 2463 N N . LEU B 2 106 ? 79.681 262.408 211.592 1.00 52.83 139 LEU B N 1
ATOM 2464 C CA . LEU B 2 106 ? 78.254 262.257 211.370 1.00 52.21 139 LEU B CA 1
ATOM 2465 C C . LEU B 2 106 ? 77.977 261.064 210.460 1.00 56.95 139 LEU B C 1
ATOM 2466 O O . LEU B 2 106 ? 78.820 260.644 209.666 1.00 63.55 139 LEU B O 1
ATOM 2471 N N . GLU B 2 107 ? 76.763 260.529 210.570 1.00 64.94 140 GLU B N 1
ATOM 2472 C CA . GLU B 2 107 ? 76.345 259.394 209.756 1.00 62.42 140 GLU B CA 1
ATOM 2473 C C . GLU B 2 107 ? 74.837 259.451 209.575 1.00 64.01 140 GLU B C 1
ATOM 2474 O O . GLU B 2 107 ? 74.100 259.552 210.559 1.00 58.50 140 GLU B O 1
ATOM 2480 N N . VAL B 2 108 ? 74.383 259.386 208.325 1.00 63.44 141 VAL B N 1
ATOM 2481 C CA . VAL B 2 108 ? 72.975 259.561 207.983 1.00 61.63 141 VAL B CA 1
ATOM 2482 C C . VAL B 2 108 ? 72.384 258.206 207.627 1.00 67.05 141 VAL B C 1
ATOM 2483 O O . VAL B 2 108 ? 72.992 257.433 206.877 1.00 67.81 141 VAL B O 1
ATOM 2487 N N . VAL B 2 109 ? 71.200 257.921 208.162 1.00 63.44 142 VAL B N 1
ATOM 2488 C CA . VAL B 2 109 ? 70.479 256.682 207.900 1.00 58.89 142 VAL B CA 1
ATOM 2489 C C . VAL B 2 109 ? 69.123 257.034 207.306 1.00 63.02 142 VAL B C 1
ATOM 2490 O O . VAL B 2 109 ? 68.368 257.816 207.893 1.00 62.21 142 VAL B O 1
ATOM 2494 N N . VAL B 2 110 ? 68.815 256.449 206.151 1.00 68.56 143 VAL B N 1
ATOM 2495 C CA . VAL B 2 110 ? 67.616 256.766 205.385 1.00 62.92 143 VAL B CA 1
ATOM 2496 C C . VAL B 2 110 ? 66.651 255.595 205.466 1.00 65.24 143 VAL B C 1
ATOM 2497 O O . VAL B 2 110 ? 67.059 254.434 205.356 1.00 70.64 143 VAL B O 1
ATOM 2501 N N . ASN B 2 111 ? 65.371 255.900 205.660 1.00 67.88 144 ASN B N 1
ATOM 2502 C CA . ASN B 2 111 ? 64.311 254.893 205.677 1.00 72.55 144 ASN B CA 1
ATOM 2503 C C . ASN B 2 111 ? 63.302 255.234 204.585 1.00 72.42 144 ASN B C 1
ATOM 2504 O O . ASN B 2 111 ? 62.450 256.109 204.765 1.00 70.17 144 ASN B O 1
ATOM 2509 N N . GLY B 2 112 ? 63.397 254.536 203.458 1.00 72.28 145 GLY B N 1
ATOM 2510 C CA . GLY B 2 112 ? 62.482 254.726 202.352 1.00 72.18 145 GLY B CA 1
ATOM 2511 C C . GLY B 2 112 ? 62.428 253.502 201.464 1.00 77.94 145 GLY B C 1
ATOM 2512 O O . GLY B 2 112 ? 63.467 252.920 201.143 1.00 82.19 145 GLY B O 1
ATOM 2513 N N . GLY B 2 113 ? 61.229 253.094 201.063 1.00 75.80 146 GLY B N 1
ATOM 2514 C CA . GLY B 2 113 ? 61.074 251.898 200.273 1.00 73.97 146 GLY B CA 1
ATOM 2515 C C . GLY B 2 113 ? 61.402 252.125 198.816 1.00 76.29 146 GLY B C 1
ATOM 2516 O O . GLY B 2 113 ? 61.761 253.226 198.382 1.00 78.64 146 GLY B O 1
ATOM 2517 N N . PRO B 2 114 ? 61.273 251.058 198.024 1.00 76.78 147 PRO B N 1
ATOM 2518 C CA . PRO B 2 114 ? 61.541 251.159 196.587 1.00 75.15 147 PRO B CA 1
ATOM 2519 C C . PRO B 2 114 ? 60.402 251.768 195.790 1.00 75.09 147 PRO B C 1
ATOM 2520 O O . PRO B 2 114 ? 60.514 251.871 194.564 1.00 71.18 147 PRO B O 1
ATOM 2524 N N . PHE B 2 115 ? 59.314 252.159 196.443 1.00 76.74 148 PHE B N 1
ATOM 2525 C CA . PHE B 2 115 ? 58.194 252.809 195.781 1.00 75.66 148 PHE B CA 1
ATOM 2526 C C . PHE B 2 115 ? 58.301 254.326 195.809 1.00 75.64 148 PHE B C 1
ATOM 2527 O O . PHE B 2 115 ? 57.424 255.004 195.267 1.00 74.43 148 PHE B O 1
ATOM 2535 N N . PHE B 2 116 ? 59.343 254.870 196.429 1.00 72.91 149 PHE B N 1
ATOM 2536 C CA . PHE B 2 116 ? 59.573 256.304 196.509 1.00 70.78 149 PHE B CA 1
ATOM 2537 C C . PHE B 2 116 ? 60.670 256.717 195.537 1.00 71.13 149 PHE B C 1
ATOM 2538 O O . PHE B 2 116 ? 61.565 255.934 195.215 1.00 71.72 149 PHE B O 1
ATOM 2546 N N . TYR B 2 117 ? 60.599 257.964 195.075 1.00 74.66 150 TYR B N 1
ATOM 2547 C CA . TYR B 2 117 ? 61.708 258.572 194.349 1.00 75.47 150 TYR B CA 1
ATOM 2548 C C . TYR B 2 117 ? 61.779 260.050 194.699 1.00 73.56 150 TYR B C 1
ATOM 2549 O O . TYR B 2 117 ? 60.793 260.776 194.552 1.00 73.91 150 TYR B O 1
ATOM 2558 N N . GLY B 2 118 ? 62.945 260.482 195.163 1.00 64.14 151 GLY B N 1
ATOM 2559 C CA . GLY B 2 118 ? 63.156 261.851 195.593 1.00 66.42 151 GLY B CA 1
ATOM 2560 C C . GLY B 2 118 ? 64.622 262.054 195.897 1.00 70.27 151 GLY B C 1
ATOM 2561 O O . GLY B 2 118 ? 65.425 261.122 195.830 1.00 76.30 151 GLY B O 1
ATOM 2562 N N . LYS B 2 119 ? 64.971 263.294 196.233 1.00 53.52 152 LYS B N 1
ATOM 2563 C CA . LYS B 2 119 ? 66.363 263.639 196.483 1.00 49.71 152 LYS B CA 1
ATOM 2564 C C . LYS B 2 119 ? 66.460 264.711 197.558 1.00 60.36 152 LYS B C 1
ATOM 2565 O O . LYS B 2 119 ? 65.671 265.658 197.604 1.00 65.11 152 LYS B O 1
ATOM 2571 N N . MET B 2 120 ? 67.478 264.576 198.403 1.00 62.24 153 MET B N 1
ATOM 2572 C CA . MET B 2 120 ? 67.735 265.556 199.447 1.00 50.12 153 MET B CA 1
ATOM 2573 C C . MET B 2 120 ? 69.232 265.805 199.537 1.00 53.27 153 MET B C 1
ATOM 2574 O O . MET B 2 120 ? 70.046 264.988 199.099 1.00 52.34 153 MET B O 1
ATOM 2579 N N . LEU B 2 121 ? 69.591 266.945 200.122 1.00 49.31 154 LEU B N 1
ATOM 2580 C CA . LEU B 2 121 ? 70.987 267.336 200.240 1.00 44.07 154 LEU B CA 1
ATOM 2581 C C . LEU B 2 121 ? 71.250 267.815 201.657 1.00 49.56 154 LEU B C 1
ATOM 2582 O O . LEU B 2 121 ? 70.501 268.651 202.178 1.00 48.34 154 LEU B O 1
ATOM 2587 N N . LEU B 2 122 ? 72.312 267.294 202.278 1.00 52.38 155 LEU B N 1
ATOM 2588 C CA . LEU B 2 122 ? 72.701 267.696 203.626 1.00 54.10 155 LEU B CA 1
ATOM 2589 C C . LEU B 2 122 ? 74.114 268.259 203.570 1.00 60.65 155 LEU B C 1
ATOM 2590 O O . LEU B 2 122 ? 75.075 267.509 203.372 1.00 65.68 155 LEU B O 1
ATOM 2595 N N . GLY B 2 123 ? 74.238 269.572 203.745 1.00 52.72 156 GLY B N 1
ATOM 2596 C CA . GLY B 2 123 ? 75.523 270.238 203.676 1.00 46.10 156 GLY B CA 1
ATOM 2597 C C . GLY B 2 123 ? 75.966 270.816 205.003 1.00 54.50 156 GLY B C 1
ATOM 2598 O O . GLY B 2 123 ? 75.143 271.029 205.897 1.00 67.12 156 GLY B O 1
ATOM 2599 N N . TYR B 2 124 ? 77.264 271.080 205.143 1.00 43.89 157 TYR B N 1
ATOM 2600 C CA . TYR B 2 124 ? 77.846 271.527 206.401 1.00 47.03 157 TYR B CA 1
ATOM 2601 C C . TYR B 2 124 ? 78.706 272.754 206.159 1.00 50.68 157 TYR B C 1
ATOM 2602 O O . TYR B 2 124 ? 79.579 272.739 205.288 1.00 55.42 157 TYR B O 1
ATOM 2611 N N . THR B 2 125 ? 78.470 273.807 206.939 1.00 54.38 158 THR B N 1
ATOM 2612 C CA . THR B 2 125 ? 79.246 275.033 206.821 1.00 50.86 158 THR B CA 1
ATOM 2613 C C . THR B 2 125 ? 80.156 275.203 208.026 1.00 55.74 158 THR B C 1
ATOM 2614 O O . THR B 2 125 ? 79.700 275.073 209.171 1.00 62.52 158 THR B O 1
ATOM 2618 N N . PRO B 2 126 ? 81.439 275.498 207.802 1.00 43.37 159 PRO B N 1
ATOM 2619 C CA . PRO B 2 126 ? 82.412 275.558 208.900 1.00 36.02 159 PRO B CA 1
ATOM 2620 C C . PRO B 2 126 ? 82.360 276.841 209.710 1.00 37.98 159 PRO B C 1
ATOM 2621 O O . PRO B 2 126 ? 81.450 277.660 209.556 1.00 43.40 159 PRO B O 1
ATOM 2625 N N . PHE B 2 127 ? 83.345 276.999 210.594 1.00 42.21 160 PHE B N 1
ATOM 2626 C CA . PHE B 2 127 ? 83.405 278.136 211.505 1.00 46.87 160 PHE B CA 1
ATOM 2627 C C . PHE B 2 127 ? 83.409 279.456 210.744 1.00 43.74 160 PHE B C 1
ATOM 2628 O O . PHE B 2 127 ? 84.126 279.617 209.753 1.00 48.02 160 PHE B O 1
ATOM 2636 N N . GLY B 2 128 ? 82.605 280.404 211.215 1.00 43.46 161 GLY B N 1
ATOM 2637 C CA . GLY B 2 128 ? 82.502 281.707 210.599 1.00 43.20 161 GLY B CA 1
ATOM 2638 C C . GLY B 2 128 ? 81.207 281.988 209.870 1.00 48.73 161 GLY B C 1
ATOM 2639 O O . GLY B 2 128 ? 81.103 283.030 209.215 1.00 55.74 161 GLY B O 1
ATOM 2640 N N . TYR B 2 129 ? 80.217 281.101 209.959 1.00 54.52 162 TYR B N 1
ATOM 2641 C CA . TYR B 2 129 ? 78.964 281.298 209.243 1.00 53.05 162 TYR B CA 1
ATOM 2642 C C . TYR B 2 129 ? 78.046 282.307 209.916 1.00 58.49 162 TYR B C 1
ATOM 2643 O O . TYR B 2 129 ? 77.075 282.740 209.290 1.00 60.81 162 TYR B O 1
ATOM 2652 N N . GLU B 2 130 ? 78.314 282.680 211.168 1.00 59.95 163 GLU B N 1
ATOM 2653 C CA . GLU B 2 130 ? 77.410 283.575 211.881 1.00 60.24 163 GLU B CA 1
ATOM 2654 C C . GLU B 2 130 ? 77.348 284.953 211.244 1.00 65.53 163 GLU B C 1
ATOM 2655 O O . GLU B 2 130 ? 76.302 285.609 211.297 1.00 70.14 163 GLU B O 1
ATOM 2661 N N . ASP B 2 131 ? 78.453 285.422 210.664 1.00 67.38 164 ASP B N 1
ATOM 2662 C CA . ASP B 2 131 ? 78.448 286.733 210.025 1.00 69.60 164 ASP B CA 1
ATOM 2663 C C . ASP B 2 131 ? 77.486 286.759 208.846 1.00 76.47 164 ASP B C 1
ATOM 2664 O O . ASP B 2 131 ? 76.608 287.626 208.762 1.00 77.99 164 ASP B O 1
ATOM 2669 N N . SER B 2 132 ? 77.635 285.811 207.926 1.00 71.91 165 SER B N 1
ATOM 2670 C CA . SER B 2 132 ? 76.768 285.717 206.755 1.00 66.28 165 SER B CA 1
ATOM 2671 C C . SER B 2 132 ? 75.716 284.630 206.971 1.00 69.04 165 SER B C 1
ATOM 2672 O O . SER B 2 132 ? 75.717 283.579 206.331 1.00 69.03 165 SER B O 1
ATOM 2675 N N . LEU B 2 133 ? 74.809 284.900 207.900 1.00 69.80 166 LEU B N 1
ATOM 2676 C CA . LEU B 2 133 ? 73.700 283.992 208.166 1.00 70.10 166 LEU B CA 1
ATOM 2677 C C . LEU B 2 133 ? 72.341 284.647 208.010 1.00 74.62 166 LEU B C 1
ATOM 2678 O O . LEU B 2 133 ? 71.430 284.034 207.453 1.00 74.73 166 LEU B O 1
ATOM 2683 N N . LYS B 2 134 ? 72.178 285.884 208.482 1.00 80.22 167 LYS B N 1
ATOM 2684 C CA . LYS B 2 134 ? 70.917 286.588 208.290 1.00 77.35 167 LYS B CA 1
ATOM 2685 C C . LYS B 2 134 ? 70.619 286.817 206.816 1.00 76.91 167 LYS B C 1
ATOM 2686 O O . LYS B 2 134 ? 69.451 286.975 206.444 1.00 77.66 167 LYS B O 1
ATOM 2692 N N . ASN B 2 135 ? 71.645 286.817 205.967 1.00 71.74 168 ASN B N 1
ATOM 2693 C CA . ASN B 2 135 ? 71.471 286.971 204.529 1.00 69.63 168 ASN B CA 1
ATOM 2694 C C . ASN B 2 135 ? 71.258 285.638 203.824 1.00 71.05 168 ASN B C 1
ATOM 2695 O O . ASN B 2 135 ? 70.455 285.558 202.891 1.00 73.76 168 ASN B O 1
ATOM 2700 N N . PHE B 2 136 ? 71.957 284.585 204.255 1.00 64.61 169 PHE B N 1
ATOM 2701 C CA . PHE B 2 136 ? 71.827 283.278 203.623 1.00 62.53 169 PHE B CA 1
ATOM 2702 C C . PHE B 2 136 ? 70.455 282.656 203.826 1.00 66.08 169 PHE B C 1
ATOM 2703 O O . PHE B 2 136 ? 70.120 281.697 203.126 1.00 67.18 169 PHE B O 1
ATOM 2711 N N . ASN B 2 137 ? 69.662 283.166 204.759 1.00 72.49 170 ASN B N 1
ATOM 2712 C CA . ASN B 2 137 ? 68.300 282.700 204.958 1.00 71.23 170 ASN B CA 1
ATOM 2713 C C . ASN B 2 137 ? 67.303 283.435 204.073 1.00 71.75 170 ASN B C 1
ATOM 2714 O O . ASN B 2 137 ? 66.098 283.197 204.188 1.00 74.01 170 ASN B O 1
ATOM 2719 N N . ARG B 2 138 ? 67.779 284.328 203.207 1.00 68.63 171 ARG B N 1
ATOM 2720 C CA . ARG B 2 138 ? 66.921 285.023 202.260 1.00 67.69 171 ARG B CA 1
ATOM 2721 C C . ARG B 2 138 ? 67.019 284.467 200.847 1.00 69.44 171 ARG B C 1
ATOM 2722 O O . ARG B 2 138 ? 66.122 284.715 200.036 1.00 71.40 171 ARG B O 1
ATOM 2730 N N . ILE B 2 139 ? 68.079 283.733 200.541 1.00 59.20 172 ILE B N 1
ATOM 2731 C CA . ILE B 2 139 ? 68.248 283.120 199.220 1.00 58.28 172 ILE B CA 1
ATOM 2732 C C . ILE B 2 139 ? 67.248 281.980 199.061 1.00 68.39 172 ILE B C 1
ATOM 2733 O O . ILE B 2 139 ? 67.060 281.193 200.006 1.00 69.43 172 ILE B O 1
ATOM 2738 N N . PRO B 2 140 ? 66.588 281.844 197.911 1.00 69.04 173 PRO B N 1
ATOM 2739 C CA . PRO B 2 140 ? 65.667 280.718 197.715 1.00 65.16 173 PRO B CA 1
ATOM 2740 C C . PRO B 2 140 ? 66.394 279.380 197.708 1.00 67.17 173 PRO B C 1
ATOM 2741 O O . PRO B 2 140 ? 67.595 279.294 197.453 1.00 68.24 173 PRO B O 1
ATOM 2745 N N . ILE B 2 141 ? 65.627 278.320 197.980 1.00 60.91 174 ILE B N 1
ATOM 2746 C CA . ILE B 2 141 ? 66.204 276.998 198.222 1.00 57.30 174 ILE B CA 1
ATOM 2747 C C . ILE B 2 141 ? 66.976 276.503 197.007 1.00 57.38 174 ILE B C 1
ATOM 2748 O O . ILE B 2 141 ? 68.075 275.947 197.135 1.00 59.78 174 ILE B O 1
ATOM 2753 N N . GLY B 2 142 ? 66.406 276.671 195.813 1.00 61.78 175 GLY B N 1
ATOM 2754 C CA . GLY B 2 142 ? 67.066 276.180 194.616 1.00 55.16 175 GLY B CA 1
ATOM 2755 C C . GLY B 2 142 ? 68.439 276.787 194.415 1.00 60.51 175 GLY B C 1
ATOM 2756 O O . GLY B 2 142 ? 69.378 276.100 194.009 1.00 61.80 175 GLY B O 1
ATOM 2757 N N . HIS B 2 143 ? 68.577 278.084 194.696 1.00 59.73 176 HIS B N 1
ATOM 2758 C CA . HIS B 2 143 ? 69.884 278.719 194.589 1.00 52.43 176 HIS B CA 1
ATOM 2759 C C . HIS B 2 143 ? 70.784 278.349 195.758 1.00 55.42 176 HIS B C 1
ATOM 2760 O O . HIS B 2 143 ? 72.009 278.320 195.606 1.00 58.40 176 HIS B O 1
ATOM 2767 N N . GLN B 2 144 ? 70.203 278.066 196.925 1.00 60.58 177 GLN B N 1
ATOM 2768 C CA . GLN B 2 144 ? 71.007 277.598 198.049 1.00 56.73 177 GLN B CA 1
ATOM 2769 C C . GLN B 2 144 ? 71.676 276.273 197.725 1.00 56.58 177 GLN B C 1
ATOM 2770 O O . GLN B 2 144 ? 72.831 276.049 198.100 1.00 63.65 177 GLN B O 1
ATOM 2776 N N . ASN B 2 145 ? 70.964 275.379 197.035 1.00 48.65 178 ASN B N 1
ATOM 2777 C CA . ASN B 2 145 ? 71.551 274.090 196.685 1.00 48.38 178 ASN B CA 1
ATOM 2778 C C . ASN B 2 145 ? 72.773 274.249 195.791 1.00 46.96 178 ASN B C 1
ATOM 2779 O O . ASN B 2 145 ? 73.662 273.392 195.801 1.00 41.96 178 ASN B O 1
ATOM 2784 N N . THR B 2 146 ? 72.832 275.328 195.009 1.00 52.48 179 THR B N 1
ATOM 2785 C CA . THR B 2 146 ? 73.976 275.547 194.130 1.00 55.13 179 THR B CA 1
ATOM 2786 C C . THR B 2 146 ? 75.258 275.715 194.935 1.00 56.83 179 THR B C 1
ATOM 2787 O O . THR B 2 146 ? 76.293 275.127 194.606 1.00 59.90 179 THR B O 1
ATOM 2791 N N . MET B 2 147 ? 75.205 276.519 195.998 1.00 53.03 180 MET B N 1
ATOM 2792 C CA . MET B 2 147 ? 76.370 276.687 196.858 1.00 49.28 180 MET B CA 1
ATOM 2793 C C . MET B 2 147 ? 76.576 275.472 197.747 1.00 55.00 180 MET B C 1
ATOM 2794 O O . MET B 2 147 ? 77.712 275.042 197.971 1.00 58.30 180 MET B O 1
ATOM 2799 N N . LEU B 2 148 ? 75.485 274.904 198.256 1.00 54.67 181 LEU B N 1
ATOM 2800 C CA . LEU B 2 148 ? 75.571 273.808 199.209 1.00 47.05 181 LEU B CA 1
ATOM 2801 C C . LEU B 2 148 ? 76.180 272.556 198.601 1.00 47.34 181 LEU B C 1
ATOM 2802 O O . LEU B 2 148 ? 76.710 271.719 199.337 1.00 53.41 181 LEU B O 1
ATOM 2807 N N . SER B 2 149 ? 76.125 272.408 197.281 1.00 44.39 182 SER B N 1
ATOM 2808 C CA . SER B 2 149 ? 76.640 271.225 196.611 1.00 41.79 182 SER B CA 1
ATOM 2809 C C . SER B 2 149 ? 78.138 271.289 196.362 1.00 46.51 182 SER B C 1
ATOM 2810 O O . SER B 2 149 ? 78.696 270.343 195.800 1.00 56.12 182 SER B O 1
ATOM 2813 N N . GLN B 2 150 ? 78.798 272.377 196.752 1.00 42.64 183 GLN B N 1
ATOM 2814 C CA . GLN B 2 150 ? 80.246 272.475 196.650 1.00 45.00 183 GLN B CA 1
ATOM 2815 C C . GLN B 2 150 ? 80.951 272.234 197.976 1.00 49.55 183 GLN B C 1
ATOM 2816 O O . GLN B 2 150 ? 82.104 271.794 197.977 1.00 53.45 183 GLN B O 1
ATOM 2822 N N . GLN B 2 151 ? 80.287 272.509 199.090 1.00 46.95 184 GLN B N 1
ATOM 2823 C CA . GLN B 2 151 ? 80.812 272.250 200.417 1.00 44.26 184 GLN B CA 1
ATOM 2824 C C . GLN B 2 151 ? 80.717 270.763 200.740 1.00 48.78 184 GLN B C 1
ATOM 2825 O O . GLN B 2 151 ? 79.993 270.024 200.071 1.00 48.95 184 GLN B O 1
ATOM 2831 N N . PRO B 2 152 ? 81.460 270.288 201.742 1.00 52.11 185 PRO B N 1
ATOM 2832 C CA . PRO B 2 152 ? 81.327 268.881 202.145 1.00 47.34 185 PRO B CA 1
ATOM 2833 C C . PRO B 2 152 ? 79.890 268.563 202.524 1.00 49.68 185 PRO B C 1
ATOM 2834 O O . PRO B 2 152 ? 79.284 269.241 203.355 1.00 52.81 185 PRO B O 1
ATOM 2838 N N . HIS B 2 153 ? 79.349 267.517 201.908 1.00 52.21 186 HIS B N 1
ATOM 2839 C CA . HIS B 2 153 ? 77.919 267.257 201.972 1.00 49.60 186 HIS B CA 1
ATOM 2840 C C . HIS B 2 153 ? 77.675 265.774 201.751 1.00 50.02 186 HIS B C 1
ATOM 2841 O O . HIS B 2 153 ? 78.584 265.013 201.414 1.00 54.17 186 HIS B O 1
ATOM 2848 N N . VAL B 2 154 ? 76.424 265.375 201.946 1.00 49.99 187 VAL B N 1
ATOM 2849 C CA . VAL B 2 154 ? 75.979 264.016 201.671 1.00 54.05 187 VAL B CA 1
ATOM 2850 C C . VAL B 2 154 ? 74.646 264.081 200.934 1.00 60.37 187 VAL B C 1
ATOM 2851 O O . VAL B 2 154 ? 73.801 264.942 201.215 1.00 61.40 187 VAL B O 1
ATOM 2855 N N . LYS B 2 155 ? 74.478 263.185 199.965 1.00 59.72 188 LYS B N 1
ATOM 2856 C CA . LYS B 2 155 ? 73.314 263.157 199.092 1.00 56.79 188 LYS B CA 1
ATOM 2857 C C . LYS B 2 155 ? 72.385 262.028 199.513 1.00 60.69 188 LYS B C 1
ATOM 2858 O O . LYS B 2 155 ? 72.818 260.881 199.651 1.00 59.99 188 LYS B O 1
ATOM 2864 N N . ILE B 2 156 ? 71.109 262.352 199.695 1.00 65.70 189 ILE B N 1
ATOM 2865 C CA . ILE B 2 156 ? 70.116 261.420 200.208 1.00 64.72 189 ILE B CA 1
ATOM 2866 C C . ILE B 2 156 ? 69.213 261.013 199.056 1.00 64.38 189 ILE B C 1
ATOM 2867 O O . ILE B 2 156 ? 68.507 261.854 198.487 1.00 68.15 189 ILE B O 1
ATOM 2872 N N . ASP B 2 157 ? 69.228 259.727 198.719 1.00 70.97 190 ASP B N 1
ATOM 2873 C CA . ASP B 2 157 ? 68.395 259.170 197.663 1.00 67.93 190 ASP B CA 1
ATOM 2874 C C . ASP B 2 157 ? 67.366 258.245 198.291 1.00 70.13 190 ASP B C 1
ATOM 2875 O O . ASP B 2 157 ? 67.725 257.314 199.016 1.00 76.88 190 ASP B O 1
ATOM 2880 N N . PHE B 2 158 ? 66.090 258.500 198.014 1.00 61.68 191 PHE B N 1
ATOM 2881 C CA . PHE B 2 158 ? 65.039 257.761 198.700 1.00 62.39 191 PHE B CA 1
ATOM 2882 C C . PHE B 2 158 ? 64.778 256.407 198.056 1.00 71.37 191 PHE B C 1
ATOM 2883 O O . PHE B 2 158 ? 64.461 255.440 198.756 1.00 74.77 191 PHE B O 1
ATOM 2891 N N . CYS B 2 159 ? 64.892 256.315 196.731 1.00 78.74 192 CYS B N 1
ATOM 2892 C CA . CYS B 2 159 ? 64.619 255.051 196.056 1.00 74.55 192 CYS B CA 1
ATOM 2893 C C . CYS B 2 159 ? 65.597 253.971 196.496 1.00 74.75 192 CYS B C 1
ATOM 2894 O O . CYS B 2 159 ? 65.193 252.866 196.872 1.00 75.47 192 CYS B O 1
ATOM 2897 N N . GLU B 2 160 ? 66.890 254.278 196.470 1.00 80.15 193 GLU B N 1
ATOM 2898 C CA . GLU B 2 160 ? 67.907 253.303 196.831 1.00 80.07 193 GLU B CA 1
ATOM 2899 C C . GLU B 2 160 ? 68.141 253.215 198.331 1.00 81.89 193 GLU B C 1
ATOM 2900 O O . GLU B 2 160 ? 68.884 252.330 198.767 1.00 84.48 193 GLU B O 1
ATOM 2906 N N . SER B 2 161 ? 67.528 254.096 199.118 1.00 79.76 194 SER B N 1
ATOM 2907 C CA . SER B 2 161 ? 67.697 254.134 200.569 1.00 80.12 194 SER B CA 1
ATOM 2908 C C . SER B 2 161 ? 69.177 254.155 200.941 1.00 83.94 194 SER B C 1
ATOM 2909 O O . SER B 2 161 ? 69.696 253.264 201.613 1.00 89.53 194 SER B O 1
ATOM 2912 N N . THR B 2 162 ? 69.857 255.198 200.481 1.00 79.06 195 THR B N 1
ATOM 2913 C CA . THR B 2 162 ? 71.290 255.325 200.677 1.00 79.43 195 THR B CA 1
ATOM 2914 C C . THR B 2 162 ? 71.605 256.655 201.343 1.00 82.04 195 THR B C 1
ATOM 2915 O O . THR B 2 162 ? 70.900 257.649 201.157 1.00 81.92 195 THR B O 1
ATOM 2919 N N . GLY B 2 163 ? 72.668 256.654 202.139 1.00 78.41 196 GLY B N 1
ATOM 2920 C CA . GLY B 2 163 ? 73.127 257.848 202.816 1.00 73.58 196 GLY B CA 1
ATOM 2921 C C . GLY B 2 163 ? 74.636 257.933 202.792 1.00 76.25 196 GLY B C 1
ATOM 2922 O O . GLY B 2 163 ? 75.249 257.821 201.728 1.00 75.35 196 GLY B O 1
ATOM 2923 N N . GLY B 2 164 ? 75.249 258.128 203.952 1.00 63.24 197 GLY B N 1
ATOM 2924 C CA . GLY B 2 164 ? 76.693 258.125 204.020 1.00 62.06 197 GLY B CA 1
ATOM 2925 C C . GLY B 2 164 ? 77.179 258.532 205.396 1.00 64.19 197 GLY B C 1
ATOM 2926 O O . GLY B 2 164 ? 76.411 258.601 206.360 1.00 63.73 197 GLY B O 1
ATOM 2927 N N . VAL B 2 165 ? 78.486 258.779 205.459 1.00 57.92 198 VAL B N 1
ATOM 2928 C CA . VAL B 2 165 ? 79.157 259.275 206.649 1.00 53.72 198 VAL B CA 1
ATOM 2929 C C . VAL B 2 165 ? 79.961 260.502 206.252 1.00 51.84 198 VAL B C 1
ATOM 2930 O O . VAL B 2 165 ? 80.296 260.703 205.084 1.00 55.77 198 VAL B O 1
ATOM 2934 N N . LEU B 2 166 ? 80.275 261.325 207.246 1.00 54.94 199 LEU B N 1
ATOM 2935 C CA . LEU B 2 166 ? 80.909 262.614 206.995 1.00 53.43 199 LEU B CA 1
ATOM 2936 C C . LEU B 2 166 ? 81.819 262.946 208.165 1.00 60.55 199 LEU B C 1
ATOM 2937 O O . LEU B 2 166 ? 81.356 263.027 209.305 1.00 59.29 199 LEU B O 1
ATOM 2942 N N . HIS B 2 167 ? 83.104 263.140 207.887 1.00 57.75 200 HIS B N 1
ATOM 2943 C CA . HIS B 2 167 ? 84.081 263.464 208.917 1.00 51.67 200 HIS B CA 1
ATOM 2944 C C . HIS B 2 167 ? 84.261 264.973 208.982 1.00 48.73 200 HIS B C 1
ATOM 2945 O O . HIS B 2 167 ? 84.700 265.591 208.008 1.00 64.29 200 HIS B O 1
ATOM 2952 N N . LEU B 2 168 ? 83.919 265.562 210.123 1.00 41.61 201 LEU B N 1
ATOM 2953 C CA . LEU B 2 168 ? 84.052 266.999 210.313 1.00 45.47 201 LEU B CA 1
ATOM 2954 C C . LEU B 2 168 ? 85.399 267.310 210.947 1.00 55.05 201 LEU B C 1
ATOM 2955 O O . LEU B 2 168 ? 85.707 266.763 212.013 1.00 56.32 201 LEU B O 1
ATOM 2960 N N . PRO B 2 169 ? 86.223 268.156 210.343 1.00 56.79 202 PRO B N 1
ATOM 2961 C CA . PRO B 2 169 ? 87.507 268.501 210.952 1.00 53.73 202 PRO B CA 1
ATOM 2962 C C . PRO B 2 169 ? 87.356 269.608 211.983 1.00 56.84 202 PRO B C 1
ATOM 2963 O O . PRO B 2 169 ? 86.356 270.324 212.032 1.00 62.91 202 PRO B O 1
ATOM 2967 N N . PHE B 2 170 ? 88.384 269.739 212.817 1.00 50.65 203 PHE B N 1
ATOM 2968 C CA . PHE B 2 170 ? 88.429 270.780 213.841 1.00 48.48 203 PHE B CA 1
ATOM 2969 C C . PHE B 2 170 ? 89.158 271.985 213.262 1.00 55.03 203 PHE B C 1
ATOM 2970 O O . PHE B 2 170 ? 90.385 271.988 213.150 1.00 56.30 203 PHE B O 1
ATOM 2978 N N . VAL B 2 171 ? 88.402 273.015 212.895 1.00 51.17 204 VAL B N 1
ATOM 2979 C CA . VAL B 2 171 ? 88.946 274.240 212.322 1.00 39.10 204 VAL B CA 1
ATOM 2980 C C . VAL B 2 171 ? 88.507 275.391 213.212 1.00 41.57 204 VAL B C 1
ATOM 2981 O O . VAL B 2 171 ? 87.310 275.685 213.312 1.00 45.57 204 VAL B O 1
ATOM 2985 N N . TYR B 2 172 ? 89.471 276.052 213.847 1.00 43.50 205 TYR B N 1
ATOM 2986 C CA . TYR B 2 172 ? 89.191 277.120 214.793 1.00 44.29 205 TYR B CA 1
ATOM 2987 C C . TYR B 2 172 ? 90.400 278.039 214.857 1.00 43.39 205 TYR B C 1
ATOM 2988 O O . TYR B 2 172 ? 91.538 277.573 214.777 1.00 49.21 205 TYR B O 1
ATOM 2997 N N . ASN B 2 173 ? 90.152 279.344 214.994 1.00 44.37 206 ASN B N 1
ATOM 2998 C CA . ASN B 2 173 ? 91.261 280.290 215.072 1.00 44.99 206 ASN B CA 1
ATOM 2999 C C . ASN B 2 173 ? 91.931 280.272 216.438 1.00 46.95 206 ASN B C 1
ATOM 3000 O O . ASN B 2 173 ? 93.140 280.505 216.529 1.00 47.85 206 ASN B O 1
ATOM 3005 N N . ARG B 2 174 ? 91.181 279.993 217.499 1.00 53.64 207 ARG B N 1
ATOM 3006 C CA . ARG B 2 174 ? 91.761 279.812 218.822 1.00 39.68 207 ARG B CA 1
ATOM 3007 C C . ARG B 2 174 ? 92.400 278.429 218.898 1.00 43.85 207 ARG B C 1
ATOM 3008 O O . ARG B 2 174 ? 92.507 277.711 217.902 1.00 53.65 207 ARG B O 1
ATOM 3016 N N . ASN B 2 175 ? 92.827 278.034 220.092 1.00 44.70 208 ASN B N 1
ATOM 3017 C CA . ASN B 2 175 ? 93.523 276.770 220.287 1.00 47.99 208 ASN B CA 1
ATOM 3018 C C . ASN B 2 175 ? 92.616 275.654 220.783 1.00 57.73 208 ASN B C 1
ATOM 3019 O O . ASN B 2 175 ? 92.782 274.502 220.376 1.00 55.17 208 ASN B O 1
ATOM 3024 N N . TYR B 2 176 ? 91.664 275.969 221.657 1.00 64.49 209 TYR B N 1
ATOM 3025 C CA . TYR B 2 176 ? 90.736 274.992 222.201 1.00 51.53 209 TYR B CA 1
ATOM 3026 C C . TYR B 2 176 ? 89.333 275.577 222.175 1.00 54.22 209 TYR B C 1
ATOM 3027 O O . TYR B 2 176 ? 89.132 276.754 221.868 1.00 60.55 209 TYR B O 1
ATOM 3036 N N . MET B 2 177 ? 88.359 274.744 222.515 1.00 56.52 210 MET B N 1
ATOM 3037 C CA . MET B 2 177 ? 86.964 275.148 222.605 1.00 56.42 210 MET B CA 1
ATOM 3038 C C . MET B 2 177 ? 86.548 275.173 224.066 1.00 63.70 210 MET B C 1
ATOM 3039 O O . MET B 2 177 ? 86.818 274.224 224.805 1.00 70.07 210 MET B O 1
ATOM 3044 N N . ARG B 2 178 ? 85.893 276.252 224.478 1.00 64.17 211 ARG B N 1
ATOM 3045 C CA . ARG B 2 178 ? 85.534 276.448 225.875 1.00 60.37 211 ARG B CA 1
ATOM 3046 C C . ARG B 2 178 ? 84.116 275.957 226.123 1.00 67.09 211 ARG B C 1
ATOM 3047 O O . ARG B 2 178 ? 83.192 276.320 225.391 1.00 71.16 211 ARG B O 1
ATOM 3055 N N . ILE B 2 179 ? 83.949 275.127 227.151 1.00 65.18 212 ILE B N 1
ATOM 3056 C CA . ILE B 2 179 ? 82.654 274.538 227.497 1.00 60.95 212 ILE B CA 1
ATOM 3057 C C . ILE B 2 179 ? 82.417 274.776 228.987 1.00 69.01 212 ILE B C 1
ATOM 3058 O O . ILE B 2 179 ? 82.774 273.949 229.831 1.00 73.02 212 ILE B O 1
ATOM 3063 N N . SER B 2 180 ? 81.796 275.908 229.329 1.00 73.78 213 SER B N 1
ATOM 3064 C CA . SER B 2 180 ? 81.473 276.171 230.731 1.00 72.95 213 SER B CA 1
ATOM 3065 C C . SER B 2 180 ? 80.346 277.200 230.816 1.00 73.20 213 SER B C 1
ATOM 3066 O O . SER B 2 180 ? 80.598 278.400 230.681 1.00 76.61 213 SER B O 1
ATOM 3069 N N . GLU B 2 181 ? 79.124 276.718 231.045 1.00 87.11 214 GLU B N 1
ATOM 3070 C CA . GLU B 2 181 ? 78.024 277.520 231.577 1.00 86.29 214 GLU B CA 1
ATOM 3071 C C . GLU B 2 181 ? 77.887 278.891 230.926 1.00 87.25 214 GLU B C 1
ATOM 3072 O O . GLU B 2 181 ? 78.083 279.914 231.587 1.00 85.69 214 GLU B O 1
ATOM 3078 N N . GLY B 2 182 ? 77.575 278.928 229.638 1.00 85.84 215 GLY B N 1
ATOM 3079 C CA . GLY B 2 182 ? 77.409 280.176 228.917 1.00 83.11 215 GLY B CA 1
ATOM 3080 C C . GLY B 2 182 ? 78.348 280.351 227.748 1.00 82.76 215 GLY B C 1
ATOM 3081 O O . GLY B 2 182 ? 78.170 281.295 226.963 1.00 81.47 215 GLY B O 1
ATOM 3082 N N . SER B 2 183 ? 79.343 279.481 227.598 1.00 75.25 216 SER B N 1
ATOM 3083 C CA . SER B 2 183 ? 80.262 279.550 226.473 1.00 73.08 216 SER B CA 1
ATOM 3084 C C . SER B 2 183 ? 79.516 279.333 225.166 1.00 77.12 216 SER B C 1
ATOM 3085 O O . SER B 2 183 ? 79.035 278.228 224.896 1.00 81.58 216 SER B O 1
ATOM 3088 N N . GLY B 2 184 ? 79.408 280.377 224.352 1.00 70.77 217 GLY B N 1
ATOM 3089 C CA . GLY B 2 184 ? 78.752 280.264 223.068 1.00 68.15 217 GLY B CA 1
ATOM 3090 C C . GLY B 2 184 ? 79.612 279.715 221.959 1.00 64.85 217 GLY B C 1
ATOM 3091 O O . GLY B 2 184 ? 79.146 279.602 220.824 1.00 67.22 217 GLY B O 1
ATOM 3092 N N . GLU B 2 185 ? 80.863 279.376 222.258 1.00 62.10 218 GLU B N 1
ATOM 3093 C CA . GLU B 2 185 ? 81.761 278.868 221.226 1.00 61.44 218 GLU B CA 1
ATOM 3094 C C . GLU B 2 185 ? 81.274 277.586 220.561 1.00 61.02 218 GLU B C 1
ATOM 3095 O O . GLU B 2 185 ? 81.373 277.499 219.325 1.00 65.14 218 GLU B O 1
ATOM 3101 N N . PRO B 2 186 ? 80.780 276.567 221.277 1.00 56.23 219 PRO B N 1
ATOM 3102 C CA . PRO B 2 186 ? 80.308 275.363 220.569 1.00 60.39 219 PRO B CA 1
ATOM 3103 C C . PRO B 2 186 ? 79.199 275.634 219.570 1.00 62.24 219 PRO B C 1
ATOM 3104 O O . PRO B 2 186 ? 79.162 275.001 218.509 1.00 56.84 219 PRO B O 1
ATOM 3108 N N . ALA B 2 187 ? 78.286 276.555 219.878 1.00 62.70 220 ALA B N 1
ATOM 3109 C CA . ALA B 2 187 ? 77.213 276.866 218.941 1.00 53.29 220 ALA B CA 1
ATOM 3110 C C . ALA B 2 187 ? 77.755 277.489 217.663 1.00 57.75 220 ALA B C 1
ATOM 3111 O O . ALA B 2 187 ? 77.337 277.121 216.561 1.00 62.13 220 ALA B O 1
ATOM 3113 N N . SER B 2 188 ? 78.683 278.429 217.788 1.00 55.89 221 SER B N 1
ATOM 3114 C CA . SER B 2 188 ? 79.251 279.121 216.633 1.00 48.25 221 SER B CA 1
ATOM 3115 C C . SER B 2 188 ? 80.528 278.426 216.170 1.00 49.35 221 SER B C 1
ATOM 3116 O O . SER B 2 188 ? 81.625 278.969 216.236 1.00 55.81 221 SER B O 1
ATOM 3119 N N . MET B 2 189 ? 80.364 277.195 215.700 1.00 43.75 222 MET B N 1
ATOM 3120 C CA . MET B 2 189 ? 81.484 276.398 215.226 1.00 40.72 222 MET B CA 1
ATOM 3121 C C . MET B 2 189 ? 81.230 275.708 213.896 1.00 44.39 222 MET B C 1
ATOM 3122 O O . MET B 2 189 ? 82.196 275.406 213.187 1.00 55.61 222 MET B O 1
ATOM 3127 N N . GLY B 2 190 ? 79.980 275.475 213.519 1.00 42.66 223 GLY B N 1
ATOM 3128 C CA . GLY B 2 190 ? 79.664 274.823 212.266 1.00 46.31 223 GLY B CA 1
ATOM 3129 C C . GLY B 2 190 ? 78.219 274.384 212.261 1.00 51.56 223 GLY B C 1
ATOM 3130 O O . GLY B 2 190 ? 77.691 274.012 213.311 1.00 56.01 223 GLY B O 1
ATOM 3131 N N . GLU B 2 191 ? 77.559 274.419 211.107 1.00 49.16 224 GLU B N 1
ATOM 3132 C CA . GLU B 2 191 ? 76.130 274.151 211.065 1.00 47.90 224 GLU B CA 1
ATOM 3133 C C . GLU B 2 191 ? 75.801 273.168 209.954 1.00 52.25 224 GLU B C 1
ATOM 3134 O O . GLU B 2 191 ? 76.531 273.038 208.970 1.00 53.85 224 GLU B O 1
ATOM 3140 N N . LEU B 2 192 ? 74.685 272.465 210.138 1.00 53.62 225 LEU B N 1
ATOM 3141 C CA . LEU B 2 192 ? 74.158 271.518 209.169 1.00 54.92 225 LEU B CA 1
ATOM 3142 C C . LEU B 2 192 ? 72.864 272.056 208.580 1.00 55.71 225 LEU B C 1
ATOM 3143 O O . LEU B 2 192 ? 71.992 272.534 209.312 1.00 58.65 225 LEU B O 1
ATOM 3148 N N . ARG B 2 193 ? 72.743 271.966 207.258 1.00 49.58 226 ARG B N 1
ATOM 3149 C CA . ARG B 2 193 ? 71.542 272.380 206.548 1.00 48.79 226 ARG B CA 1
ATOM 3150 C C . ARG B 2 193 ? 71.062 271.229 205.682 1.00 52.67 226 ARG B C 1
ATOM 3151 O O . ARG B 2 193 ? 71.825 270.702 204.868 1.00 56.11 226 ARG B O 1
ATOM 3159 N N . LEU B 2 194 ? 69.800 270.849 205.850 1.00 52.14 227 LEU B N 1
ATOM 3160 C CA . LEU B 2 194 ? 69.184 269.785 205.065 1.00 54.84 227 LEU B CA 1
ATOM 3161 C C . LEU B 2 194 ? 68.049 270.395 204.259 1.00 54.09 227 LEU B C 1
ATOM 3162 O O . LEU B 2 194 ? 67.111 270.959 204.835 1.00 54.84 227 LEU B O 1
ATOM 3167 N N . ASN B 2 195 ? 68.124 270.281 202.934 1.00 50.96 228 ASN B N 1
ATOM 3168 C CA . ASN B 2 195 ? 67.064 270.804 202.085 1.00 53.73 228 ASN B CA 1
ATOM 3169 C C . ASN B 2 195 ? 66.801 269.887 200.901 1.00 52.84 228 ASN B C 1
ATOM 3170 O O . ASN B 2 195 ? 67.674 269.135 200.457 1.00 49.31 228 ASN B O 1
ATOM 3175 N N . THR B 2 196 ? 65.576 269.975 200.393 1.00 56.66 229 THR B N 1
ATOM 3176 C CA . THR B 2 196 ? 65.139 269.126 199.296 1.00 61.23 229 THR B CA 1
ATOM 3177 C C . THR B 2 196 ? 65.853 269.500 198.007 1.00 59.81 229 THR B C 1
ATOM 3178 O O . THR B 2 196 ? 66.030 270.680 197.698 1.00 66.49 229 THR B O 1
ATOM 3182 N N . LEU B 2 197 ? 66.263 268.488 197.248 1.00 48.96 230 LEU B N 1
ATOM 3183 C CA . LEU B 2 197 ? 66.756 268.708 195.899 1.00 46.59 230 LEU B CA 1
ATOM 3184 C C . LEU B 2 197 ? 65.641 268.480 194.889 1.00 56.63 230 LEU B C 1
ATOM 3185 O O . LEU B 2 197 ? 65.479 269.257 193.945 1.00 63.06 230 LEU B O 1
ATOM 3190 N N . ASN B 2 198 ? 64.864 267.421 195.093 1.00 64.00 231 ASN B N 1
ATOM 3191 C CA . ASN B 2 198 ? 63.653 267.139 194.341 1.00 54.69 231 ASN B CA 1
ATOM 3192 C C . ASN B 2 198 ? 62.585 266.672 195.316 1.00 61.15 231 ASN B C 1
ATOM 3193 O O . ASN B 2 198 ? 62.895 266.005 196.306 1.00 60.69 231 ASN B O 1
ATOM 3198 N N . ALA B 2 199 ? 61.332 267.019 195.038 1.00 66.92 232 ALA B N 1
ATOM 3199 C CA . ALA B 2 199 ? 60.248 266.637 195.928 1.00 61.50 232 ALA B CA 1
ATOM 3200 C C . ALA B 2 199 ? 60.095 265.119 195.960 1.00 65.59 232 ALA B C 1
ATOM 3201 O O . ALA B 2 199 ? 60.572 264.400 195.080 1.00 76.80 232 ALA B O 1
ATOM 3203 N N . LEU B 2 200 ? 59.423 264.632 196.997 1.00 66.18 233 LEU B N 1
ATOM 3204 C CA . LEU B 2 200 ? 59.254 263.202 197.221 1.00 70.61 233 LEU B CA 1
ATOM 3205 C C . LEU B 2 200 ? 57.931 262.738 196.629 1.00 74.41 233 LEU B C 1
ATOM 3206 O O . LEU B 2 200 ? 56.885 263.338 196.892 1.00 77.33 233 LEU B O 1
ATOM 3211 N N . LYS B 2 201 ? 57.982 261.674 195.831 1.00 76.16 234 LYS B N 1
ATOM 3212 C CA . LYS B 2 201 ? 56.803 261.103 195.200 1.00 75.82 234 LYS B CA 1
ATOM 3213 C C . LYS B 2 201 ? 56.811 259.592 195.383 1.00 79.13 234 LYS B C 1
ATOM 3214 O O . LYS B 2 201 ? 57.808 259.000 195.799 1.00 79.88 234 LYS B O 1
ATOM 3220 N N . ASN B 2 202 ? 55.680 258.966 195.059 1.00 81.48 235 ASN B N 1
ATOM 3221 C CA . ASN B 2 202 ? 55.540 257.524 195.197 1.00 79.91 235 ASN B CA 1
ATOM 3222 C C . ASN B 2 202 ? 54.619 256.995 194.108 1.00 81.39 235 ASN B C 1
ATOM 3223 O O . ASN B 2 202 ? 53.894 257.751 193.458 1.00 82.70 235 ASN B O 1
ATOM 3228 N N . ILE B 2 203 ? 54.656 255.679 193.921 1.00 82.86 236 ILE B N 1
ATOM 3229 C CA . ILE B 2 203 ? 53.805 254.990 192.959 1.00 80.22 236 ILE B CA 1
ATOM 3230 C C . ILE B 2 203 ? 52.629 254.385 193.710 1.00 83.15 236 ILE B C 1
ATOM 3231 O O . ILE B 2 203 ? 52.813 253.510 194.564 1.00 83.63 236 ILE B O 1
ATOM 3236 N N . SER B 2 204 ? 51.423 254.836 193.389 1.00 96.53 237 SER B N 1
ATOM 3237 C CA . SER B 2 204 ? 50.202 254.331 193.999 1.00 97.29 237 SER B CA 1
ATOM 3238 C C . SER B 2 204 ? 49.439 253.504 192.976 1.00 98.97 237 SER B C 1
ATOM 3239 O O . SER B 2 204 ? 49.294 253.919 191.822 1.00 99.97 237 SER B O 1
ATOM 3242 N N . PHE B 2 205 ? 48.959 252.338 193.397 1.00 97.09 238 PHE B N 1
ATOM 3243 C CA . PHE B 2 205 ? 48.233 251.447 192.500 1.00 96.56 238 PHE B CA 1
ATOM 3244 C C . PHE B 2 205 ? 46.740 251.465 192.795 1.00 93.52 238 PHE B C 1
ATOM 3245 O O . PHE B 2 205 ? 46.191 252.488 193.199 1.00 92.07 238 PHE B O 1
ATOM 3253 N N . SER B 2 211 ? 53.663 257.355 202.732 1.00 87.71 244 SER B N 1
ATOM 3254 C CA . SER B 2 211 ? 53.309 258.766 202.650 1.00 91.65 244 SER B CA 1
ATOM 3255 C C . SER B 2 211 ? 54.291 259.641 203.424 1.00 92.63 244 SER B C 1
ATOM 3256 O O . SER B 2 211 ? 54.256 260.864 203.314 1.00 92.64 244 SER B O 1
ATOM 3259 N N . VAL B 2 212 ? 55.162 259.011 204.209 1.00 81.86 245 VAL B N 1
ATOM 3260 C CA . VAL B 2 212 ? 56.142 259.719 205.025 1.00 76.91 245 VAL B CA 1
ATOM 3261 C C . VAL B 2 212 ? 57.439 258.922 205.044 1.00 74.91 245 VAL B C 1
ATOM 3262 O O . VAL B 2 212 ? 57.425 257.700 205.219 1.00 80.50 245 VAL B O 1
ATOM 3266 N N . ALA B 2 213 ? 58.560 259.616 204.863 1.00 63.20 246 ALA B N 1
ATOM 3267 C CA . ALA B 2 213 ? 59.886 259.035 204.999 1.00 66.15 246 ALA B CA 1
ATOM 3268 C C . ALA B 2 213 ? 60.676 259.813 206.042 1.00 69.04 246 ALA B C 1
ATOM 3269 O O . ALA B 2 213 ? 60.428 260.999 206.272 1.00 71.45 246 ALA B O 1
ATOM 3271 N N . THR B 2 214 ? 61.632 259.141 206.678 1.00 64.54 247 THR B N 1
ATOM 3272 C CA . THR B 2 214 ? 62.357 259.704 207.806 1.00 69.50 247 THR B CA 1
ATOM 3273 C C . THR B 2 214 ? 63.856 259.724 207.539 1.00 71.32 247 THR B C 1
ATOM 3274 O O . THR B 2 214 ? 64.396 258.841 206.869 1.00 70.61 247 THR B O 1
ATOM 3278 N N . ILE B 2 215 ? 64.518 260.742 208.087 1.00 64.66 248 ILE B N 1
ATOM 3279 C CA . ILE B 2 215 ? 65.968 260.893 208.034 1.00 60.11 248 ILE B CA 1
ATOM 3280 C C . ILE B 2 215 ? 66.478 260.991 209.464 1.00 60.45 248 ILE B C 1
ATOM 3281 O O . ILE B 2 215 ? 65.929 261.751 210.269 1.00 62.60 248 ILE B O 1
ATOM 3286 N N . THR B 2 216 ? 67.521 260.228 209.780 1.00 60.31 249 THR B N 1
ATOM 3287 C CA . THR B 2 216 ? 68.094 260.198 211.119 1.00 61.20 249 THR B CA 1
ATOM 3288 C C . THR B 2 216 ? 69.605 260.358 211.033 1.00 63.66 249 THR B C 1
ATOM 3289 O O . THR B 2 216 ? 70.245 259.778 210.153 1.00 63.70 249 THR B O 1
ATOM 3293 N N . VAL B 2 217 ? 70.172 261.146 211.946 1.00 60.21 250 VAL B N 1
ATOM 3294 C CA . VAL B 2 217 ? 71.603 261.425 211.976 1.00 58.59 250 VAL B CA 1
ATOM 3295 C C . VAL B 2 217 ? 72.164 260.987 213.322 1.00 59.37 250 VAL B C 1
ATOM 3296 O O . VAL B 2 217 ? 71.656 261.391 214.373 1.00 60.73 250 VAL B O 1
ATOM 3300 N N . PHE B 2 218 ? 73.215 260.173 213.286 1.00 55.85 251 PHE B N 1
ATOM 3301 C CA . PHE B 2 218 ? 73.909 259.703 214.477 1.00 52.16 251 PHE B CA 1
ATOM 3302 C C . PHE B 2 218 ? 75.309 260.297 214.500 1.00 53.55 251 PHE B C 1
ATOM 3303 O O . PHE B 2 218 ? 76.057 260.164 213.529 1.00 61.78 251 PHE B O 1
ATOM 3311 N N . ALA B 2 219 ? 75.666 260.934 215.610 1.00 48.79 252 ALA B N 1
ATOM 3312 C CA . ALA B 2 219 ? 76.929 261.643 215.726 1.00 46.86 252 ALA B CA 1
ATOM 3313 C C . ALA B 2 219 ? 77.743 261.102 216.891 1.00 51.28 252 ALA B C 1
ATOM 3314 O O . ALA B 2 219 ? 77.195 260.695 217.917 1.00 60.41 252 ALA B O 1
ATOM 3316 N N . TYR B 2 220 ? 79.061 261.105 216.717 1.00 50.08 253 TYR B N 1
ATOM 3317 C CA . TYR B 2 220 ? 79.995 260.735 217.769 1.00 46.40 253 TYR B CA 1
ATOM 3318 C C . TYR B 2 220 ? 81.361 261.280 217.388 1.00 55.50 253 TYR B C 1
ATOM 3319 O O . TYR B 2 220 ? 81.683 261.358 216.202 1.00 66.85 253 TYR B O 1
ATOM 3328 N N . LEU B 2 221 ? 82.158 261.659 218.383 1.00 52.72 254 LEU B N 1
ATOM 3329 C CA . LEU B 2 221 ? 83.463 262.253 218.132 1.00 56.24 254 LEU B CA 1
ATOM 3330 C C . LEU B 2 221 ? 84.580 261.344 218.622 1.00 55.23 254 LEU B C 1
ATOM 3331 O O . LEU B 2 221 ? 84.449 260.684 219.654 1.00 62.01 254 LEU B O 1
ATOM 3336 N N . ASP B 2 222 ? 85.676 261.316 217.869 1.00 55.25 255 ASP B N 1
ATOM 3337 C CA . ASP B 2 222 ? 86.876 260.589 218.251 1.00 59.96 255 ASP B CA 1
ATOM 3338 C C . ASP B 2 222 ? 88.059 261.547 218.261 1.00 61.61 255 ASP B C 1
ATOM 3339 O O . ASP B 2 222 ? 87.941 262.717 217.893 1.00 63.53 255 ASP B O 1
ATOM 3344 N N . ASN B 2 223 ? 89.211 261.030 218.693 1.00 70.94 256 ASN B N 1
ATOM 3345 C CA . ASN B 2 223 ? 90.418 261.829 218.900 1.00 68.12 256 ASN B CA 1
ATOM 3346 C C . ASN B 2 223 ? 90.145 262.970 219.880 1.00 67.99 256 ASN B C 1
ATOM 3347 O O . ASN B 2 223 ? 90.226 264.151 219.545 1.00 68.13 256 ASN B O 1
ATOM 3352 N N . VAL B 2 224 ? 89.816 262.589 221.110 1.00 58.08 257 VAL B N 1
ATOM 3353 C CA . VAL B 2 224 ? 89.383 263.523 222.142 1.00 57.25 257 VAL B CA 1
ATOM 3354 C C . VAL B 2 224 ? 90.563 263.887 223.026 1.00 62.99 257 VAL B C 1
ATOM 3355 O O . VAL B 2 224 ? 91.374 263.025 223.387 1.00 68.79 257 VAL B O 1
ATOM 3359 N N . GLU B 2 225 ? 90.669 265.169 223.367 1.00 66.86 258 GLU B N 1
ATOM 3360 C CA . GLU B 2 225 ? 91.628 265.637 224.361 1.00 70.63 258 GLU B CA 1
ATOM 3361 C C . GLU B 2 225 ? 90.932 266.641 225.265 1.00 72.14 258 GLU B C 1
ATOM 3362 O O . GLU B 2 225 ? 90.412 267.651 224.786 1.00 69.36 258 GLU B O 1
ATOM 3368 N N . LEU B 2 226 ? 90.923 266.361 226.564 1.00 68.42 259 LEU B N 1
ATOM 3369 C CA . LEU B 2 226 ? 90.296 267.219 227.559 1.00 66.61 259 LEU B CA 1
ATOM 3370 C C . LEU B 2 226 ? 91.367 267.734 228.506 1.00 72.19 259 LEU B C 1
ATOM 3371 O O . LEU B 2 226 ? 92.168 266.949 229.023 1.00 78.99 259 LEU B O 1
ATOM 3376 N N . VAL B 2 227 ? 91.388 269.050 228.730 1.00 68.82 260 VAL B N 1
ATOM 3377 C CA . VAL B 2 227 ? 92.464 269.694 229.471 1.00 70.54 260 VAL B CA 1
ATOM 3378 C C . VAL B 2 227 ? 91.897 270.651 230.511 1.00 69.88 260 VAL B C 1
ATOM 3379 O O . VAL B 2 227 ? 90.732 271.048 230.461 1.00 72.15 260 VAL B O 1
ATOM 3383 N N . ALA B 2 228 ? 92.758 271.018 231.464 1.00 69.61 261 ALA B N 1
ATOM 3384 C CA . ALA B 2 228 ? 92.513 272.033 232.485 1.00 70.82 261 ALA B CA 1
ATOM 3385 C C . ALA B 2 228 ? 91.309 271.727 233.367 1.00 77.57 261 ALA B C 1
ATOM 3386 O O . ALA B 2 228 ? 90.274 272.393 233.241 1.00 80.58 261 ALA B O 1
ATOM 3388 N N . PRO B 2 229 ? 91.391 270.735 234.256 1.00 74.70 262 PRO B N 1
ATOM 3389 C CA . PRO B 2 229 ? 90.291 270.507 235.200 1.00 68.00 262 PRO B CA 1
ATOM 3390 C C . PRO B 2 229 ? 90.065 271.730 236.074 1.00 68.72 262 PRO B C 1
ATOM 3391 O O . PRO B 2 229 ? 91.011 272.395 236.498 1.00 65.09 262 PRO B O 1
ATOM 3395 N N . SER B 2 230 ? 88.796 272.022 236.344 1.00 77.41 263 SER B N 1
ATOM 3396 C CA . SER B 2 230 ? 88.427 273.241 237.051 1.00 78.75 263 SER B CA 1
ATOM 3397 C C . SER B 2 230 ? 87.173 272.970 237.872 1.00 81.90 263 SER B C 1
ATOM 3398 O O . SER B 2 230 ? 86.789 271.818 238.093 1.00 80.65 263 SER B O 1
ATOM 3401 N N . ALA B 2 231 ? 86.534 274.043 238.327 1.00 97.42 264 ALA B N 1
ATOM 3402 C CA . ALA B 2 231 ? 85.348 273.980 239.175 1.00 97.40 264 ALA B CA 1
ATOM 3403 C C . ALA B 2 231 ? 84.239 274.851 238.601 1.00 95.37 264 ALA B C 1
ATOM 3404 O O . ALA B 2 231 ? 83.611 275.652 239.297 1.00 90.93 264 ALA B O 1
ATOM 3406 N N . ASN B 2 232 ? 83.992 274.705 237.304 1.00 92.84 265 ASN B N 1
ATOM 3407 C CA . ASN B 2 232 ? 82.964 275.459 236.605 1.00 90.85 265 ASN B CA 1
ATOM 3408 C C . ASN B 2 232 ? 81.977 274.495 235.964 1.00 93.19 265 ASN B C 1
ATOM 3409 O O . ASN B 2 232 ? 82.372 273.461 235.415 1.00 92.85 265 ASN B O 1
ATOM 3414 N N . ASP B 2 233 ? 80.695 274.834 236.047 1.00 94.61 266 ASP B N 1
ATOM 3415 C CA . ASP B 2 233 ? 79.661 273.983 235.478 1.00 94.84 266 ASP B CA 1
ATOM 3416 C C . ASP B 2 233 ? 79.768 273.967 233.955 1.00 97.54 266 ASP B C 1
ATOM 3417 O O . ASP B 2 233 ? 80.012 275.008 233.339 1.00 97.45 266 ASP B O 1
ATOM 3422 N N . PRO B 2 234 ? 79.586 272.806 233.319 1.00 83.53 267 PRO B N 1
ATOM 3423 C CA . PRO B 2 234 ? 79.573 272.764 231.851 1.00 79.54 267 PRO B CA 1
ATOM 3424 C C . PRO B 2 234 ? 78.321 273.404 231.278 1.00 79.36 267 PRO B C 1
ATOM 3425 O O . PRO B 2 234 ? 77.461 273.874 232.028 1.00 82.31 267 PRO B O 1
ATOM 3429 N N . ILE B 2 235 ? 78.208 273.431 229.949 1.00 69.43 268 ILE B N 1
ATOM 3430 C CA . ILE B 2 235 ? 77.053 274.053 229.319 1.00 70.60 268 ILE B CA 1
ATOM 3431 C C . ILE B 2 235 ? 75.788 273.308 229.718 1.00 72.18 268 ILE B C 1
ATOM 3432 O O . ILE B 2 235 ? 75.774 272.075 229.821 1.00 74.91 268 ILE B O 1
ATOM 3437 N N . THR B 2 236 ? 74.719 274.063 229.955 1.00 79.40 269 THR B N 1
ATOM 3438 C CA . THR B 2 236 ? 73.484 273.494 230.482 1.00 82.63 269 THR B CA 1
ATOM 3439 C C . THR B 2 236 ? 72.912 272.456 229.525 1.00 83.63 269 THR B C 1
ATOM 3440 O O . THR B 2 236 ? 72.696 272.739 228.345 1.00 83.60 269 THR B O 1
ATOM 3444 N N . ALA B 2 237 ? 72.655 271.259 230.045 1.00 77.79 270 ALA B N 1
ATOM 3445 C CA . ALA B 2 237 ? 72.219 270.146 229.215 1.00 79.81 270 ALA B CA 1
ATOM 3446 C C . ALA B 2 237 ? 70.812 270.374 228.677 1.00 82.75 270 ALA B C 1
ATOM 3447 O O . ALA B 2 237 ? 69.934 270.903 229.363 1.00 80.78 270 ALA B O 1
ATOM 3449 N N . GLN B 2 238 ? 70.602 269.953 227.432 1.00 88.76 271 GLN B N 1
ATOM 3450 C CA . GLN B 2 238 ? 69.331 270.125 226.746 1.00 86.98 271 GLN B CA 1
ATOM 3451 C C . GLN B 2 238 ? 68.966 268.825 226.050 1.00 85.62 271 GLN B C 1
ATOM 3452 O O . GLN B 2 238 ? 69.822 268.180 225.440 1.00 86.07 271 GLN B O 1
ATOM 3458 N N . GLN B 2 239 ? 67.704 268.441 226.150 1.00 93.04 272 GLN B N 1
ATOM 3459 C CA . GLN B 2 239 ? 67.228 267.250 225.456 1.00 92.02 272 GLN B CA 1
ATOM 3460 C C . GLN B 2 239 ? 66.920 267.590 224.002 1.00 91.22 272 GLN B C 1
ATOM 3461 O O . GLN B 2 239 ? 66.158 268.526 223.744 1.00 92.76 272 GLN B O 1
ATOM 3467 N N . PRO B 2 240 ? 67.493 266.870 223.038 1.00 92.19 273 PRO B N 1
ATOM 3468 C CA . PRO B 2 240 ? 67.301 267.237 221.629 1.00 92.38 273 PRO B CA 1
ATOM 3469 C C . PRO B 2 240 ? 65.831 267.229 221.240 1.00 94.24 273 PRO B C 1
ATOM 3470 O O . PRO B 2 240 ? 65.062 266.362 221.659 1.00 94.94 273 PRO B O 1
ATOM 3474 N N . GLU B 2 241 ? 65.443 268.218 220.431 1.00 106.45 274 GLU B N 1
ATOM 3475 C CA . GLU B 2 241 ? 64.041 268.352 220.049 1.00 107.52 274 GLU B CA 1
ATOM 3476 C C . GLU B 2 241 ? 63.594 267.199 219.161 1.00 107.97 274 GLU B C 1
ATOM 3477 O O . GLU B 2 241 ? 62.494 266.664 219.341 1.00 106.42 274 GLU B O 1
ATOM 3483 N N . LEU B 2 242 ? 64.431 266.806 218.204 1.00 100.30 275 LEU B N 1
ATOM 3484 C CA . LEU B 2 242 ? 64.109 265.747 217.249 1.00 97.04 275 LEU B CA 1
ATOM 3485 C C . LEU B 2 242 ? 62.813 266.046 216.504 1.00 96.04 275 LEU B C 1
ATOM 3486 O O . LEU B 2 242 ? 61.788 265.411 216.744 1.00 93.78 275 LEU B O 1
ATOM 3491 N N . CYS C 3 1 ? 138.470 310.074 202.717 1.00 68.96 332 CYS C N 1
ATOM 3492 C CA . CYS C 3 1 ? 138.909 311.357 202.187 1.00 65.25 332 CYS C CA 1
ATOM 3493 C C . CYS C 3 1 ? 140.330 311.282 201.643 1.00 63.60 332 CYS C C 1
ATOM 3494 O O . CYS C 3 1 ? 140.841 312.252 201.096 1.00 66.22 332 CYS C O 1
ATOM 3497 N N . ARG C 3 2 ? 140.966 310.129 201.799 1.00 63.11 333 ARG C N 1
ATOM 3498 C CA . ARG C 3 2 ? 142.365 309.990 201.419 1.00 62.00 333 ARG C CA 1
ATOM 3499 C C . ARG C 3 2 ? 142.558 309.879 199.905 1.00 66.90 333 ARG C C 1
ATOM 3500 O O . ARG C 3 2 ? 143.245 310.729 199.326 1.00 72.00 333 ARG C O 1
ATOM 3508 N N . PRO C 3 3 ? 141.987 308.872 199.209 1.00 67.20 334 PRO C N 1
ATOM 3509 C CA . PRO C 3 3 ? 142.238 308.772 197.765 1.00 64.92 334 PRO C CA 1
ATOM 3510 C C . PRO C 3 3 ? 141.255 309.590 196.946 1.00 70.29 334 PRO C C 1
ATOM 3511 O O . PRO C 3 3 ? 140.439 310.331 197.501 1.00 74.60 334 PRO C O 1
ATOM 3515 N N . VAL C 3 4 ? 141.336 309.473 195.624 1.00 72.05 335 VAL C N 1
ATOM 3516 C CA . VAL C 3 4 ? 140.337 310.021 194.716 1.00 71.42 335 VAL C CA 1
ATOM 3517 C C . VAL C 3 4 ? 139.803 308.874 193.869 1.00 75.13 335 VAL C C 1
ATOM 3518 O O . VAL C 3 4 ? 140.556 307.979 193.474 1.00 74.01 335 VAL C O 1
ATOM 3522 N N . VAL C 3 5 ? 138.496 308.879 193.627 1.00 83.79 336 VAL C N 1
ATOM 3523 C CA . VAL C 3 5 ? 137.837 307.753 192.975 1.00 78.88 336 VAL C CA 1
ATOM 3524 C C . VAL C 3 5 ? 137.985 307.878 191.465 1.00 81.50 336 VAL C C 1
ATOM 3525 O O . VAL C 3 5 ? 137.553 308.867 190.862 1.00 81.45 336 VAL C O 1
ATOM 3529 N N . ILE C 3 6 ? 138.604 306.873 190.850 1.00 87.62 337 ILE C N 1
ATOM 3530 C CA . ILE C 3 6 ? 138.719 306.808 189.399 1.00 85.58 337 ILE C CA 1
ATOM 3531 C C . ILE C 3 6 ? 137.889 305.624 188.927 1.00 87.76 337 ILE C C 1
ATOM 3532 O O . ILE C 3 6 ? 138.350 304.477 188.940 1.00 88.67 337 ILE C O 1
ATOM 3537 N N . ASP C 3 7 ? 136.646 305.895 188.539 1.00 91.60 338 ASP C N 1
ATOM 3538 C CA . ASP C 3 7 ? 135.717 304.890 188.069 1.00 89.24 338 ASP C CA 1
ATOM 3539 C C . ASP C 3 7 ? 134.802 305.539 187.043 1.00 90.72 338 ASP C C 1
ATOM 3540 O O . ASP C 3 7 ? 134.353 306.677 187.247 1.00 91.95 338 ASP C O 1
ATOM 3545 N N . PRO C 3 8 ? 134.521 304.856 185.939 1.00 77.00 339 PRO C N 1
ATOM 3546 C CA . PRO C 3 8 ? 133.674 305.437 184.898 1.00 73.74 339 PRO C CA 1
ATOM 3547 C C . PRO C 3 8 ? 132.291 305.755 185.433 1.00 76.85 339 PRO C C 1
ATOM 3548 O O . PRO C 3 8 ? 131.732 304.988 186.230 1.00 81.98 339 PRO C O 1
ATOM 3552 N N . PRO C 3 9 ? 131.706 306.881 185.023 1.00 66.02 340 PRO C N 1
ATOM 3553 C CA . PRO C 3 9 ? 130.360 307.232 185.492 1.00 66.68 340 PRO C CA 1
ATOM 3554 C C . PRO C 3 9 ? 129.302 306.415 184.765 1.00 69.07 340 PRO C C 1
ATOM 3555 O O . PRO C 3 9 ? 129.270 306.370 183.533 1.00 73.98 340 PRO C O 1
ATOM 3559 N N . HIS C 3 10 ? 128.434 305.770 185.532 1.00 73.66 341 HIS C N 1
ATOM 3560 C CA . HIS C 3 10 ? 127.372 304.957 184.967 1.00 72.34 341 HIS C CA 1
ATOM 3561 C C . HIS C 3 10 ? 126.123 305.800 184.733 1.00 73.66 341 HIS C C 1
ATOM 3562 O O . HIS C 3 10 ? 126.006 306.933 185.200 1.00 75.95 341 HIS C O 1
ATOM 3569 N N . LYS C 3 11 ? 125.183 305.235 183.982 1.00 61.78 342 LYS C N 1
ATOM 3570 C CA . LYS C 3 11 ? 123.938 305.909 183.639 1.00 62.23 342 LYS C CA 1
ATOM 3571 C C . LYS C 3 11 ? 122.787 305.158 184.286 1.00 66.09 342 LYS C C 1
ATOM 3572 O O . LYS C 3 11 ? 122.625 303.956 184.058 1.00 74.67 342 LYS C O 1
ATOM 3578 N N . TYR C 3 12 ? 121.987 305.865 185.078 1.00 68.46 343 TYR C N 1
ATOM 3579 C CA . TYR C 3 12 ? 120.880 305.270 185.806 1.00 63.05 343 TYR C CA 1
ATOM 3580 C C . TYR C 3 12 ? 119.606 306.049 185.521 1.00 65.75 343 TYR C C 1
ATOM 3581 O O . TYR C 3 12 ? 119.642 307.195 185.068 1.00 72.21 343 TYR C O 1
ATOM 3590 N N . ARG C 3 13 ? 118.472 305.406 185.781 1.00 55.85 344 ARG C N 1
ATOM 3591 C CA . ARG C 3 13 ? 117.165 306.021 185.603 1.00 53.38 344 ARG C CA 1
ATOM 3592 C C . ARG C 3 13 ? 116.449 306.069 186.943 1.00 56.42 344 ARG C C 1
ATOM 3593 O O . ARG C 3 13 ? 116.241 305.013 187.562 1.00 60.38 344 ARG C O 1
ATOM 3601 N N . PRO C 3 14 ? 116.061 307.246 187.437 1.00 56.45 345 PRO C N 1
ATOM 3602 C CA . PRO C 3 14 ? 115.341 307.326 188.716 1.00 60.63 345 PRO C CA 1
ATOM 3603 C C . PRO C 3 14 ? 113.870 306.973 188.541 1.00 62.41 345 PRO C C 1
ATOM 3604 O O . PRO C 3 14 ? 113.153 307.623 187.778 1.00 63.43 345 PRO C O 1
ATOM 3608 N N . THR C 3 15 ? 113.421 305.948 189.259 1.00 56.06 346 THR C N 1
ATOM 3609 C CA . THR C 3 15 ? 112.025 305.532 189.259 1.00 58.51 346 THR C CA 1
ATOM 3610 C C . THR C 3 15 ? 111.411 305.844 190.616 1.00 60.02 346 THR C C 1
ATOM 3611 O O . THR C 3 15 ? 111.945 305.433 191.650 1.00 64.99 346 THR C O 1
ATOM 3615 N N . TYR C 3 16 ? 110.292 306.564 190.612 1.00 57.56 347 TYR C N 1
ATOM 3616 C CA . TYR C 3 16 ? 109.650 306.965 191.859 1.00 57.51 347 TYR C CA 1
ATOM 3617 C C . TYR C 3 16 ? 108.572 305.970 192.279 1.00 63.68 347 TYR C C 1
ATOM 3618 O O . TYR C 3 16 ? 108.641 305.395 193.368 1.00 66.14 347 TYR C O 1
ATOM 3627 N N . VAL C 3 17 ? 107.575 305.760 191.429 1.00 64.12 348 VAL C N 1
ATOM 3628 C CA . VAL C 3 17 ? 106.582 304.716 191.642 1.00 58.11 348 VAL C CA 1
ATOM 3629 C C . VAL C 3 17 ? 107.049 303.472 190.903 1.00 56.52 348 VAL C C 1
ATOM 3630 O O . VAL C 3 17 ? 107.306 303.518 189.695 1.00 68.03 348 VAL C O 1
ATOM 3634 N N . GLY C 3 18 ? 107.161 302.363 191.622 1.00 40.74 349 GLY C N 1
ATOM 3635 C CA . GLY C 3 18 ? 107.842 301.196 191.099 1.00 49.45 349 GLY C CA 1
ATOM 3636 C C . GLY C 3 18 ? 107.157 300.488 189.950 1.00 54.96 349 GLY C C 1
ATOM 3637 O O . GLY C 3 18 ? 106.266 301.042 189.301 1.00 58.50 349 GLY C O 1
ATOM 3638 N N . ASN C 3 19 ? 107.577 299.252 189.691 1.00 59.50 350 ASN C N 1
ATOM 3639 C CA . ASN C 3 19 ? 107.017 298.432 188.623 1.00 56.84 350 ASN C CA 1
ATOM 3640 C C . ASN C 3 19 ? 105.808 297.682 189.164 1.00 55.26 350 ASN C C 1
ATOM 3641 O O . ASN C 3 19 ? 105.955 296.753 189.963 1.00 59.78 350 ASN C O 1
ATOM 3646 N N . MET C 3 20 ? 104.613 298.071 188.723 1.00 47.28 351 MET C N 1
ATOM 3647 C CA . MET C 3 20 ? 103.379 297.467 189.206 1.00 49.16 351 MET C CA 1
ATOM 3648 C C . MET C 3 20 ? 102.673 296.641 188.134 1.00 55.20 351 MET C C 1
ATOM 3649 O O . MET C 3 20 ? 101.444 296.582 188.100 1.00 58.31 351 MET C O 1
ATOM 3654 N N . ALA C 3 21 ? 103.434 296.003 187.251 1.00 55.60 352 ALA C N 1
ATOM 3655 C CA . ALA C 3 21 ? 102.871 295.114 186.245 1.00 45.03 352 ALA C CA 1
ATOM 3656 C C . ALA C 3 21 ? 103.366 293.685 186.385 1.00 46.21 352 ALA C C 1
ATOM 3657 O O . ALA C 3 21 ? 102.553 292.759 186.457 1.00 59.93 352 ALA C O 1
ATOM 3659 N N . ASN C 3 22 ? 104.677 293.479 186.434 1.00 54.51 353 ASN C N 1
ATOM 3660 C CA . ASN C 3 22 ? 105.226 292.135 186.487 1.00 56.59 353 ASN C CA 1
ATOM 3661 C C . ASN C 3 22 ? 104.966 291.502 187.849 1.00 60.90 353 ASN C C 1
ATOM 3662 O O . ASN C 3 22 ? 104.466 292.137 188.779 1.00 64.55 353 ASN C O 1
ATOM 3667 N N . ALA C 3 23 ? 105.310 290.218 187.956 1.00 61.57 354 ALA C N 1
ATOM 3668 C CA . ALA C 3 23 ? 105.140 289.497 189.210 1.00 60.59 354 ALA C CA 1
ATOM 3669 C C . ALA C 3 23 ? 106.324 288.587 189.513 1.00 62.51 354 ALA C C 1
ATOM 3670 O O . ALA C 3 23 ? 106.183 287.648 190.303 1.00 67.72 354 ALA C O 1
ATOM 3672 N N . ASP C 3 24 ? 107.485 288.834 188.903 1.00 68.16 355 ASP C N 1
ATOM 3673 C CA . ASP C 3 24 ? 108.673 288.037 189.182 1.00 71.24 355 ASP C CA 1
ATOM 3674 C C . ASP C 3 24 ? 109.926 288.901 189.262 1.00 73.16 355 ASP C C 1
ATOM 3675 O O . ASP C 3 24 ? 111.018 288.448 188.906 1.00 76.83 355 ASP C O 1
ATOM 3680 N N . ILE C 3 25 ? 109.792 290.141 189.722 1.00 71.21 356 ILE C N 1
ATOM 3681 C CA . ILE C 3 25 ? 110.919 291.049 189.892 1.00 72.99 356 ILE C CA 1
ATOM 3682 C C . ILE C 3 25 ? 110.901 291.562 191.324 1.00 75.15 356 ILE C C 1
ATOM 3683 O O . ILE C 3 25 ? 109.850 291.977 191.823 1.00 75.53 356 ILE C O 1
ATOM 3688 N N . ALA C 3 26 ? 112.059 291.535 191.980 1.00 64.92 357 ALA C N 1
ATOM 3689 C CA . ALA C 3 26 ? 112.148 291.977 193.364 1.00 60.81 357 ALA C CA 1
ATOM 3690 C C . ALA C 3 26 ? 111.804 293.457 193.480 1.00 65.70 357 ALA C C 1
ATOM 3691 O O . ALA C 3 26 ? 112.004 294.240 192.550 1.00 74.14 357 ALA C O 1
ATOM 3693 N N . GLU C 3 27 ? 111.275 293.835 194.637 1.00 58.01 358 GLU C N 1
ATOM 3694 C CA . GLU C 3 27 ? 110.775 295.179 194.876 1.00 58.56 358 GLU C CA 1
ATOM 3695 C C . GLU C 3 27 ? 111.706 295.952 195.800 1.00 66.70 358 GLU C C 1
ATOM 3696 O O . GLU C 3 27 ? 112.442 295.376 196.605 1.00 68.89 358 GLU C O 1
ATOM 3702 N N . ALA C 3 28 ? 111.662 297.275 195.673 1.00 65.69 359 ALA C N 1
ATOM 3703 C CA . ALA C 3 28 ? 112.382 298.187 196.557 1.00 60.91 359 ALA C CA 1
ATOM 3704 C C . ALA C 3 28 ? 111.363 298.783 197.523 1.00 62.98 359 ALA C C 1
ATOM 3705 O O . ALA C 3 28 ? 110.862 299.891 197.332 1.00 63.17 359 ALA C O 1
ATOM 3707 N N . VAL C 3 29 ? 111.069 298.032 198.583 1.00 60.88 360 VAL C N 1
ATOM 3708 C CA . VAL C 3 29 ? 110.042 298.388 199.551 1.00 58.23 360 VAL C CA 1
ATOM 3709 C C . VAL C 3 29 ? 110.607 298.157 200.946 1.00 68.28 360 VAL C C 1
ATOM 3710 O O . VAL C 3 29 ? 111.614 297.469 201.126 1.00 72.44 360 VAL C O 1
ATOM 3714 N N . ASP C 3 30 ? 109.954 298.753 201.940 1.00 66.09 361 ASP C N 1
ATOM 3715 C CA . ASP C 3 30 ? 110.375 298.633 203.329 1.00 62.75 361 ASP C CA 1
ATOM 3716 C C . ASP C 3 30 ? 109.278 297.979 204.154 1.00 61.10 361 ASP C C 1
ATOM 3717 O O . ASP C 3 30 ? 108.118 298.394 204.101 1.00 60.51 361 ASP C O 1
ATOM 3722 N N . LYS C 3 31 ? 109.655 296.966 204.921 1.00 50.71 362 LYS C N 1
ATOM 3723 C CA . LYS C 3 31 ? 108.722 296.238 205.764 1.00 45.91 362 LYS C CA 1
ATOM 3724 C C . LYS C 3 31 ? 108.675 296.903 207.132 1.00 48.79 362 LYS C C 1
ATOM 3725 O O . LYS C 3 31 ? 109.715 297.088 207.770 1.00 55.79 362 LYS C O 1
ATOM 3731 N N . LEU C 3 32 ? 107.474 297.265 207.583 1.00 45.91 363 LEU C N 1
ATOM 3732 C CA . LEU C 3 32 ? 107.297 297.907 208.885 1.00 44.07 363 LEU C CA 1
ATOM 3733 C C . LEU C 3 32 ? 107.344 296.865 210.004 1.00 53.44 363 LEU C C 1
ATOM 3734 O O . LEU C 3 32 ? 106.400 296.674 210.768 1.00 56.37 363 LEU C O 1
ATOM 3739 N N . SER C 3 33 ? 108.484 296.189 210.091 1.00 55.68 364 SER C N 1
ATOM 3740 C CA . SER C 3 33 ? 108.704 295.137 211.067 1.00 49.98 364 SER C CA 1
ATOM 3741 C C . SER C 3 33 ? 110.016 295.388 211.793 1.00 51.33 364 SER C C 1
ATOM 3742 O O . SER C 3 33 ? 110.920 296.044 211.273 1.00 55.49 364 SER C O 1
ATOM 3745 N N . LEU C 3 34 ? 110.112 294.850 213.009 1.00 49.28 365 LEU C N 1
ATOM 3746 C CA . LEU C 3 34 ? 111.328 295.021 213.794 1.00 49.24 365 LEU C CA 1
ATOM 3747 C C . LEU C 3 34 ? 112.532 294.382 213.118 1.00 48.46 365 LEU C C 1
ATOM 3748 O O . LEU C 3 34 ? 113.667 294.816 213.335 1.00 57.66 365 LEU C O 1
ATOM 3753 N N . THR C 3 35 ? 112.311 293.361 212.300 1.00 54.39 366 THR C N 1
ATOM 3754 C CA . THR C 3 35 ? 113.391 292.659 211.630 1.00 55.16 366 THR C CA 1
ATOM 3755 C C . THR C 3 35 ? 113.097 292.582 210.141 1.00 61.54 366 THR C C 1
ATOM 3756 O O . THR C 3 35 ? 111.938 292.595 209.721 1.00 67.50 366 THR C O 1
ATOM 3760 N N . SER C 3 36 ? 114.160 292.509 209.344 1.00 63.58 367 SER C N 1
ATOM 3761 C CA . SER C 3 36 ? 114.018 292.479 207.896 1.00 68.87 367 SER C CA 1
ATOM 3762 C C . SER C 3 36 ? 113.641 291.107 207.358 1.00 68.28 367 SER C C 1
ATOM 3763 O O . SER C 3 36 ? 113.294 291.000 206.177 1.00 65.67 367 SER C O 1
ATOM 3766 N N . LYS C 3 37 ? 113.698 290.063 208.179 1.00 69.32 368 LYS C N 1
ATOM 3767 C CA . LYS C 3 37 ? 113.465 288.693 207.733 1.00 67.71 368 LYS C CA 1
ATOM 3768 C C . LYS C 3 37 ? 112.400 288.020 208.586 1.00 73.02 368 LYS C C 1
ATOM 3769 O O . LYS C 3 37 ? 112.544 286.876 209.019 1.00 74.28 368 LYS C O 1
ATOM 3775 N N . GLN C 3 38 ? 111.304 288.726 208.836 1.00 67.71 369 GLN C N 1
ATOM 3776 C CA . GLN C 3 38 ? 110.157 288.130 209.498 1.00 63.13 369 GLN C CA 1
ATOM 3777 C C . GLN C 3 38 ? 109.226 287.536 208.451 1.00 63.27 369 GLN C C 1
ATOM 3778 O O . GLN C 3 38 ? 109.041 288.107 207.372 1.00 62.82 369 GLN C O 1
ATOM 3784 N N . GLU C 3 39 ? 108.662 286.372 208.764 1.00 67.26 370 GLU C N 1
ATOM 3785 C CA . GLU C 3 39 ? 107.745 285.708 207.849 1.00 69.27 370 GLU C CA 1
ATOM 3786 C C . GLU C 3 39 ? 107.036 284.579 208.578 1.00 66.54 370 GLU C C 1
ATOM 3787 O O . GLU C 3 39 ? 107.649 283.869 209.375 1.00 67.15 370 GLU C O 1
ATOM 3793 N N . LEU C 3 40 ? 105.750 284.422 208.296 1.00 55.23 371 LEU C N 1
ATOM 3794 C CA . LEU C 3 40 ? 104.981 283.300 208.805 1.00 56.15 371 LEU C CA 1
ATOM 3795 C C . LEU C 3 40 ? 105.160 282.112 207.862 1.00 64.55 371 LEU C C 1
ATOM 3796 O O . LEU C 3 40 ? 106.012 282.122 206.971 1.00 65.81 371 LEU C O 1
ATOM 3801 N N . THR C 3 41 ? 104.360 281.069 208.048 1.00 67.23 372 THR C N 1
ATOM 3802 C CA . THR C 3 41 ? 104.401 279.899 207.185 1.00 61.92 372 THR C CA 1
ATOM 3803 C C . THR C 3 41 ? 103.267 279.949 206.172 1.00 63.28 372 THR C C 1
ATOM 3804 O O . THR C 3 41 ? 102.196 280.500 206.434 1.00 66.46 372 THR C O 1
ATOM 3808 N N . ILE C 3 42 ? 103.520 279.363 205.000 1.00 60.98 373 ILE C N 1
ATOM 3809 C CA . ILE C 3 42 ? 102.519 279.269 203.947 1.00 60.12 373 ILE C CA 1
ATOM 3810 C C . ILE C 3 42 ? 101.805 277.927 203.944 1.00 62.71 373 ILE C C 1
ATOM 3811 O O . ILE C 3 42 ? 101.000 277.665 203.043 1.00 68.45 373 ILE C O 1
ATOM 3816 N N . ASN C 3 43 ? 102.078 277.069 204.922 1.00 58.13 374 ASN C N 1
ATOM 3817 C CA . ASN C 3 43 ? 101.411 275.780 205.014 1.00 59.01 374 ASN C CA 1
ATOM 3818 C C . ASN C 3 43 ? 99.928 275.954 205.315 1.00 63.71 374 ASN C C 1
ATOM 3819 O O . ASN C 3 43 ? 99.512 276.911 205.971 1.00 65.87 374 ASN C O 1
ATOM 3824 N N . HIS C 3 44 ? 99.124 275.010 204.823 1.00 59.25 375 HIS C N 1
ATOM 3825 C CA . HIS C 3 44 ? 97.685 275.036 205.048 1.00 58.91 375 HIS C CA 1
ATOM 3826 C C . HIS C 3 44 ? 97.244 274.197 206.237 1.00 61.64 375 HIS C C 1
ATOM 3827 O O . HIS C 3 44 ? 96.179 274.464 206.800 1.00 62.84 375 HIS C O 1
ATOM 3834 N N . ASP C 3 45 ? 98.030 273.196 206.631 1.00 72.00 376 ASP C N 1
ATOM 3835 C CA . ASP C 3 45 ? 97.633 272.309 207.715 1.00 72.43 376 ASP C CA 1
ATOM 3836 C C . ASP C 3 45 ? 97.655 272.986 209.077 1.00 74.98 376 ASP C C 1
ATOM 3837 O O . ASP C 3 45 ? 97.133 272.412 210.038 1.00 78.04 376 ASP C O 1
ATOM 3842 N N . VAL C 3 46 ? 98.236 274.182 209.188 1.00 68.35 377 VAL C N 1
ATOM 3843 C CA . VAL C 3 46 ? 98.320 274.862 210.475 1.00 65.36 377 VAL C CA 1
ATOM 3844 C C . VAL C 3 46 ? 96.972 275.347 210.979 1.00 64.25 377 VAL C C 1
ATOM 3845 O O . VAL C 3 46 ? 96.875 275.784 212.129 1.00 67.94 377 VAL C O 1
ATOM 3849 N N . ILE C 3 47 ? 95.928 275.286 210.152 1.00 56.55 378 ILE C N 1
ATOM 3850 C CA . ILE C 3 47 ? 94.609 275.753 210.560 1.00 55.69 378 ILE C CA 1
ATOM 3851 C C . ILE C 3 47 ? 93.645 274.618 210.857 1.00 59.84 378 ILE C C 1
ATOM 3852 O O . ILE C 3 47 ? 92.546 274.878 211.372 1.00 66.53 378 ILE C O 1
ATOM 3857 N N . GLY C 3 48 ? 94.008 273.376 210.557 1.00 64.78 379 GLY C N 1
ATOM 3858 C CA . GLY C 3 48 ? 93.036 272.308 210.645 1.00 62.15 379 GLY C CA 1
ATOM 3859 C C . GLY C 3 48 ? 93.214 271.224 209.605 1.00 66.99 379 GLY C C 1
ATOM 3860 O O . GLY C 3 48 ? 94.256 270.566 209.548 1.00 68.85 379 GLY C O 1
ATOM 3861 N N . LYS C 3 49 ? 92.178 271.026 208.792 1.00 67.39 380 LYS C N 1
ATOM 3862 C CA . LYS C 3 49 ? 92.117 269.906 207.862 1.00 68.48 380 LYS C CA 1
ATOM 3863 C C . LYS C 3 49 ? 93.338 269.858 206.955 1.00 66.41 380 LYS C C 1
ATOM 3864 O O . LYS C 3 49 ? 93.816 270.885 206.471 1.00 61.81 380 LYS C O 1
ATOM 3870 N N . LYS C 3 50 ? 93.842 268.646 206.738 1.00 81.99 381 LYS C N 1
ATOM 3871 C CA . LYS C 3 50 ? 94.928 268.440 205.793 1.00 81.59 381 LYS C CA 1
ATOM 3872 C C . LYS C 3 50 ? 94.478 268.818 204.391 1.00 81.76 381 LYS C C 1
ATOM 3873 O O . LYS C 3 50 ? 93.393 268.432 203.950 1.00 82.17 381 LYS C O 1
ATOM 3879 N N . SER C 3 51 ? 95.314 269.576 203.693 1.00 90.80 382 SER C N 1
ATOM 3880 C CA . SER C 3 51 ? 95.005 269.973 202.330 1.00 93.74 382 SER C CA 1
ATOM 3881 C C . SER C 3 51 ? 95.427 268.885 201.353 1.00 94.65 382 SER C C 1
ATOM 3882 O O . SER C 3 51 ? 96.364 268.123 201.604 1.00 95.37 382 SER C O 1
ATOM 3885 N N . ASP C 3 52 ? 94.716 268.816 200.229 1.00 94.00 383 ASP C N 1
ATOM 3886 C CA . ASP C 3 52 ? 95.042 267.851 199.188 1.00 96.18 383 ASP C CA 1
ATOM 3887 C C . ASP C 3 52 ? 96.217 268.290 198.328 1.00 93.97 383 ASP C C 1
ATOM 3888 O O . ASP C 3 52 ? 96.746 267.476 197.565 1.00 95.80 383 ASP C O 1
ATOM 3893 N N . GLY C 3 53 ? 96.636 269.546 198.437 1.00 83.74 384 GLY C N 1
ATOM 3894 C CA . GLY C 3 53 ? 97.721 270.076 197.642 1.00 86.33 384 GLY C CA 1
ATOM 3895 C C . GLY C 3 53 ? 97.864 271.563 197.875 1.00 88.07 384 GLY C C 1
ATOM 3896 O O . GLY C 3 53 ? 97.879 272.012 199.023 1.00 88.57 384 GLY C O 1
ATOM 3897 N N . ASP C 3 54 ? 97.968 272.340 196.803 1.00 73.85 385 ASP C N 1
ATOM 3898 C CA . ASP C 3 54 ? 97.952 273.794 196.900 1.00 68.50 385 ASP C CA 1
ATOM 3899 C C . ASP C 3 54 ? 96.511 274.257 196.745 1.00 66.60 385 ASP C C 1
ATOM 3900 O O . ASP C 3 54 ? 95.891 274.038 195.701 1.00 68.69 385 ASP C O 1
ATOM 3905 N N . ASP C 3 55 ? 95.978 274.893 197.778 1.00 60.82 386 ASP C N 1
ATOM 3906 C CA . ASP C 3 55 ? 94.600 275.356 197.761 1.00 59.63 386 ASP C CA 1
ATOM 3907 C C . ASP C 3 55 ? 94.445 276.694 197.062 1.00 56.08 386 ASP C C 1
ATOM 3908 O O . ASP C 3 55 ? 93.323 277.194 196.949 1.00 56.41 386 ASP C O 1
ATOM 3913 N N . MET C 3 56 ? 95.546 277.286 196.605 1.00 56.51 387 MET C N 1
ATOM 3914 C CA . MET C 3 56 ? 95.517 278.547 195.884 1.00 50.46 387 MET C CA 1
ATOM 3915 C C . MET C 3 56 ? 95.730 278.375 194.390 1.00 56.38 387 MET C C 1
ATOM 3916 O O . MET C 3 56 ? 95.593 279.349 193.647 1.00 58.77 387 MET C O 1
ATOM 3921 N N . HIS C 3 57 ? 96.067 277.169 193.939 1.00 62.54 388 HIS C N 1
ATOM 3922 C CA . HIS C 3 57 ? 96.149 276.876 192.517 1.00 50.14 388 HIS C CA 1
ATOM 3923 C C . HIS C 3 57 ? 94.773 277.016 191.880 1.00 50.99 388 HIS C C 1
ATOM 3924 O O . HIS C 3 57 ? 93.746 276.772 192.515 1.00 60.49 388 HIS C O 1
ATOM 3931 N N . LEU C 3 58 ? 94.751 277.422 190.615 1.00 39.66 389 LEU C N 1
ATOM 3932 C CA . LEU C 3 58 ? 93.477 277.666 189.952 1.00 34.53 389 LEU C CA 1
ATOM 3933 C C . LEU C 3 58 ? 92.767 276.390 189.531 1.00 43.85 389 LEU C C 1
ATOM 3934 O O . LEU C 3 58 ? 91.581 276.447 189.200 1.00 56.17 389 LEU C O 1
ATOM 3939 N N . SER C 3 59 ? 93.448 275.245 189.541 1.00 53.56 390 SER C N 1
ATOM 3940 C CA . SER C 3 59 ? 92.792 273.990 189.200 1.00 46.71 390 SER C CA 1
ATOM 3941 C C . SER C 3 59 ? 91.767 273.560 190.238 1.00 41.94 390 SER C C 1
ATOM 3942 O O . SER C 3 59 ? 90.970 272.664 189.954 1.00 45.04 390 SER C O 1
ATOM 3945 N N . THR C 3 60 ? 91.777 274.155 191.431 1.00 44.42 391 THR C N 1
ATOM 3946 C CA . THR C 3 60 ? 90.752 273.844 192.418 1.00 41.38 391 THR C CA 1
ATOM 3947 C C . THR C 3 60 ? 89.407 274.450 192.055 1.00 39.96 391 THR C C 1
ATOM 3948 O O . THR C 3 60 ? 88.376 273.959 192.520 1.00 53.36 391 THR C O 1
ATOM 3952 N N . PHE C 3 61 ? 89.395 275.509 191.247 1.00 40.88 392 PHE C N 1
ATOM 3953 C CA . PHE C 3 61 ? 88.137 276.048 190.747 1.00 39.91 392 PHE C CA 1
ATOM 3954 C C . PHE C 3 61 ? 87.649 275.269 189.532 1.00 48.73 392 PHE C C 1
ATOM 3955 O O . PHE C 3 61 ? 86.456 274.973 189.419 1.00 46.89 392 PHE C O 1
ATOM 3963 N N . PHE C 3 62 ? 88.552 274.940 188.612 1.00 51.12 393 PHE C N 1
ATOM 3964 C CA . PHE C 3 62 ? 88.222 274.114 187.454 1.00 45.14 393 PHE C CA 1
ATOM 3965 C C . PHE C 3 62 ? 88.284 272.664 187.903 1.00 52.75 393 PHE C C 1
ATOM 3966 O O . PHE C 3 62 ? 89.337 272.030 187.879 1.00 60.75 393 PHE C O 1
ATOM 3974 N N . GLY C 3 63 ? 87.144 272.112 188.290 1.00 46.46 394 GLY C N 1
ATOM 3975 C CA . GLY C 3 63 ? 87.160 270.770 188.832 1.00 41.72 394 GLY C CA 1
ATOM 3976 C C . GLY C 3 63 ? 86.428 270.633 190.146 1.00 46.83 394 GLY C C 1
ATOM 3977 O O . GLY C 3 63 ? 86.660 269.684 190.897 1.00 52.89 394 GLY C O 1
ATOM 3978 N N . ARG C 3 64 ? 85.554 271.587 190.443 1.00 45.76 395 ARG C N 1
ATOM 3979 C CA . ARG C 3 64 ? 84.567 271.442 191.500 1.00 43.14 395 ARG C CA 1
ATOM 3980 C C . ARG C 3 64 ? 83.185 271.492 190.871 1.00 54.36 395 ARG C C 1
ATOM 3981 O O . ARG C 3 64 ? 82.854 272.452 190.168 1.00 52.16 395 ARG C O 1
ATOM 3989 N N . GLU C 3 65 ? 82.388 270.460 191.122 1.00 54.01 396 GLU C N 1
ATOM 3990 C CA . GLU C 3 65 ? 81.076 270.340 190.510 1.00 44.43 396 GLU C CA 1
ATOM 3991 C C . GLU C 3 65 ? 80.110 271.363 191.100 1.00 44.56 396 GLU C C 1
ATOM 3992 O O . GLU C 3 65 ? 80.325 271.906 192.184 1.00 50.44 396 GLU C O 1
ATOM 3998 N N . ALA C 3 66 ? 79.032 271.625 190.369 1.00 29.92 397 ALA C N 1
ATOM 3999 C CA . ALA C 3 66 ? 78.010 272.544 190.843 1.00 25.46 397 ALA C CA 1
ATOM 4000 C C . ALA C 3 66 ? 76.674 272.190 190.213 1.00 33.54 397 ALA C C 1
ATOM 4001 O O . ALA C 3 66 ? 76.596 271.941 189.009 1.00 46.04 397 ALA C O 1
ATOM 4003 N N . TYR C 3 67 ? 75.630 272.174 191.033 1.00 42.35 398 TYR C N 1
ATOM 4004 C CA . TYR C 3 67 ? 74.274 271.940 190.556 1.00 44.77 398 TYR C CA 1
ATOM 4005 C C . TYR C 3 67 ? 73.726 273.239 189.982 1.00 50.36 398 TYR C C 1
ATOM 4006 O O . TYR C 3 67 ? 73.704 274.262 190.672 1.00 53.18 398 TYR C O 1
ATOM 4015 N N . MET C 3 68 ? 73.301 273.217 188.720 1.00 42.85 399 MET C N 1
ATOM 4016 C CA . MET C 3 68 ? 72.895 274.463 188.062 1.00 42.24 399 MET C CA 1
ATOM 4017 C C . MET C 3 68 ? 71.392 274.687 188.189 1.00 42.51 399 MET C C 1
ATOM 4018 O O . MET C 3 68 ? 70.956 275.632 188.850 1.00 61.51 399 MET C O 1
ATOM 4023 N N . ASP C 3 69 ? 70.595 273.819 187.578 1.00 38.31 400 ASP C N 1
ATOM 4024 C CA . ASP C 3 69 ? 69.149 273.752 187.807 1.00 51.34 400 ASP C CA 1
ATOM 4025 C C . ASP C 3 69 ? 68.624 272.486 187.134 1.00 56.00 400 ASP C C 1
ATOM 4026 O O . ASP C 3 69 ? 69.400 271.607 186.744 1.00 59.46 400 ASP C O 1
ATOM 4031 N N . ARG C 3 70 ? 67.303 272.377 187.026 1.00 56.45 401 ARG C N 1
ATOM 4032 C CA . ARG C 3 70 ? 66.663 271.149 186.582 1.00 60.78 401 ARG C CA 1
ATOM 4033 C C . ARG C 3 70 ? 65.548 271.456 185.591 1.00 64.22 401 ARG C C 1
ATOM 4034 O O . ARG C 3 70 ? 64.944 272.530 185.626 1.00 64.83 401 ARG C O 1
ATOM 4042 N N . PHE C 3 71 ? 65.275 270.491 184.709 1.00 62.71 402 PHE C N 1
ATOM 4043 C CA . PHE C 3 71 ? 64.153 270.558 183.777 1.00 61.21 402 PHE C CA 1
ATOM 4044 C C . PHE C 3 71 ? 63.296 269.312 183.966 1.00 63.87 402 PHE C C 1
ATOM 4045 O O . PHE C 3 71 ? 63.586 268.468 184.813 1.00 70.95 402 PHE C O 1
ATOM 4053 N N . GLU C 3 72 ? 62.211 269.201 183.200 1.00 66.35 403 GLU C N 1
ATOM 4054 C CA . GLU C 3 72 ? 61.237 268.141 183.426 1.00 66.02 403 GLU C CA 1
ATOM 4055 C C . GLU C 3 72 ? 60.778 267.522 182.114 1.00 63.83 403 GLU C C 1
ATOM 4056 O O . GLU C 3 72 ? 60.795 268.166 181.063 1.00 69.33 403 GLU C O 1
ATOM 4062 N N . TRP C 3 73 ? 60.342 266.262 182.199 1.00 60.66 404 TRP C N 1
ATOM 4063 C CA . TRP C 3 73 ? 60.063 265.414 181.043 1.00 64.63 404 TRP C CA 1
ATOM 4064 C C . TRP C 3 73 ? 58.607 265.484 180.586 1.00 66.40 404 TRP C C 1
ATOM 4065 O O . TRP C 3 73 ? 58.350 265.659 179.392 1.00 70.69 404 TRP C O 1
ATOM 4076 N N . LYS C 3 74 ? 57.648 265.347 181.506 1.00 73.91 405 LYS C N 1
ATOM 4077 C CA . LYS C 3 74 ? 56.239 265.510 181.154 1.00 75.76 405 LYS C CA 1
ATOM 4078 C C . LYS C 3 74 ? 55.788 264.514 180.094 1.00 76.19 405 LYS C C 1
ATOM 4079 O O . LYS C 3 74 ? 55.617 264.882 178.929 1.00 80.68 405 LYS C O 1
ATOM 4085 N N . THR C 3 75 ? 55.599 263.254 180.489 1.00 87.60 406 THR C N 1
ATOM 4086 C CA . THR C 3 75 ? 55.474 262.107 179.592 1.00 90.28 406 THR C CA 1
ATOM 4087 C C . THR C 3 75 ? 54.501 262.293 178.433 1.00 89.71 406 THR C C 1
ATOM 4088 O O . THR C 3 75 ? 54.518 261.503 177.486 1.00 90.51 406 THR C O 1
ATOM 4092 N N . THR C 3 76 ? 53.646 263.312 178.485 1.00 88.45 407 THR C N 1
ATOM 4093 C CA . THR C 3 76 ? 52.817 263.666 177.333 1.00 87.36 407 THR C CA 1
ATOM 4094 C C . THR C 3 76 ? 53.650 264.432 176.300 1.00 86.28 407 THR C C 1
ATOM 4095 O O . THR C 3 76 ? 53.367 265.573 175.936 1.00 84.58 407 THR C O 1
ATOM 4099 N N . ASP C 3 77 ? 54.704 263.770 175.828 1.00 86.65 408 ASP C N 1
ATOM 4100 C CA . ASP C 3 77 ? 55.637 264.331 174.861 1.00 85.36 408 ASP C CA 1
ATOM 4101 C C . ASP C 3 77 ? 55.714 263.428 173.639 1.00 89.60 408 ASP C C 1
ATOM 4102 O O . ASP C 3 77 ? 55.749 262.201 173.764 1.00 93.74 408 ASP C O 1
ATOM 4107 N N . SER C 3 78 ? 55.762 264.041 172.461 1.00 86.75 409 SER C N 1
ATOM 4108 C CA . SER C 3 78 ? 55.705 263.303 171.207 1.00 86.05 409 SER C CA 1
ATOM 4109 C C . SER C 3 78 ? 57.069 262.685 170.907 1.00 85.33 409 SER C C 1
ATOM 4110 O O . SER C 3 78 ? 57.951 262.614 171.766 1.00 83.76 409 SER C O 1
ATOM 4113 N N . TYR C 3 79 ? 57.245 262.211 169.672 1.00 93.19 410 TYR C N 1
ATOM 4114 C CA . TYR C 3 79 ? 58.429 261.429 169.331 1.00 89.94 410 TYR C CA 1
ATOM 4115 C C . TYR C 3 79 ? 59.706 262.251 169.445 1.00 91.74 410 TYR C C 1
ATOM 4116 O O . TYR C 3 79 ? 60.720 261.758 169.951 1.00 94.04 410 TYR C O 1
ATOM 4125 N N . ASP C 3 80 ? 59.690 263.497 168.975 1.00 91.24 411 ASP C N 1
ATOM 4126 C CA . ASP C 3 80 ? 60.889 264.340 169.002 1.00 89.97 411 ASP C CA 1
ATOM 4127 C C . ASP C 3 80 ? 60.493 265.746 169.441 1.00 90.84 411 ASP C C 1
ATOM 4128 O O . ASP C 3 80 ? 59.988 266.537 168.640 1.00 90.02 411 ASP C O 1
ATOM 4133 N N . THR C 3 81 ? 60.729 266.051 170.713 1.00 81.75 412 THR C N 1
ATOM 4134 C CA . THR C 3 81 ? 60.477 267.369 171.269 1.00 76.14 412 THR C CA 1
ATOM 4135 C C . THR C 3 81 ? 61.695 267.826 172.053 1.00 77.71 412 THR C C 1
ATOM 4136 O O . THR C 3 81 ? 62.388 267.021 172.681 1.00 75.71 412 THR C O 1
ATOM 4140 N N . LEU C 3 82 ? 61.951 269.129 172.009 1.00 68.60 413 LEU C N 1
ATOM 4141 C CA . LEU C 3 82 ? 63.102 269.689 172.700 1.00 64.04 413 LEU C CA 1
ATOM 4142 C C . LEU C 3 82 ? 62.863 269.710 174.203 1.00 70.00 413 LEU C C 1
ATOM 4143 O O . LEU C 3 82 ? 61.792 270.108 174.668 1.00 71.91 413 LEU C O 1
ATOM 4148 N N . LEU C 3 83 ? 63.866 269.281 174.963 1.00 67.37 414 LEU C N 1
ATOM 4149 C CA . LEU C 3 83 ? 63.814 269.318 176.416 1.00 60.23 414 LEU C CA 1
ATOM 4150 C C . LEU C 3 83 ? 64.860 270.226 177.041 1.00 61.63 414 LEU C C 1
ATOM 4151 O O . LEU C 3 83 ? 64.610 270.777 178.112 1.00 74.19 414 LEU C O 1
ATOM 4156 N N . PHE C 3 84 ? 66.014 270.399 176.405 1.00 54.93 415 PHE C N 1
ATOM 4157 C CA . PHE C 3 84 ? 67.118 271.143 176.988 1.00 48.60 415 PHE C CA 1
ATOM 4158 C C . PHE C 3 84 ? 67.959 271.741 175.871 1.00 58.95 415 PHE C C 1
ATOM 4159 O O . PHE C 3 84 ? 68.200 271.096 174.849 1.00 68.00 415 PHE C O 1
ATOM 4167 N N . TYR C 3 85 ? 68.421 272.970 176.089 1.00 61.52 416 TYR C N 1
ATOM 4168 C CA . TYR C 3 85 ? 69.216 273.693 175.105 1.00 61.27 416 TYR C CA 1
ATOM 4169 C C . TYR C 3 85 ? 70.183 274.598 175.849 1.00 62.10 416 TYR C C 1
ATOM 4170 O O . TYR C 3 85 ? 69.755 275.381 176.699 1.00 66.29 416 TYR C O 1
ATOM 4179 N N . THR C 3 86 ? 71.473 274.495 175.539 1.00 51.33 417 THR C N 1
ATOM 4180 C CA . THR C 3 86 ? 72.444 275.319 176.245 1.00 47.06 417 THR C CA 1
ATOM 4181 C C . THR C 3 86 ? 73.659 275.573 175.366 1.00 50.26 417 THR C C 1
ATOM 4182 O O . THR C 3 86 ? 73.975 274.782 174.477 1.00 57.28 417 THR C O 1
ATOM 4186 N N . HIS C 3 87 ? 74.324 276.699 175.616 1.00 54.62 418 HIS C N 1
ATOM 4187 C CA . HIS C 3 87 ? 75.639 276.952 175.053 1.00 45.99 418 HIS C CA 1
ATOM 4188 C C . HIS C 3 87 ? 76.702 276.287 175.921 1.00 50.86 418 HIS C C 1
ATOM 4189 O O . HIS C 3 87 ? 76.434 275.833 177.034 1.00 61.89 418 HIS C O 1
ATOM 4196 N N . VAL C 3 88 ? 77.928 276.237 175.411 1.00 35.88 419 VAL C N 1
ATOM 4197 C CA . VAL C 3 88 ? 78.968 275.446 176.057 1.00 35.12 419 VAL C CA 1
ATOM 4198 C C . VAL C 3 88 ? 80.079 276.380 176.541 1.00 46.40 419 VAL C C 1
ATOM 4199 O O . VAL C 3 88 ? 81.265 276.039 176.510 1.00 56.52 419 VAL C O 1
ATOM 4203 N N . HIS C 3 89 ? 79.708 277.582 176.966 1.00 40.25 420 HIS C N 1
ATOM 4204 C CA . HIS C 3 89 ? 80.665 278.473 177.601 1.00 31.87 420 HIS C CA 1
ATOM 4205 C C . HIS C 3 89 ? 80.459 278.481 179.109 1.00 36.40 420 HIS C C 1
ATOM 4206 O O . HIS C 3 89 ? 79.363 278.191 179.594 1.00 46.17 420 HIS C O 1
ATOM 4213 N N . PRO C 3 90 ? 81.496 278.802 179.892 1.00 44.60 421 PRO C N 1
ATOM 4214 C CA . PRO C 3 90 ? 81.413 278.598 181.345 1.00 46.20 421 PRO C CA 1
ATOM 4215 C C . PRO C 3 90 ? 80.676 279.683 182.114 1.00 37.25 421 PRO C C 1
ATOM 4216 O O . PRO C 3 90 ? 80.421 279.492 183.310 1.00 35.59 421 PRO C O 1
ATOM 4220 N N . ILE C 3 91 ? 80.321 280.802 181.490 1.00 40.89 422 ILE C N 1
ATOM 4221 C CA . ILE C 3 91 ? 79.681 281.914 182.197 1.00 36.71 422 ILE C CA 1
ATOM 4222 C C . ILE C 3 91 ? 78.175 281.711 182.067 1.00 37.07 422 ILE C C 1
ATOM 4223 O O . ILE C 3 91 ? 77.541 282.180 181.127 1.00 49.54 422 ILE C O 1
ATOM 4228 N N . LEU C 3 92 ? 77.596 281.011 183.036 1.00 40.55 423 LEU C N 1
ATOM 4229 C CA . LEU C 3 92 ? 76.166 280.704 183.064 1.00 43.11 423 LEU C CA 1
ATOM 4230 C C . LEU C 3 92 ? 75.558 281.403 184.277 1.00 43.43 423 LEU C C 1
ATOM 4231 O O . LEU C 3 92 ? 75.580 280.877 185.389 1.00 48.81 423 LEU C O 1
ATOM 4236 N N . PHE C 3 93 ? 75.004 282.590 184.054 1.00 55.11 424 PHE C N 1
ATOM 4237 C CA . PHE C 3 93 ? 74.458 283.377 185.147 1.00 53.99 424 PHE C CA 1
ATOM 4238 C C . PHE C 3 93 ? 73.179 282.744 185.685 1.00 59.80 424 PHE C C 1
ATOM 4239 O O . PHE C 3 93 ? 72.499 281.971 185.007 1.00 56.70 424 PHE C O 1
ATOM 4247 N N . LYS C 3 94 ? 72.854 283.088 186.932 1.00 60.00 425 LYS C N 1
ATOM 4248 C CA . LYS C 3 94 ? 71.694 282.516 187.613 1.00 51.36 425 LYS C CA 1
ATOM 4249 C C . LYS C 3 94 ? 71.187 283.555 188.609 1.00 51.45 425 LYS C C 1
ATOM 4250 O O . LYS C 3 94 ? 71.718 283.666 189.717 1.00 62.76 425 LYS C O 1
ATOM 4256 N N . ARG C 3 95 ? 70.167 284.305 188.210 1.00 49.73 426 ARG C N 1
ATOM 4257 C CA . ARG C 3 95 ? 69.634 285.386 189.023 1.00 55.70 426 ARG C CA 1
ATOM 4258 C C . ARG C 3 95 ? 68.699 284.846 190.103 1.00 58.82 426 ARG C C 1
ATOM 4259 O O . ARG C 3 95 ? 68.196 283.723 190.019 1.00 62.51 426 ARG C O 1
ATOM 4267 N N . PHE C 3 96 ? 68.467 285.663 191.131 1.00 58.95 427 PHE C N 1
ATOM 4268 C CA . PHE C 3 96 ? 67.499 285.316 192.164 1.00 62.06 427 PHE C CA 1
ATOM 4269 C C . PHE C 3 96 ? 66.969 286.584 192.817 1.00 57.76 427 PHE C C 1
ATOM 4270 O O . PHE C 3 96 ? 67.523 287.672 192.660 1.00 56.47 427 PHE C O 1
ATOM 4278 N N . GLU C 3 97 ? 65.875 286.423 193.555 1.00 69.51 428 GLU C N 1
ATOM 4279 C CA . GLU C 3 97 ? 65.217 287.505 194.272 1.00 68.05 428 GLU C CA 1
ATOM 4280 C C . GLU C 3 97 ? 65.122 287.153 195.749 1.00 76.95 428 GLU C C 1
ATOM 4281 O O . GLU C 3 97 ? 64.903 285.991 196.104 1.00 83.28 428 GLU C O 1
ATOM 4287 N N . ALA C 3 98 ? 65.280 288.157 196.606 1.00 82.06 429 ALA C N 1
ATOM 4288 C CA . ALA C 3 98 ? 65.214 287.928 198.043 1.00 78.92 429 ALA C CA 1
ATOM 4289 C C . ALA C 3 98 ? 63.807 287.523 198.457 1.00 82.22 429 ALA C C 1
ATOM 4290 O O . ALA C 3 98 ? 62.817 288.099 198.000 1.00 86.53 429 ALA C O 1
ATOM 4292 N N . THR C 3 99 ? 63.723 286.528 199.339 1.00 85.07 430 THR C N 1
ATOM 4293 C CA . THR C 3 99 ? 62.427 286.009 199.763 1.00 84.73 430 THR C CA 1
ATOM 4294 C C . THR C 3 99 ? 61.812 286.867 200.863 1.00 87.18 430 THR C C 1
ATOM 4295 O O . THR C 3 99 ? 60.712 287.405 200.704 1.00 87.17 430 THR C O 1
ATOM 4299 N N . SER C 3 100 ? 62.508 287.006 201.986 1.00 92.22 431 SER C N 1
ATOM 4300 C CA . SER C 3 100 ? 61.995 287.718 203.148 1.00 91.06 431 SER C CA 1
ATOM 4301 C C . SER C 3 100 ? 62.801 288.988 203.377 1.00 88.34 431 SER C C 1
ATOM 4302 O O . SER C 3 100 ? 64.029 288.936 203.499 1.00 88.15 431 SER C O 1
ATOM 4305 N N . GLY C 3 101 ? 62.107 290.124 203.446 1.00 93.05 432 GLY C N 1
ATOM 4306 C CA . GLY C 3 101 ? 62.738 291.406 203.672 1.00 94.93 432 GLY C CA 1
ATOM 4307 C C . GLY C 3 101 ? 62.405 292.394 202.567 1.00 96.96 432 GLY C C 1
ATOM 4308 O O . GLY C 3 101 ? 61.342 292.317 201.940 1.00 96.03 432 GLY C O 1
ATOM 4309 N N . ASP C 3 102 ? 63.328 293.324 202.340 1.00 99.16 433 ASP C N 1
ATOM 4310 C CA . ASP C 3 102 ? 63.167 294.310 201.285 1.00 97.34 433 ASP C CA 1
ATOM 4311 C C . ASP C 3 102 ? 63.545 293.700 199.939 1.00 97.60 433 ASP C C 1
ATOM 4312 O O . ASP C 3 102 ? 64.005 292.560 199.848 1.00 99.96 433 ASP C O 1
ATOM 4317 N N . TYR C 3 103 ? 63.346 294.471 198.876 1.00 91.88 434 TYR C N 1
ATOM 4318 C CA . TYR C 3 103 ? 63.671 293.994 197.541 1.00 89.59 434 TYR C CA 1
ATOM 4319 C C . TYR C 3 103 ? 65.180 293.919 197.364 1.00 90.44 434 TYR C C 1
ATOM 4320 O O . TYR C 3 103 ? 65.896 294.885 197.639 1.00 94.02 434 TYR C O 1
ATOM 4329 N N . ASP C 3 104 ? 65.663 292.771 196.900 1.00 76.19 435 ASP C N 1
ATOM 4330 C CA . ASP C 3 104 ? 67.084 292.584 196.664 1.00 73.63 435 ASP C CA 1
ATOM 4331 C C . ASP C 3 104 ? 67.265 291.621 195.503 1.00 74.89 435 ASP C C 1
ATOM 4332 O O . ASP C 3 104 ? 66.399 290.788 195.229 1.00 78.50 435 ASP C O 1
ATOM 4337 N N . VAL C 3 105 ? 68.404 291.744 194.823 1.00 70.19 436 VAL C N 1
ATOM 4338 C CA . VAL C 3 105 ? 68.731 290.921 193.670 1.00 66.94 436 VAL C CA 1
ATOM 4339 C C . VAL C 3 105 ? 70.175 290.457 193.796 1.00 65.53 436 VAL C C 1
ATOM 4340 O O . VAL C 3 105 ? 70.906 290.860 194.699 1.00 69.18 436 VAL C O 1
ATOM 4344 N N . GLY C 3 106 ? 70.575 289.593 192.875 1.00 56.97 437 GLY C N 1
ATOM 4345 C CA . GLY C 3 106 ? 71.940 289.106 19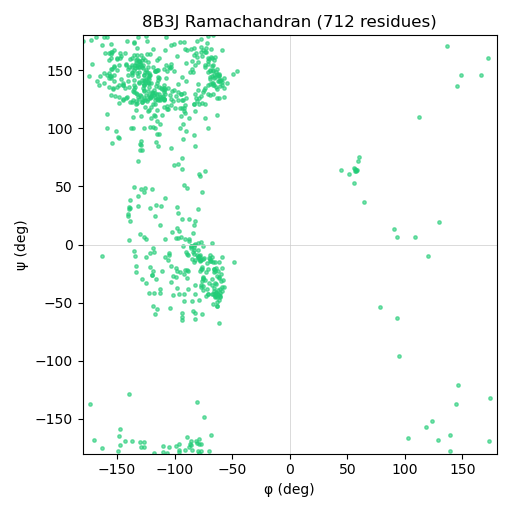2.847 1.00 56.08 437 GLY C CA 1
ATOM 4346 C C . GLY C 3 106 ? 72.071 288.007 191.820 1.00 59.28 437 GLY C C 1
ATOM 4347 O O . GLY C 3 106 ? 71.084 287.394 191.400 1.00 65.20 437 GLY C O 1
ATOM 4348 N N . MET C 3 107 ? 73.311 287.765 191.417 1.00 53.26 438 MET C N 1
ATOM 4349 C CA . MET C 3 107 ? 73.647 286.712 190.474 1.00 44.42 438 MET C CA 1
ATOM 4350 C C . MET C 3 107 ? 74.413 285.613 191.197 1.00 45.56 438 MET C C 1
ATOM 4351 O O . MET C 3 107 ? 74.648 285.681 192.402 1.00 49.85 438 MET C O 1
ATOM 4356 N N . LEU C 3 108 ? 74.813 284.598 190.438 1.00 38.33 439 LEU C N 1
ATOM 4357 C CA . LEU C 3 108 ? 75.473 283.428 190.997 1.00 39.06 439 LEU C CA 1
ATOM 4358 C C . LEU C 3 108 ? 76.099 282.640 189.858 1.00 42.45 439 LEU C C 1
ATOM 4359 O O . LEU C 3 108 ? 75.479 282.472 188.809 1.00 40.65 439 LEU C O 1
ATOM 4364 N N . LEU C 3 109 ? 77.323 282.169 190.068 1.00 43.63 440 LEU C N 1
ATOM 4365 C CA . LEU C 3 109 ? 78.071 281.468 189.038 1.00 43.23 440 LEU C CA 1
ATOM 4366 C C . LEU C 3 109 ? 78.648 280.175 189.591 1.00 42.89 440 LEU C C 1
ATOM 4367 O O . LEU C 3 109 ? 78.894 280.066 190.794 1.00 48.80 440 LEU C O 1
ATOM 4372 N N . PRO C 3 110 ? 78.870 279.182 188.739 1.00 34.78 441 PRO C N 1
ATOM 4373 C CA . PRO C 3 110 ? 79.558 277.969 189.174 1.00 35.06 441 PRO C CA 1
ATOM 4374 C C . PRO C 3 110 ? 81.037 278.236 189.382 1.00 48.24 441 PRO C C 1
ATOM 4375 O O . PRO C 3 110 ? 81.551 279.277 188.948 1.00 51.93 441 PRO C O 1
ATOM 4379 N N . PRO C 3 111 ? 81.755 277.329 190.049 1.00 41.93 442 PRO C N 1
ATOM 4380 C CA . PRO C 3 111 ? 83.196 277.543 190.246 1.00 38.97 442 PRO C CA 1
ATOM 4381 C C . PRO C 3 111 ? 83.974 277.696 188.954 1.00 43.02 442 PRO C C 1
ATOM 4382 O O . PRO C 3 111 ? 84.996 278.390 188.940 1.00 45.39 442 PRO C O 1
ATOM 4386 N N . VAL C 3 112 ? 83.536 277.058 187.870 1.00 48.71 443 VAL C N 1
ATOM 4387 C CA . VAL C 3 112 ? 84.217 277.222 186.590 1.00 41.48 443 VAL C CA 1
ATOM 4388 C C . VAL C 3 112 ? 84.093 278.660 186.106 1.00 48.22 443 VAL C C 1
ATOM 4389 O O . VAL C 3 112 ? 85.068 279.265 185.652 1.00 47.95 443 VAL C O 1
ATOM 4393 N N . GLY C 3 113 ? 82.895 279.228 186.202 1.00 49.95 444 GLY C N 1
ATOM 4394 C CA . GLY C 3 113 ? 82.651 280.570 185.714 1.00 49.29 444 GLY C CA 1
ATOM 4395 C C . GLY C 3 113 ? 83.024 281.682 186.660 1.00 50.42 444 GLY C C 1
ATOM 4396 O O . GLY C 3 113 ? 82.986 282.849 186.263 1.00 62.54 444 GLY C O 1
ATOM 4397 N N . TYR C 3 114 ? 83.379 281.360 187.899 1.00 41.13 445 TYR C N 1
ATOM 4398 C CA . TYR C 3 114 ? 83.818 282.367 188.853 1.00 39.76 445 TYR C CA 1
ATOM 4399 C C . TYR C 3 114 ? 85.316 282.617 188.793 1.00 41.39 445 TYR C C 1
ATOM 4400 O O . TYR C 3 114 ? 85.769 283.683 189.218 1.00 53.84 445 TYR C O 1
ATOM 4409 N N . ALA C 3 115 ? 86.091 281.668 188.272 1.00 36.48 446 ALA C N 1
ATOM 4410 C CA . ALA C 3 115 ? 87.533 281.819 188.187 1.00 36.10 446 ALA C CA 1
ATOM 4411 C C . ALA C 3 115 ? 88.018 282.286 186.826 1.00 47.52 446 ALA C C 1
ATOM 4412 O O . ALA C 3 115 ? 89.121 282.834 186.739 1.00 52.91 446 ALA C O 1
ATOM 4414 N N . THR C 3 116 ? 87.242 282.074 185.768 1.00 44.37 447 THR C N 1
ATOM 4415 C CA . THR C 3 116 ? 87.627 282.521 184.439 1.00 47.73 447 THR C CA 1
ATOM 4416 C C . THR C 3 116 ? 87.136 283.919 184.123 1.00 47.74 447 THR C C 1
ATOM 4417 O O . THR C 3 116 ? 87.482 284.457 183.069 1.00 61.15 447 THR C O 1
ATOM 4421 N N . ILE C 3 117 ? 86.330 284.509 184.992 1.00 35.34 448 ILE C N 1
ATOM 4422 C CA . ILE C 3 117 ? 85.739 285.813 184.721 1.00 40.94 448 ILE C CA 1
ATOM 4423 C C . ILE C 3 117 ? 86.770 286.937 184.850 1.00 38.32 448 ILE C C 1
ATOM 4424 O O . ILE C 3 117 ? 86.622 287.950 184.156 1.00 44.86 448 ILE C O 1
ATOM 4429 N N . PRO C 3 118 ? 87.808 286.855 185.702 1.00 40.29 449 PRO C N 1
ATOM 4430 C CA . PRO C 3 118 ? 88.836 287.908 185.662 1.00 40.14 449 PRO C CA 1
ATOM 4431 C C . PRO C 3 118 ? 89.635 287.947 184.372 1.00 46.05 449 PRO C C 1
ATOM 4432 O O . PRO C 3 118 ? 90.227 288.989 184.068 1.00 53.93 449 PRO C O 1
ATOM 4436 N N . PHE C 3 119 ? 89.682 286.862 183.609 1.00 39.13 450 PHE C N 1
ATOM 4437 C CA . PHE C 3 119 ? 90.520 286.778 182.427 1.00 27.94 450 PHE C CA 1
ATOM 4438 C C . PHE C 3 119 ? 89.712 287.121 181.179 1.00 29.93 450 PHE C C 1
ATOM 4439 O O . PHE C 3 119 ? 88.539 287.489 181.248 1.00 38.76 450 PHE C O 1
ATOM 4447 N N . SER C 3 120 ? 90.357 287.012 180.017 1.00 28.99 451 SER C N 1
ATOM 4448 C CA . SER C 3 120 ? 89.768 287.483 178.775 1.00 33.49 451 SER C CA 1
ATOM 4449 C C . SER C 3 120 ? 89.614 286.421 177.696 1.00 45.91 451 SER C C 1
ATOM 4450 O O . SER C 3 120 ? 88.821 286.628 176.774 1.00 49.18 451 SER C O 1
ATOM 4453 N N . PHE C 3 121 ? 90.340 285.308 177.770 1.00 44.57 452 PHE C N 1
ATOM 4454 C CA . PHE C 3 121 ? 90.197 284.221 176.814 1.00 28.96 452 PHE C CA 1
ATOM 4455 C C . PHE C 3 121 ? 90.146 282.901 177.568 1.00 33.77 452 PHE C C 1
ATOM 4456 O O . PHE C 3 121 ? 90.709 282.775 178.656 1.00 53.45 452 PHE C O 1
ATOM 4464 N N . TRP C 3 122 ? 89.468 281.915 176.983 1.00 31.10 453 TRP C N 1
ATOM 4465 C CA . TRP C 3 122 ? 89.337 280.610 177.612 1.00 26.14 453 TRP C CA 1
ATOM 4466 C C . TRP C 3 122 ? 89.403 279.514 176.561 1.00 40.39 453 TRP C C 1
ATOM 4467 O O . TRP C 3 122 ? 89.100 279.728 175.387 1.00 49.74 453 TRP C O 1
ATOM 4478 N N . ARG C 3 123 ? 89.807 278.327 177.006 1.00 44.26 454 ARG C N 1
ATOM 4479 C CA . ARG C 3 123 ? 90.035 277.194 176.122 1.00 38.37 454 ARG C CA 1
ATOM 4480 C C . ARG C 3 123 ? 90.019 275.917 176.945 1.00 42.73 454 ARG C C 1
ATOM 4481 O O . ARG C 3 123 ? 90.575 275.881 178.043 1.00 52.94 454 ARG C O 1
ATOM 4489 N N . GLY C 3 124 ? 89.395 274.878 176.412 1.00 37.88 455 GLY C N 1
ATOM 4490 C CA . GLY C 3 124 ? 89.374 273.580 177.044 1.00 37.40 455 GLY C CA 1
ATOM 4491 C C . GLY C 3 124 ? 88.011 272.947 176.912 1.00 47.09 455 GLY C C 1
ATOM 4492 O O . GLY C 3 124 ? 87.102 273.502 176.300 1.00 55.37 455 GLY C O 1
ATOM 4493 N N . GLY C 3 125 ? 87.867 271.764 177.501 1.00 42.32 456 GLY C N 1
ATOM 4494 C CA . GLY C 3 125 ? 86.624 271.018 177.460 1.00 35.56 456 GLY C CA 1
ATOM 4495 C C . GLY C 3 125 ? 85.896 271.087 178.787 1.00 44.03 456 GLY C C 1
ATOM 4496 O O . GLY C 3 125 ? 86.514 271.250 179.839 1.00 48.42 456 GLY C O 1
ATOM 4497 N N . MET C 3 126 ? 84.572 270.961 178.734 1.00 51.13 457 MET C N 1
ATOM 4498 C CA . MET C 3 126 ? 83.727 271.004 179.921 1.00 39.43 457 MET C CA 1
ATOM 4499 C C . MET C 3 126 ? 82.867 269.751 179.971 1.00 44.31 457 MET C C 1
ATOM 4500 O O . MET C 3 126 ? 82.377 269.292 178.936 1.00 52.36 457 MET C O 1
ATOM 4505 N N . THR C 3 127 ? 82.688 269.199 181.166 1.00 42.35 458 THR C N 1
ATOM 4506 C CA . THR C 3 127 ? 81.949 267.956 181.343 1.00 44.07 458 THR C CA 1
ATOM 4507 C C . THR C 3 127 ? 80.623 268.244 182.029 1.00 42.32 458 THR C C 1
ATOM 4508 O O . THR C 3 127 ? 80.596 268.830 183.114 1.00 44.88 458 THR C O 1
ATOM 4512 N N . PHE C 3 128 ? 79.532 267.821 181.402 1.00 41.20 459 PHE C N 1
ATOM 4513 C CA . PHE C 3 128 ? 78.205 267.934 181.982 1.00 40.00 459 PHE C CA 1
ATOM 4514 C C . PHE C 3 128 ? 77.777 266.573 182.511 1.00 50.42 459 PHE C C 1
ATOM 4515 O O . PHE C 3 128 ? 78.231 265.532 182.030 1.00 63.37 459 PHE C O 1
ATOM 4523 N N . ARG C 3 129 ? 76.914 266.585 183.523 1.00 50.87 460 ARG C N 1
ATOM 4524 C CA . ARG C 3 129 ? 76.406 265.354 184.111 1.00 44.44 460 ARG C CA 1
ATOM 4525 C C . ARG C 3 129 ? 74.908 265.478 184.330 1.00 48.81 460 ARG C C 1
ATOM 4526 O O . ARG C 3 129 ? 74.442 266.483 184.869 1.00 50.83 460 ARG C O 1
ATOM 4534 N N . PHE C 3 130 ? 74.161 264.460 183.915 1.00 49.90 461 PHE C N 1
ATOM 4535 C CA . PHE C 3 130 ? 72.714 264.432 184.042 1.00 46.86 461 PHE C CA 1
ATOM 4536 C C . PHE C 3 130 ? 72.296 263.322 184.994 1.00 53.05 461 PHE C C 1
ATOM 4537 O O . PHE C 3 130 ? 72.881 262.233 185.003 1.00 57.98 461 PHE C O 1
ATOM 4545 N N . SER C 3 131 ? 71.273 263.609 185.797 1.00 60.23 462 SER C N 1
ATOM 4546 C CA . SER C 3 131 ? 70.726 262.621 186.720 1.00 59.24 462 SER C CA 1
ATOM 4547 C C . SER C 3 131 ? 69.211 262.742 186.685 1.00 59.43 462 SER C C 1
ATOM 4548 O O . SER C 3 131 ? 68.665 263.819 186.949 1.00 61.82 462 SER C O 1
ATOM 4551 N N . ILE C 3 132 ? 68.543 261.640 186.356 1.00 61.31 463 ILE C N 1
ATOM 4552 C CA . ILE C 3 132 ? 67.088 261.576 186.334 1.00 60.26 463 ILE C CA 1
ATOM 4553 C C . ILE C 3 132 ? 66.615 260.985 187.653 1.00 61.64 463 ILE C C 1
ATOM 4554 O O . ILE C 3 132 ? 67.038 259.889 188.040 1.00 61.98 463 ILE C O 1
ATOM 4559 N N . VAL C 3 133 ? 65.746 261.708 188.348 1.00 65.66 464 VAL C N 1
ATOM 4560 C CA . VAL C 3 133 ? 65.173 261.242 189.603 1.00 67.95 464 VAL C CA 1
ATOM 4561 C C . VAL C 3 133 ? 63.824 260.599 189.297 1.00 70.20 464 VAL C C 1
ATOM 4562 O O . VAL C 3 133 ? 62.812 261.281 189.107 1.00 67.05 464 VAL C O 1
ATOM 4566 N N . ALA C 3 134 ? 63.812 259.270 189.243 1.00 71.99 465 ALA C N 1
ATOM 4567 C CA . ALA C 3 134 ? 62.609 258.524 188.913 1.00 66.91 465 ALA C CA 1
ATOM 4568 C C . ALA C 3 134 ? 62.718 257.135 189.515 1.00 70.52 465 ALA C C 1
ATOM 4569 O O . ALA C 3 134 ? 63.800 256.691 189.905 1.00 70.18 465 ALA C O 1
ATOM 4571 N N . SER C 3 135 ? 61.579 256.455 189.586 1.00 85.68 466 SER C N 1
ATOM 4572 C CA . SER C 3 135 ? 61.539 255.109 190.130 1.00 84.05 466 SER C CA 1
ATOM 4573 C C . SER C 3 135 ? 62.179 254.123 189.156 1.00 88.70 466 SER C C 1
ATOM 4574 O O . SER C 3 135 ? 62.474 254.445 188.002 1.00 91.50 466 SER C O 1
ATOM 4577 N N . ALA C 3 136 ? 62.398 252.900 189.637 1.00 83.97 467 ALA C N 1
ATOM 4578 C CA . ALA C 3 136 ? 63.035 251.883 188.811 1.00 80.03 467 ALA C CA 1
ATOM 4579 C C . ALA C 3 136 ? 62.099 251.292 187.768 1.00 80.83 467 ALA C C 1
ATOM 4580 O O . ALA C 3 136 ? 62.576 250.707 186.791 1.00 80.92 467 ALA C O 1
ATOM 4582 N N . PHE C 3 137 ? 60.788 251.424 187.945 1.00 84.63 468 PHE C N 1
ATOM 4583 C CA . PHE C 3 137 ? 59.831 250.922 186.960 1.00 85.41 468 PHE C CA 1
ATOM 4584 C C . PHE C 3 137 ? 59.462 251.996 185.944 1.00 90.10 468 PHE C C 1
ATOM 4585 O O . PHE C 3 137 ? 58.291 252.257 185.688 1.00 93.63 468 PHE C O 1
ATOM 4593 N N . HIS C 3 138 ? 60.469 252.624 185.349 1.00 83.47 469 HIS C N 1
ATOM 4594 C CA . HIS C 3 138 ? 60.262 253.655 184.345 1.00 79.97 469 HIS C CA 1
ATOM 4595 C C . HIS C 3 138 ? 61.076 253.305 183.110 1.00 80.22 469 HIS C C 1
ATOM 4596 O O . HIS C 3 138 ? 62.214 252.842 183.221 1.00 79.98 469 HIS C O 1
ATOM 4603 N N . ARG C 3 139 ? 60.486 253.514 181.936 1.00 80.60 470 ARG C N 1
ATOM 4604 C CA . ARG C 3 139 ? 61.121 253.162 180.672 1.00 83.12 470 ARG C CA 1
ATOM 4605 C C . ARG C 3 139 ? 60.979 254.320 179.698 1.00 82.72 470 ARG C C 1
ATOM 4606 O O . ARG C 3 139 ? 59.860 254.715 179.363 1.00 83.08 470 ARG C O 1
ATOM 4614 N N . GLY C 3 140 ? 62.108 254.845 179.232 1.00 79.81 471 GLY C N 1
ATOM 4615 C CA . GLY C 3 140 ? 62.114 255.921 178.260 1.00 79.88 471 GLY C CA 1
ATOM 4616 C C . GLY C 3 140 ? 63.448 255.954 177.547 1.00 82.63 471 GLY C C 1
ATOM 4617 O O . GLY C 3 140 ? 64.348 255.165 177.836 1.00 85.84 471 GLY C O 1
ATOM 4618 N N . ARG C 3 141 ? 63.571 256.883 176.601 1.00 74.38 472 ARG C N 1
ATOM 4619 C CA . ARG C 3 141 ? 64.810 256.993 175.840 1.00 71.47 472 ARG C CA 1
ATOM 4620 C C . ARG C 3 141 ? 64.965 258.408 175.308 1.00 73.52 472 ARG C C 1
ATOM 4621 O O . ARG C 3 141 ? 64.054 258.924 174.656 1.00 77.81 472 ARG C O 1
ATOM 4629 N N . LEU C 3 142 ? 66.130 259.007 175.562 1.00 62.93 473 LEU C N 1
ATOM 4630 C CA . LEU C 3 142 ? 66.477 260.347 175.115 1.00 64.97 473 LEU C CA 1
ATOM 4631 C C . LEU C 3 142 ? 67.772 260.293 174.317 1.00 70.14 473 LEU C C 1
ATOM 4632 O O . LEU C 3 142 ? 68.521 259.314 174.375 1.00 67.98 473 LEU C O 1
ATOM 4637 N N . ARG C 3 143 ? 68.038 261.362 173.569 1.00 70.88 474 ARG C N 1
ATOM 4638 C CA . ARG C 3 143 ? 69.269 261.471 172.801 1.00 67.56 474 ARG C CA 1
ATOM 4639 C C . ARG C 3 143 ? 69.875 262.857 172.969 1.00 66.36 474 ARG C C 1
ATOM 4640 O O . ARG C 3 143 ? 69.169 263.846 173.178 1.00 63.98 474 ARG C O 1
ATOM 4648 N N . ILE C 3 144 ? 71.202 262.907 172.881 1.00 69.01 475 ILE C N 1
ATOM 4649 C CA . ILE C 3 144 ? 71.987 264.121 173.057 1.00 69.79 475 ILE C CA 1
ATOM 4650 C C . ILE C 3 144 ? 72.744 264.380 171.764 1.00 68.88 475 ILE C C 1
ATOM 4651 O O . ILE C 3 144 ? 73.405 263.475 171.238 1.00 74.12 475 ILE C O 1
ATOM 4656 N N . VAL C 3 145 ? 72.655 265.609 171.263 1.00 57.50 476 VAL C N 1
ATOM 4657 C CA . VAL C 3 145 ? 73.259 266.005 169.997 1.00 57.35 476 VAL C CA 1
ATOM 46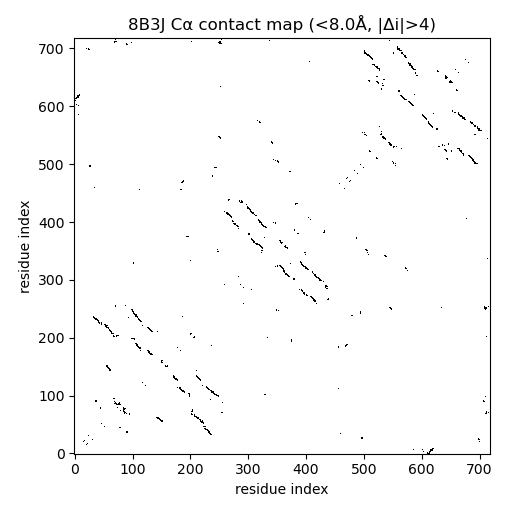58 C C . VAL C 3 145 ? 74.152 267.215 170.241 1.00 61.42 476 VAL C C 1
ATOM 4659 O O . VAL C 3 145 ? 73.790 268.114 171.007 1.00 68.41 476 VAL C O 1
ATOM 4663 N N . TYR C 3 146 ? 75.318 267.231 169.598 1.00 53.19 477 TYR C N 1
ATOM 4664 C CA . TYR C 3 146 ? 76.293 268.304 169.750 1.00 48.03 477 TYR C CA 1
ATOM 4665 C C . TYR C 3 146 ? 76.599 268.899 168.385 1.00 53.79 477 TYR C C 1
ATOM 4666 O O . TYR C 3 146 ? 76.999 268.177 167.469 1.00 63.72 477 TYR C O 1
ATOM 4675 N N . GLN C 3 147 ? 76.428 270.208 168.258 1.00 58.94 478 GLN C N 1
ATOM 4676 C CA . GLN C 3 147 ? 76.695 270.919 167.008 1.00 54.92 478 GLN C CA 1
ATOM 4677 C C . GLN C 3 147 ? 77.822 271.920 167.206 1.00 65.17 478 GLN C C 1
ATOM 4678 O O . GLN C 3 147 ? 77.630 272.929 167.911 1.00 70.82 478 GLN C O 1
ATOM 4684 N N . PRO C 3 148 ? 78.998 271.701 166.611 1.00 64.33 479 PRO C N 1
ATOM 4685 C CA . PRO C 3 148 ? 80.145 272.577 166.900 1.00 57.98 479 PRO C CA 1
ATOM 4686 C C . PRO C 3 148 ? 79.928 274.038 166.557 1.00 57.70 479 PRO C C 1
ATOM 4687 O O . PRO C 3 148 ? 80.500 274.904 167.228 1.00 63.99 479 PRO C O 1
ATOM 4691 N N . GLN C 3 149 ? 79.135 274.352 165.538 1.00 67.19 480 GLN C N 1
ATOM 4692 C CA . GLN C 3 149 ? 79.005 275.737 165.115 1.00 71.30 480 GLN C CA 1
ATOM 4693 C C . GLN C 3 149 ? 77.648 275.946 164.461 1.00 73.01 480 GLN C C 1
ATOM 4694 O O . GLN C 3 149 ? 77.057 275.015 163.910 1.00 69.73 480 GLN C O 1
ATOM 4700 N N . GLY C 3 150 ? 77.166 277.183 164.520 1.00 74.58 481 GLY C N 1
ATOM 4701 C CA . GLY C 3 150 ? 75.900 277.533 163.911 1.00 73.85 481 GLY C CA 1
ATOM 4702 C C . GLY C 3 150 ? 74.726 277.450 164.862 1.00 76.75 481 GLY C C 1
ATOM 4703 O O . GLY C 3 150 ? 74.078 278.461 165.145 1.00 77.82 481 GLY C O 1
ATOM 4704 N N . GLY C 3 151 ? 74.436 276.252 165.357 1.00 76.61 482 GLY C N 1
ATOM 4705 C CA . GLY C 3 151 ? 73.343 276.034 166.275 1.00 75.33 482 GLY C CA 1
ATOM 4706 C C . GLY C 3 151 ? 72.457 274.906 165.808 1.00 79.62 482 GLY C C 1
ATOM 4707 O O . GLY C 3 151 ? 72.796 274.149 164.893 1.00 79.72 482 GLY C O 1
ATOM 4708 N N . LEU C 3 152 ? 71.300 274.786 166.452 1.00 81.14 483 LEU C N 1
ATOM 4709 C CA . LEU C 3 152 ? 70.321 273.749 166.142 1.00 79.12 483 LEU C CA 1
ATOM 4710 C C . LEU C 3 152 ? 68.928 274.361 166.088 1.00 80.76 483 LEU C C 1
ATOM 4711 O O . LEU C 3 152 ? 67.982 273.868 166.702 1.00 79.73 483 LEU C O 1
ATOM 4716 N N . GLY C 3 153 ? 68.791 275.460 165.345 1.00 88.80 484 GLY C N 1
ATOM 4717 C CA . GLY C 3 153 ? 67.526 276.175 165.266 1.00 89.22 484 GLY C CA 1
ATOM 4718 C C . GLY C 3 153 ? 66.382 275.366 164.689 1.00 91.90 484 GLY C C 1
ATOM 4719 O O . GLY C 3 153 ? 65.224 275.775 164.828 1.00 88.82 484 GLY C O 1
ATOM 4720 N N . THR C 3 154 ? 66.677 274.244 164.037 1.00 97.93 485 THR C N 1
ATOM 4721 C CA . THR C 3 154 ? 65.671 273.320 163.541 1.00 95.85 485 THR C CA 1
ATOM 4722 C C . THR C 3 154 ? 66.028 271.915 164.002 1.00 94.78 485 THR C C 1
ATOM 4723 O O . THR C 3 154 ? 67.184 271.621 164.315 1.00 94.33 485 THR C O 1
ATOM 4727 N N . VAL C 3 155 ? 65.021 271.048 164.051 1.00 93.03 486 VAL C N 1
ATOM 4728 C CA . VAL C 3 155 ? 65.264 269.679 164.520 1.00 93.60 486 VAL C CA 1
ATOM 4729 C C . VAL C 3 155 ? 66.223 268.984 163.563 1.00 93.53 486 VAL C C 1
ATOM 4730 O O . VAL C 3 155 ? 65.967 268.951 162.344 1.00 92.05 486 VAL C O 1
ATOM 4734 N N . PRO C 3 156 ? 67.328 268.424 164.041 1.00 90.59 487 PRO C N 1
ATOM 4735 C CA . PRO C 3 156 ? 68.299 267.813 163.129 1.00 91.77 487 PRO C CA 1
ATOM 4736 C C . PRO C 3 156 ? 67.946 266.382 162.768 1.00 96.56 487 PRO C C 1
ATOM 4737 O O . PRO C 3 156 ? 66.906 265.863 163.181 1.00 95.08 487 PRO C O 1
ATOM 4741 N N . GLY C 3 157 ? 68.813 265.736 161.992 1.00 98.76 488 GLY C N 1
ATOM 4742 C CA . GLY C 3 157 ? 68.613 264.345 161.665 1.00 95.98 488 GLY C CA 1
ATOM 4743 C C . GLY C 3 157 ? 69.037 263.417 162.785 1.00 97.82 488 GLY C C 1
ATOM 4744 O O . GLY C 3 157 ? 69.859 263.751 163.636 1.00 96.75 488 GLY C O 1
ATOM 4745 N N . PHE C 3 158 ? 68.462 262.218 162.768 1.00 91.75 489 PHE C N 1
ATOM 4746 C CA . PHE C 3 158 ? 68.739 261.206 163.777 1.00 91.58 489 PHE C CA 1
ATOM 4747 C C . PHE C 3 158 ? 70.076 260.508 163.558 1.00 91.51 489 PHE C C 1
ATOM 4748 O O . PHE C 3 158 ? 70.423 259.612 164.332 1.00 89.20 489 PHE C O 1
ATOM 4756 N N . SER C 3 159 ? 70.835 260.910 162.539 1.00 90.10 490 SER C N 1
ATOM 4757 C CA . SER C 3 159 ? 72.092 260.251 162.209 1.00 91.43 490 SER C CA 1
ATOM 4758 C C . SER C 3 159 ? 72.969 260.092 163.443 1.00 92.25 490 SER C C 1
ATOM 4759 O O . SER C 3 159 ? 72.964 260.928 164.348 1.00 91.64 490 SER C O 1
ATOM 4762 N N . ALA C 3 160 ? 73.734 259.004 163.466 1.00 91.02 491 ALA C N 1
ATOM 4763 C CA . ALA C 3 160 ? 74.625 258.687 164.572 1.00 86.95 491 ALA C CA 1
ATOM 4764 C C . ALA C 3 160 ? 75.956 259.417 164.485 1.00 87.47 491 ALA C C 1
ATOM 4765 O O . ALA C 3 160 ? 76.931 258.974 165.102 1.00 85.00 491 ALA C O 1
ATOM 4767 N N . ALA C 3 161 ? 76.017 260.508 163.718 1.00 85.48 492 ALA C N 1
ATOM 4768 C CA . ALA C 3 161 ? 77.269 261.238 163.552 1.00 85.01 492 ALA C CA 1
ATOM 4769 C C . ALA C 3 161 ? 77.777 261.773 164.884 1.00 88.00 492 ALA C C 1
ATOM 4770 O O . ALA C 3 161 ? 78.957 261.618 165.219 1.00 88.32 492 ALA C O 1
ATOM 4772 N N . PHE C 3 162 ? 76.900 262.411 165.661 1.00 80.52 493 PHE C N 1
ATOM 4773 C CA . PHE C 3 162 ? 77.296 262.910 166.971 1.00 78.74 493 PHE C CA 1
ATOM 4774 C C . PHE C 3 162 ? 76.194 262.713 168.007 1.00 80.07 493 PHE C C 1
ATOM 4775 O O . PHE C 3 162 ? 76.119 263.463 168.984 1.00 84.17 493 PHE C O 1
ATOM 4783 N N . ASN C 3 163 ? 75.332 261.718 167.815 1.00 68.89 494 ASN C N 1
ATOM 4784 C CA . ASN C 3 163 ? 74.198 261.480 168.700 1.00 66.66 494 ASN C CA 1
ATOM 4785 C C . ASN C 3 163 ? 74.559 260.401 169.711 1.00 69.26 494 ASN C C 1
ATOM 4786 O O . ASN C 3 163 ? 75.061 259.338 169.335 1.00 75.36 494 ASN C O 1
ATOM 4791 N N . ARG C 3 164 ? 74.299 260.670 170.987 1.00 64.16 495 ARG C N 1
ATOM 4792 C CA . ARG C 3 164 ? 74.484 259.684 172.045 1.00 64.73 495 ARG C CA 1
ATOM 4793 C C . ARG C 3 164 ? 73.141 259.393 172.700 1.00 69.16 495 ARG C C 1
ATOM 4794 O O . ARG C 3 164 ? 72.403 260.320 173.041 1.00 69.08 495 ARG C O 1
ATOM 4802 N N . VAL C 3 165 ? 72.829 258.112 172.883 1.00 68.78 496 VAL C N 1
ATOM 4803 C CA . VAL C 3 165 ? 71.498 257.671 173.289 1.00 64.42 496 VAL C CA 1
ATOM 4804 C C . VAL C 3 165 ? 71.548 257.186 174.730 1.00 70.74 496 VAL C C 1
ATOM 4805 O O . VAL C 3 165 ? 72.446 256.422 175.103 1.00 74.01 496 VAL C O 1
ATOM 4809 N N . ILE C 3 166 ? 70.582 257.624 175.538 1.00 72.65 497 ILE C N 1
ATOM 4810 C CA . ILE C 3 166 ? 70.497 257.249 176.943 1.00 71.46 497 ILE C CA 1
ATOM 4811 C C . ILE C 3 166 ? 69.091 256.743 177.227 1.00 74.63 497 ILE C C 1
ATOM 4812 O O . ILE C 3 166 ? 68.109 257.434 176.939 1.00 72.18 497 ILE C O 1
ATOM 4817 N N . ASP C 3 167 ? 68.993 255.554 177.817 1.00 90.21 498 ASP C N 1
ATOM 4818 C CA . ASP C 3 167 ? 67.706 254.940 178.104 1.00 88.48 498 ASP C CA 1
ATOM 4819 C C . ASP C 3 167 ? 67.573 254.647 179.592 1.00 86.30 498 ASP C C 1
ATOM 4820 O O . ASP C 3 167 ? 68.544 254.298 180.267 1.00 84.14 498 ASP C O 1
ATOM 4825 N N . LEU C 3 168 ? 66.347 254.796 180.097 1.00 74.35 499 LEU C N 1
ATOM 4826 C CA . LEU C 3 168 ? 66.073 254.587 181.511 1.00 73.40 499 LEU C CA 1
ATOM 4827 C C . LEU C 3 168 ? 66.182 253.128 181.930 1.00 77.67 499 LEU C C 1
ATOM 4828 O O . LEU C 3 168 ? 66.228 252.851 183.132 1.00 74.73 499 LEU C O 1
ATOM 4833 N N . GLY C 3 169 ? 66.222 252.195 180.983 1.00 84.15 500 GLY C N 1
ATOM 4834 C CA . GLY C 3 169 ? 66.346 250.794 181.328 1.00 85.41 500 GLY C CA 1
ATOM 4835 C C . GLY C 3 169 ? 67.744 250.340 181.679 1.00 86.23 500 GLY C C 1
ATOM 4836 O O . GLY C 3 169 ? 67.926 249.182 182.066 1.00 84.83 500 GLY C O 1
ATOM 4837 N N . ASP C 3 170 ? 68.736 251.220 181.552 1.00 92.32 501 ASP C N 1
ATOM 4838 C CA . ASP C 3 170 ? 70.122 250.891 181.865 1.00 92.40 501 ASP C CA 1
ATOM 4839 C C . ASP C 3 170 ? 70.552 251.496 183.197 1.00 93.98 501 ASP C C 1
ATOM 4840 O O . ASP C 3 170 ? 71.020 250.781 184.087 1.00 95.42 501 ASP C O 1
ATOM 4845 N N . ALA C 3 171 ? 70.400 252.807 183.347 1.00 84.66 502 ALA C N 1
ATOM 4846 C CA . ALA C 3 171 ? 70.699 253.507 184.591 1.00 81.57 502 ALA C CA 1
ATOM 4847 C C . ALA C 3 171 ? 70.027 254.873 184.530 1.00 81.18 502 ALA C C 1
ATOM 4848 O O . ALA C 3 171 ? 69.300 255.180 183.580 1.00 85.45 502 ALA C O 1
ATOM 4850 N N . ARG C 3 172 ? 70.269 255.701 185.546 1.00 70.81 503 ARG C N 1
ATOM 4851 C CA . ARG C 3 172 ? 69.661 257.023 185.605 1.00 72.38 503 ARG C CA 1
ATOM 4852 C C . ARG C 3 172 ? 70.680 258.139 185.795 1.00 77.00 503 ARG C C 1
ATOM 4853 O O . ARG C 3 172 ? 70.286 259.295 185.978 1.00 74.95 503 ARG C O 1
ATOM 4861 N N . ASP C 3 173 ? 71.974 257.831 185.749 1.00 78.67 504 ASP C N 1
ATOM 4862 C CA . ASP C 3 173 ? 73.029 258.824 185.900 1.00 70.38 504 ASP C CA 1
ATOM 4863 C C . ASP C 3 173 ? 73.987 258.694 184.728 1.00 69.72 504 ASP C C 1
ATOM 4864 O O . ASP C 3 173 ? 74.531 257.612 184.491 1.00 74.73 504 ASP C O 1
ATOM 4869 N N . PHE C 3 174 ? 74.201 259.791 184.002 1.00 66.44 505 PHE C N 1
ATOM 4870 C CA . PHE C 3 174 ? 75.137 259.811 182.885 1.00 62.86 505 PHE C CA 1
ATOM 4871 C C . PHE C 3 174 ? 76.020 261.041 182.990 1.00 65.27 505 PHE C C 1
ATOM 4872 O O . PHE C 3 174 ? 75.637 262.030 183.614 1.00 74.90 505 PHE C O 1
ATOM 4880 N N . GLU C 3 175 ? 77.203 260.981 182.390 1.00 53.52 506 GLU C N 1
ATOM 4881 C CA . GLU C 3 175 ? 78.049 262.158 182.273 1.00 52.42 506 GLU C CA 1
ATOM 4882 C C . GLU C 3 175 ? 78.805 262.118 180.955 1.00 59.73 506 GLU C C 1
ATOM 4883 O O . GLU C 3 175 ? 79.293 261.066 180.537 1.00 64.86 506 GLU C O 1
ATOM 4889 N N . VAL C 3 176 ? 78.878 263.269 180.296 1.00 53.06 507 VAL C N 1
ATOM 4890 C CA . VAL C 3 176 ? 79.547 263.404 179.011 1.00 48.96 507 VAL C CA 1
ATOM 4891 C C . VAL C 3 176 ? 80.485 264.597 179.094 1.00 55.38 507 VAL C C 1
ATOM 4892 O O . VAL C 3 176 ? 80.324 265.471 179.949 1.00 60.51 507 VAL C O 1
ATOM 4896 N N . THR C 3 177 ? 81.493 264.615 178.226 1.00 54.84 508 THR C N 1
ATOM 4897 C CA . THR C 3 177 ? 82.480 265.687 178.191 1.00 50.90 508 THR C CA 1
ATOM 4898 C C . THR C 3 177 ? 82.544 266.243 176.781 1.00 46.73 508 THR C C 1
ATOM 4899 O O . THR C 3 177 ? 82.895 265.518 175.846 1.00 57.78 508 THR C O 1
ATOM 4903 N N . VAL C 3 178 ? 82.223 267.522 176.625 1.00 38.16 509 VAL C N 1
ATOM 4904 C CA . VAL C 3 178 ? 82.358 268.193 175.340 1.00 40.27 509 VAL C CA 1
ATOM 4905 C C . VAL C 3 178 ? 83.750 268.809 175.301 1.00 42.19 509 VAL C C 1
ATOM 4906 O O . VAL C 3 178 ? 84.098 269.638 176.147 1.00 50.65 509 VAL C O 1
ATOM 4910 N N . GLU C 3 179 ? 84.549 268.400 174.327 1.00 50.78 510 GLU C N 1
ATOM 4911 C CA . GLU C 3 179 ? 85.940 268.806 174.247 1.00 52.18 510 GLU C CA 1
ATOM 4912 C C . GLU C 3 179 ? 86.121 269.878 173.178 1.00 64.13 510 GLU C C 1
ATOM 4913 O O . GLU C 3 179 ? 85.208 270.192 172.413 1.00 67.26 510 GLU C O 1
ATOM 4919 N N . TRP C 3 180 ? 87.322 270.448 173.137 1.00 47.54 511 TRP C N 1
ATOM 4920 C CA . TRP C 3 180 ? 87.573 271.608 172.293 1.00 37.76 511 TRP C CA 1
ATOM 4921 C C . TRP C 3 180 ? 87.633 271.195 170.830 1.00 46.15 511 TRP C C 1
ATOM 4922 O O . TRP C 3 180 ? 88.465 270.369 170.444 1.00 49.88 511 TRP C O 1
ATOM 4933 N N . ASN C 3 181 ? 86.751 271.772 170.013 1.00 50.95 512 ASN C N 1
ATOM 4934 C CA . ASN C 3 181 ? 86.785 271.539 168.569 1.00 51.06 512 ASN C CA 1
ATOM 4935 C C . ASN C 3 181 ? 86.279 272.808 167.882 1.00 49.62 512 ASN C C 1
ATOM 4936 O O . ASN C 3 181 ? 85.079 272.975 167.664 1.00 55.93 512 ASN C O 1
ATOM 4941 N N . GLN C 3 182 ? 87.215 273.690 167.544 1.00 37.78 513 GLN C N 1
ATOM 4942 C CA . GLN C 3 182 ? 86.934 274.907 166.798 1.00 40.26 513 GLN C CA 1
ATOM 4943 C C . GLN C 3 182 ? 88.137 275.204 165.916 1.00 49.93 513 GLN C C 1
ATOM 4944 O O . GLN C 3 182 ? 89.232 274.680 166.135 1.00 50.42 513 GLN C O 1
ATOM 4950 N N . ASN C 3 183 ? 87.925 276.046 164.904 1.00 45.95 514 ASN C N 1
ATOM 4951 C CA . ASN C 3 183 ? 89.046 276.453 164.065 1.00 39.16 514 ASN C CA 1
ATOM 4952 C C . ASN C 3 183 ? 89.983 277.383 164.820 1.00 48.53 514 ASN C C 1
ATOM 4953 O O . ASN C 3 183 ? 91.207 277.239 164.742 1.00 54.00 514 ASN C O 1
ATOM 4958 N N . ILE C 3 184 ? 89.425 278.335 165.566 1.00 45.90 515 ILE C N 1
ATOM 4959 C CA . ILE C 3 184 ? 90.206 279.277 166.358 1.00 38.47 515 ILE C CA 1
ATOM 4960 C C . ILE C 3 184 ? 90.773 278.553 167.570 1.00 38.99 515 ILE C C 1
ATOM 4961 O O . ILE C 3 184 ? 90.349 277.439 167.890 1.00 52.11 515 ILE C O 1
ATOM 4966 N N . ALA C 3 185 ? 91.741 279.169 168.248 1.00 33.44 516 ALA C N 1
ATOM 4967 C CA . ALA C 3 185 ? 92.389 278.531 169.386 1.00 40.77 516 ALA C CA 1
ATOM 4968 C C . ALA C 3 185 ? 91.853 278.989 170.735 1.00 47.15 516 ALA C C 1
ATOM 4969 O O . ALA C 3 185 ? 91.915 278.219 171.697 1.00 48.98 516 ALA C O 1
ATOM 4971 N N . PHE C 3 186 ? 91.333 280.209 170.832 1.00 50.37 517 PHE C N 1
ATOM 4972 C CA . PHE C 3 186 ? 90.852 280.759 172.091 1.00 28.70 517 PHE C CA 1
ATOM 4973 C C . PHE C 3 186 ? 89.569 281.528 171.833 1.00 33.60 517 PHE C C 1
ATOM 4974 O O . PHE C 3 186 ? 89.490 282.298 170.873 1.00 47.31 517 PHE C O 1
ATOM 4982 N N . ARG C 3 187 ? 88.573 281.329 172.686 1.00 34.16 518 ARG C N 1
ATOM 4983 C CA . ARG C 3 187 ? 87.338 282.088 172.615 1.00 36.42 518 ARG C CA 1
ATOM 4984 C C . ARG C 3 187 ? 87.361 283.190 173.666 1.00 41.88 518 ARG C C 1
ATOM 4985 O O . ARG C 3 187 ? 88.255 283.262 174.508 1.00 53.59 518 ARG C O 1
ATOM 4993 N N . GLU C 3 188 ? 86.366 284.063 173.616 1.00 44.42 519 GLU C N 1
ATOM 4994 C CA . GLU C 3 188 ? 86.271 285.182 174.537 1.00 49.91 519 GLU C CA 1
ATOM 4995 C C . GLU C 3 188 ? 85.449 284.795 175.760 1.00 54.73 519 GLU C C 1
ATOM 4996 O O . GLU C 3 188 ? 84.870 283.712 175.835 1.00 61.39 519 GLU C O 1
ATOM 5002 N N . VAL C 3 189 ? 85.400 285.702 176.730 1.00 38.25 520 VAL C N 1
ATOM 5003 C CA . VAL C 3 189 ? 84.695 285.473 177.986 1.00 38.59 520 VAL C CA 1
ATOM 5004 C C . VAL C 3 189 ? 83.452 286.347 178.001 1.00 43.61 520 VAL C C 1
ATOM 5005 O O . VAL C 3 189 ? 83.540 287.571 177.848 1.00 45.17 520 VAL C O 1
ATOM 5009 N N . HIS C 3 190 ? 82.299 285.718 178.192 1.00 48.02 521 HIS C N 1
ATOM 5010 C CA . HIS C 3 190 ? 81.026 286.419 178.183 1.00 45.08 521 HIS C CA 1
ATOM 5011 C C . HIS C 3 190 ? 80.926 287.369 179.370 1.00 45.40 521 HIS C C 1
ATOM 5012 O O . HIS C 3 190 ? 81.513 287.142 180.429 1.00 55.70 521 HIS C O 1
ATOM 5019 N N . THR C 3 191 ? 80.187 288.457 179.180 1.00 46.14 522 THR C N 1
ATOM 5020 C CA . THR C 3 191 ? 79.930 289.420 180.239 1.00 50.74 522 THR C CA 1
ATOM 5021 C C . THR C 3 191 ? 78.506 289.941 180.114 1.00 51.93 522 THR C C 1
ATOM 5022 O O . THR C 3 191 ? 77.849 289.778 179.084 1.00 60.91 522 THR C O 1
ATOM 5026 N N . THR C 3 192 ? 78.031 290.577 181.178 1.00 54.84 523 THR C N 1
ATOM 5027 C CA . THR C 3 192 ? 76.689 291.131 181.227 1.00 56.08 523 THR C CA 1
ATOM 5028 C C . THR C 3 192 ? 76.758 292.636 181.431 1.00 56.40 523 THR C C 1
ATOM 5029 O O . THR C 3 192 ? 77.721 293.160 181.996 1.00 61.11 523 THR C O 1
ATOM 5033 N N . GLY C 3 193 ? 75.729 293.329 180.959 1.00 60.34 524 GLY C N 1
ATOM 5034 C CA . GLY C 3 193 ? 75.700 294.772 181.059 1.00 66.71 524 GLY C CA 1
ATOM 5035 C C . GLY C 3 193 ? 74.819 295.288 182.175 1.00 68.67 524 GLY C C 1
ATOM 5036 O O . GLY C 3 193 ? 75.205 296.207 182.903 1.00 65.24 524 GLY C O 1
ATOM 5037 N N . SER C 3 194 ? 73.637 294.705 182.326 1.00 72.33 525 SER C N 1
ATOM 5038 C CA . SER C 3 194 ? 72.673 295.126 183.329 1.00 70.98 525 SER C CA 1
ATOM 5039 C C . SER C 3 194 ? 72.602 294.093 184.448 1.00 69.68 525 SER C C 1
ATOM 5040 O O . SER C 3 194 ? 73.271 293.058 184.422 1.00 69.56 525 SER C O 1
ATOM 5043 N N . ASN C 3 195 ? 71.773 294.389 185.444 1.00 67.17 526 ASN C N 1
ATOM 5044 C CA . ASN C 3 195 ? 71.620 293.517 186.599 1.00 66.45 526 ASN C CA 1
ATOM 5045 C C . ASN C 3 195 ? 70.742 292.306 186.314 1.00 65.74 526 ASN C C 1
ATOM 5046 O O . ASN C 3 195 ? 70.694 291.391 187.142 1.00 67.41 526 ASN C O 1
ATOM 5051 N N . VAL C 3 196 ? 70.051 292.279 185.179 1.00 64.22 527 VAL C N 1
ATOM 5052 C CA . VAL C 3 196 ? 69.248 291.126 184.783 1.00 66.46 527 VAL C CA 1
ATOM 5053 C C . VAL C 3 196 ? 69.823 290.542 183.495 1.00 66.87 527 VAL C C 1
ATOM 5054 O O . VAL C 3 196 ? 69.587 291.070 182.399 1.00 68.37 527 VAL C O 1
ATOM 5058 N N . PRO C 3 197 ? 70.597 289.466 183.580 1.00 68.80 528 PRO C N 1
ATOM 5059 C CA . PRO C 3 197 ? 71.267 288.939 182.391 1.00 66.07 528 PRO C CA 1
ATOM 5060 C C . PRO C 3 197 ? 70.313 288.170 181.492 1.00 67.58 528 PRO C C 1
ATOM 5061 O O . PRO C 3 197 ? 69.201 287.805 181.876 1.00 65.33 528 PRO C O 1
ATOM 5065 N N . SER C 3 198 ? 70.777 287.933 180.269 1.00 71.10 529 SER C N 1
ATOM 5066 C CA . SER C 3 198 ? 70.020 287.168 179.294 1.00 69.41 529 SER C CA 1
ATOM 5067 C C . SER C 3 198 ? 70.253 285.674 179.490 1.00 70.97 529 SER C C 1
ATOM 5068 O O . SER C 3 198 ? 71.256 285.244 180.063 1.00 70.66 529 SER C O 1
ATOM 5071 N N . ALA C 3 199 ? 69.306 284.881 179.000 1.00 64.66 530 ALA C N 1
ATOM 5072 C CA . ALA C 3 199 ? 69.345 283.443 179.216 1.00 64.16 530 ALA C CA 1
ATOM 5073 C C . ALA C 3 199 ? 70.402 282.790 178.338 1.00 64.88 530 ALA C C 1
ATOM 5074 O O . ALA C 3 199 ? 70.481 283.059 177.137 1.00 63.65 530 ALA C O 1
ATOM 5076 N N . GLN C 3 200 ? 71.215 281.927 178.942 1.00 58.18 531 GLN C N 1
ATOM 5077 C CA . GLN C 3 200 ? 72.175 281.112 178.213 1.00 53.79 531 GLN C CA 1
ATOM 5078 C C . GLN C 3 200 ? 71.779 279.645 178.161 1.00 58.54 531 GLN C C 1
ATOM 5079 O O . GLN C 3 200 ? 72.555 278.826 177.660 1.00 58.09 531 GLN C O 1
ATOM 5085 N N . TYR C 3 201 ? 70.600 279.293 178.670 1.00 59.59 532 TYR C N 1
ATOM 5086 C CA . TYR C 3 201 ? 70.068 277.941 178.586 1.00 54.66 532 TYR C CA 1
ATOM 5087 C C . TYR C 3 201 ? 68.587 277.983 178.925 1.00 53.21 532 TYR C C 1
ATOM 5088 O O . TYR C 3 201 ? 68.166 278.777 179.767 1.00 53.93 532 TYR C O 1
ATOM 5097 N N . THR C 3 202 ? 67.808 277.136 178.262 1.00 58.49 533 THR C N 1
ATOM 5098 C CA . THR C 3 202 ? 66.383 277.010 178.518 1.00 58.24 533 THR C CA 1
ATOM 5099 C C . THR C 3 202 ? 66.002 275.539 178.523 1.00 60.89 533 THR C C 1
ATOM 5100 O O . THR C 3 202 ? 66.602 274.740 177.795 1.00 64.79 533 THR C O 1
ATOM 5104 N N . PRO C 3 203 ? 65.015 275.149 179.334 1.00 62.17 534 PRO C N 1
ATOM 5105 C CA . PRO C 3 203 ? 64.312 275.941 180.344 1.00 64.28 534 PRO C CA 1
ATOM 5106 C C . PRO C 3 203 ? 64.914 275.751 181.729 1.00 66.31 534 PRO C C 1
ATOM 5107 O O . PRO C 3 203 ? 65.811 274.938 181.921 1.00 66.19 534 PRO C O 1
ATOM 5111 N N . GLY C 3 204 ? 64.434 276.499 182.715 1.00 66.69 535 GLY C N 1
ATOM 5112 C CA . GLY C 3 204 ? 64.900 276.344 184.076 1.00 68.36 535 GLY C CA 1
ATOM 5113 C C . GLY C 3 204 ? 63.778 276.512 185.076 1.00 70.72 535 GLY C C 1
ATOM 5114 O O . GLY C 3 204 ? 63.073 277.524 185.059 1.00 73.42 535 GLY C O 1
ATOM 5115 N N . LEU C 3 205 ? 63.593 275.524 185.949 1.00 69.32 536 LEU C N 1
ATOM 5116 C CA . LEU C 3 205 ? 62.511 275.587 186.920 1.00 69.91 536 LEU C CA 1
ATOM 5117 C C . LEU C 3 205 ? 62.856 276.420 188.144 1.00 75.11 536 LEU C C 1
ATOM 5118 O O . LEU C 3 205 ? 61.952 276.760 188.913 1.00 77.46 536 LEU C O 1
ATOM 5123 N N . ASP C 3 206 ? 64.128 276.758 188.346 1.00 71.74 537 ASP C N 1
ATOM 5124 C CA . ASP C 3 206 ? 64.526 277.580 189.481 1.00 67.81 537 ASP C CA 1
ATOM 5125 C C . ASP C 3 206 ? 64.379 279.066 189.181 1.00 71.86 537 ASP C C 1
ATOM 5126 O O . ASP C 3 206 ? 63.800 279.809 189.977 1.00 73.69 537 ASP C O 1
ATOM 5131 N N . VAL C 3 207 ? 64.897 279.511 188.035 1.00 72.96 538 VAL C N 1
ATOM 5132 C CA . VAL C 3 207 ? 64.789 280.915 187.646 1.00 66.81 538 VAL C CA 1
ATOM 5133 C C . VAL C 3 207 ? 63.404 281.286 187.148 1.00 70.79 538 VAL C C 1
ATOM 5134 O O . VAL C 3 207 ? 63.110 282.477 187.000 1.00 72.78 538 VAL C O 1
ATOM 5138 N N . GLY C 3 208 ? 62.546 280.307 186.885 1.00 67.10 539 GLY C N 1
ATOM 5139 C CA . GLY C 3 208 ? 61.214 280.563 186.386 1.00 62.90 539 GLY C CA 1
ATOM 5140 C C . GLY C 3 208 ? 61.065 280.549 184.882 1.00 68.88 539 GLY C C 1
ATOM 5141 O O . GLY C 3 208 ? 59.986 280.890 184.385 1.00 70.83 539 GLY C O 1
ATOM 5142 N N . ARG C 3 209 ? 62.105 280.174 184.142 1.00 72.77 540 ARG C N 1
ATOM 5143 C CA . ARG C 3 209 ? 62.016 280.133 182.690 1.00 68.09 540 ARG C CA 1
ATOM 5144 C C . ARG C 3 209 ? 61.211 278.922 182.244 1.00 69.89 540 ARG C C 1
ATOM 5145 O O . ARG C 3 209 ? 61.458 277.799 182.693 1.00 72.09 540 ARG C O 1
ATOM 5153 N N . THR C 3 210 ? 60.249 279.150 181.351 1.00 80.09 541 THR C N 1
ATOM 5154 C CA . THR C 3 210 ? 59.427 278.080 180.809 1.00 80.18 541 THR C CA 1
ATOM 5155 C C . THR C 3 210 ? 59.556 277.933 179.302 1.00 78.50 541 THR C C 1
ATOM 5156 O O . THR C 3 210 ? 58.943 277.027 178.731 1.00 81.47 541 THR C O 1
ATOM 5160 N N . SER C 3 211 ? 60.329 278.791 178.645 1.00 81.78 542 SER C N 1
ATOM 5161 C CA . SER C 3 211 ? 60.469 278.722 177.199 1.00 80.66 542 SER C CA 1
ATOM 5162 C C . SER C 3 211 ? 61.163 277.432 176.786 1.00 81.03 542 SER C C 1
ATOM 5163 O O . SER C 3 211 ? 62.040 276.919 177.484 1.00 81.53 542 SER C O 1
ATOM 5166 N N . GLN C 3 212 ? 60.754 276.902 175.634 1.00 74.11 543 GLN C N 1
ATOM 5167 C CA . GLN C 3 212 ? 61.332 275.678 175.095 1.00 73.67 543 GLN C CA 1
ATOM 5168 C C . GLN C 3 212 ? 61.691 275.838 173.623 1.00 77.75 543 GLN C C 1
ATOM 5169 O O . GLN C 3 212 ? 61.606 274.881 172.850 1.00 76.92 543 GLN C O 1
ATOM 5175 N N . LEU C 3 213 ? 62.091 277.039 173.221 1.00 76.28 544 LEU C N 1
ATOM 5176 C CA . LEU C 3 213 ? 62.545 277.287 171.865 1.00 73.28 544 LEU C CA 1
ATOM 5177 C C . LEU C 3 213 ? 64.051 277.526 171.853 1.00 78.15 544 LEU C C 1
ATOM 5178 O O . LEU C 3 213 ? 64.613 278.005 172.843 1.00 79.89 544 LEU C O 1
ATOM 5183 N N . PRO C 3 214 ? 64.735 277.193 170.759 1.00 74.36 545 PRO C N 1
ATOM 5184 C CA . PRO C 3 214 ? 66.182 277.421 170.702 1.00 73.21 545 PRO C CA 1
ATOM 5185 C C . PRO C 3 214 ? 66.521 278.897 170.839 1.00 74.48 545 PRO C C 1
ATOM 5186 O O . PRO C 3 214 ? 65.784 279.774 170.386 1.00 78.45 545 PRO C O 1
ATOM 5190 N N . LEU C 3 215 ? 67.655 279.162 171.479 1.00 67.13 546 LEU C N 1
ATOM 5191 C CA . LEU C 3 215 ? 68.059 280.519 171.815 1.00 68.10 546 LEU C CA 1
ATOM 5192 C C . LEU C 3 215 ? 68.699 281.191 170.602 1.00 74.47 546 LEU C C 1
ATOM 5193 O O . LEU C 3 215 ? 68.643 280.689 169.477 1.00 74.84 546 LEU C O 1
ATOM 5198 N N . GLY C 3 216 ? 69.322 282.347 170.825 1.00 79.51 547 GLY C N 1
ATOM 5199 C CA . GLY C 3 216 ? 69.998 283.078 169.772 1.00 78.75 547 GLY C CA 1
ATOM 5200 C C . GLY C 3 216 ? 71.314 282.440 169.385 1.00 80.23 547 GLY C C 1
ATOM 5201 O O . GLY C 3 216 ? 71.481 281.217 169.444 1.00 81.00 547 GLY C O 1
ATOM 5202 N N . ASP C 3 217 ? 72.267 283.276 168.980 1.00 81.67 548 ASP C N 1
ATOM 5203 C CA . ASP C 3 217 ? 73.575 282.803 168.544 1.00 81.64 548 ASP C CA 1
ATOM 5204 C C . ASP C 3 217 ? 74.663 283.625 169.213 1.00 80.20 548 ASP C C 1
ATOM 5205 O O . ASP C 3 217 ? 74.696 284.851 169.071 1.00 76.27 548 ASP C O 1
ATOM 5210 N N . GLN C 3 218 ? 75.550 282.945 169.945 1.00 73.11 549 GLN C N 1
ATOM 5211 C CA . GLN C 3 218 ? 76.743 283.547 170.542 1.00 71.91 549 GLN C CA 1
ATOM 5212 C C . GLN C 3 218 ? 77.917 282.650 170.165 1.00 72.45 549 GLN C C 1
ATOM 5213 O O . GLN C 3 218 ? 78.298 281.757 170.924 1.00 74.06 549 GLN C O 1
ATOM 5219 N N . THR C 3 219 ? 78.493 282.895 168.988 1.00 63.22 550 THR C N 1
ATOM 5220 C CA . THR C 3 219 ? 79.568 282.058 168.476 1.00 60.20 550 THR C CA 1
ATOM 5221 C C . THR C 3 219 ? 80.951 282.548 168.868 1.00 57.08 550 THR C C 1
ATOM 5222 O O . THR C 3 219 ? 81.896 281.753 168.862 1.00 57.82 550 THR C O 1
ATOM 5226 N N . SER C 3 220 ? 81.095 283.826 169.203 1.00 55.17 551 SER C N 1
ATOM 5227 C CA . SER C 3 220 ? 82.398 284.364 169.559 1.00 54.19 551 SER C CA 1
ATOM 5228 C C . SER C 3 220 ? 82.819 284.007 170.976 1.00 59.85 551 SER C C 1
ATOM 5229 O O . SER C 3 220 ? 83.993 284.179 171.316 1.00 61.50 551 SER C O 1
ATOM 5232 N N . VAL C 3 221 ? 81.903 283.509 171.801 1.00 54.03 552 VAL C N 1
ATOM 5233 C CA . VAL C 3 221 ? 82.1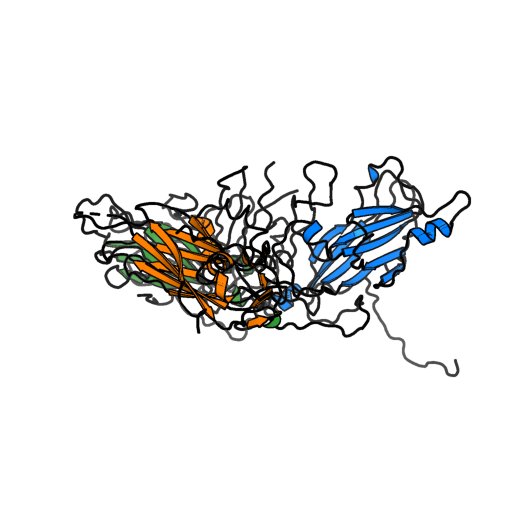93 283.240 173.204 1.00 46.34 552 VAL C CA 1
ATOM 5234 C C . VAL C 3 221 ? 81.970 281.789 173.596 1.00 47.46 552 VAL C C 1
ATOM 5235 O O . VAL C 3 221 ? 82.328 281.413 174.721 1.00 56.77 552 VAL C O 1
ATOM 5239 N N . SER C 3 222 ? 81.410 280.954 172.725 1.00 45.77 553 SER C N 1
ATOM 5240 C CA . SER C 3 222 ? 80.982 279.620 173.110 1.00 48.71 553 SER C CA 1
ATOM 5241 C C . SER C 3 222 ? 81.652 278.555 172.254 1.00 50.81 553 SER C C 1
ATOM 5242 O O . SER C 3 222 ? 82.086 278.810 171.130 1.00 56.66 553 SER C O 1
ATOM 5245 N N . ASN C 3 223 ? 81.718 277.348 172.811 1.00 45.19 554 ASN C N 1
ATOM 5246 C CA . ASN C 3 223 ? 82.279 276.176 172.152 1.00 40.92 554 ASN C CA 1
ATOM 5247 C C . ASN C 3 223 ? 81.269 275.443 171.285 1.00 43.45 554 ASN C C 1
ATOM 5248 O O . ASN C 3 223 ? 81.623 274.443 170.656 1.00 46.95 554 ASN C O 1
ATOM 5253 N N . GLY C 3 224 ? 80.026 275.902 171.235 1.00 45.82 555 GLY C N 1
ATOM 5254 C CA . GLY C 3 224 ? 79.027 275.223 170.440 1.00 50.62 555 GLY C CA 1
ATOM 5255 C C . GLY C 3 224 ? 77.655 275.243 171.073 1.00 54.87 555 GLY C C 1
ATOM 5256 O O . GLY C 3 224 ? 77.224 276.273 171.595 1.00 64.31 555 GLY C O 1
ATOM 5257 N N . VAL C 3 225 ? 76.956 274.110 171.035 1.00 43.19 556 VAL C N 1
ATOM 5258 C CA . VAL C 3 225 ? 75.618 274.022 171.600 1.00 41.93 556 VAL C CA 1
ATOM 5259 C C . VAL C 3 225 ? 75.364 272.573 171.978 1.00 50.25 556 VAL C C 1
ATOM 5260 O O . VAL C 3 225 ? 75.933 271.654 171.387 1.00 54.38 556 VAL C O 1
ATOM 5264 N N . LEU C 3 226 ? 74.526 272.371 172.991 1.00 56.70 557 LEU C N 1
ATOM 5265 C CA . LEU C 3 226 ? 74.161 271.036 173.456 1.00 47.64 557 LEU C CA 1
ATOM 5266 C C . LEU C 3 226 ? 72.659 271.027 173.693 1.00 48.43 557 LEU C C 1
ATOM 5267 O O . LEU C 3 226 ? 72.142 271.857 174.448 1.00 55.16 557 LEU C O 1
ATOM 5272 N N . ALA C 3 227 ? 71.964 270.101 173.044 1.00 49.27 558 ALA C N 1
ATOM 5273 C CA . ALA C 3 227 ? 70.518 269.996 173.128 1.00 50.13 558 ALA C CA 1
ATOM 5274 C C . ALA C 3 227 ? 70.120 268.557 173.416 1.00 54.84 558 ALA C C 1
ATOM 5275 O O . ALA C 3 227 ? 70.831 267.610 173.074 1.00 57.93 558 ALA C O 1
ATOM 5277 N N . VAL C 3 228 ? 68.966 268.408 174.056 1.00 59.54 559 VAL C N 1
ATOM 5278 C CA . VAL C 3 228 ? 68.451 267.112 174.478 1.00 56.80 559 VAL C CA 1
ATOM 5279 C C . VAL C 3 228 ? 67.101 266.893 173.815 1.00 60.86 559 VAL C C 1
ATOM 5280 O O . VAL C 3 228 ? 66.205 267.737 173.923 1.00 60.86 559 VAL C O 1
ATOM 5284 N N . TYR C 3 229 ? 66.957 265.760 173.134 1.00 66.88 560 TYR C N 1
ATOM 5285 C CA . TYR C 3 229 ? 65.743 265.421 172.410 1.00 64.03 560 TYR C CA 1
ATOM 5286 C C . TYR C 3 229 ? 65.215 264.077 172.889 1.00 66.15 560 TYR C C 1
ATOM 5287 O O . TYR C 3 229 ? 65.984 263.193 173.273 1.00 69.90 560 TYR C O 1
ATOM 5296 N N . VAL C 3 230 ? 63.898 263.933 172.857 1.00 67.53 561 VAL C N 1
ATOM 5297 C CA . VAL C 3 230 ? 63.255 262.696 173.279 1.00 67.04 561 VAL C CA 1
ATOM 5298 C C . VAL C 3 230 ? 63.248 261.706 172.122 1.00 70.36 561 VAL C C 1
ATOM 5299 O O . VAL C 3 230 ? 63.211 262.086 170.947 1.00 74.37 561 VAL C O 1
ATOM 5303 N N . VAL C 3 231 ? 63.321 260.419 172.453 1.00 68.19 562 VAL C N 1
ATOM 5304 C CA . VAL C 3 231 ? 63.281 259.359 171.453 1.00 68.38 562 VAL C CA 1
ATOM 5305 C C . VAL C 3 231 ? 62.043 258.510 171.691 1.00 74.33 562 VAL C C 1
ATOM 5306 O O . VAL C 3 231 ? 61.181 258.388 170.814 1.00 78.64 562 VAL C O 1
ATOM 5310 N N . ASN C 3 232 ? 61.949 257.917 172.877 1.00 75.02 563 ASN C N 1
ATOM 5311 C CA . ASN C 3 232 ? 60.772 257.166 173.298 1.00 69.57 563 ASN C CA 1
ATOM 5312 C C . ASN C 3 232 ? 60.260 257.775 174.591 1.00 72.57 563 ASN C C 1
ATOM 5313 O O . ASN C 3 232 ? 60.952 257.730 175.615 1.00 78.10 563 ASN C O 1
ATOM 5318 N N . ASP C 3 233 ? 59.055 258.339 174.544 1.00 82.78 564 ASP C N 1
ATOM 5319 C CA . ASP C 3 233 ? 58.483 258.972 175.724 1.00 87.54 564 ASP C CA 1
ATOM 5320 C C . ASP C 3 233 ? 58.292 257.946 176.830 1.00 82.93 564 ASP C C 1
ATOM 5321 O O . ASP C 3 233 ? 57.984 256.780 176.571 1.00 80.70 564 ASP C O 1
ATOM 5326 N N . LEU C 3 234 ? 58.490 258.379 178.071 1.00 75.29 565 LEU C N 1
ATOM 5327 C CA . LEU C 3 234 ? 58.471 257.427 179.165 1.00 79.54 565 LEU C CA 1
ATOM 5328 C C . LEU C 3 234 ? 57.044 257.125 179.600 1.00 80.95 565 LEU C C 1
ATOM 5329 O O . LEU C 3 234 ? 56.121 257.922 179.414 1.00 78.74 565 LEU C O 1
ATOM 5334 N N . VAL C 3 235 ? 56.876 255.943 180.183 1.00 81.56 566 VAL C N 1
ATOM 5335 C CA . VAL C 3 235 ? 55.600 255.483 180.706 1.00 80.77 566 VAL C CA 1
ATOM 5336 C C . VAL C 3 235 ? 55.803 255.045 182.147 1.00 79.64 566 VAL C C 1
ATOM 5337 O O . VAL C 3 235 ? 56.771 254.346 182.465 1.00 75.33 566 VAL C O 1
ATOM 5341 N N . SER C 3 236 ? 54.898 255.464 183.016 1.00 92.87 567 SER C N 1
ATOM 5342 C CA . SER C 3 236 ? 54.959 255.089 184.413 1.00 96.79 567 SER C CA 1
ATOM 5343 C C . SER C 3 236 ? 53.873 254.069 184.737 1.00 97.07 567 SER C C 1
ATOM 5344 O O . SER C 3 236 ? 52.797 254.087 184.131 1.00 95.05 567 SER C O 1
ATOM 5347 N N . PRO C 3 237 ? 54.117 253.172 185.690 1.00 98.55 568 PRO C N 1
ATOM 5348 C CA . PRO C 3 237 ? 53.113 252.152 186.011 1.00 99.56 568 PRO C CA 1
ATOM 5349 C C . PRO C 3 237 ? 51.930 252.733 186.767 1.00 100.09 568 PRO C C 1
ATOM 5350 O O . PRO C 3 237 ? 51.686 252.373 187.920 1.00 101.88 568 PRO C O 1
ATOM 5354 N N . ASP C 3 238 ? 51.194 253.637 186.130 1.00 109.12 569 ASP C N 1
ATOM 5355 C CA . ASP C 3 238 ? 50.038 254.261 186.755 1.00 111.16 569 ASP C CA 1
ATOM 5356 C C . ASP C 3 238 ? 48.805 254.307 185.869 1.00 112.92 569 ASP C C 1
ATOM 5357 O O . ASP C 3 238 ? 47.702 254.490 186.398 1.00 112.67 569 ASP C O 1
ATOM 5362 N N . GLY C 3 239 ? 48.942 254.152 184.562 1.00 119.11 570 GLY C N 1
ATOM 5363 C CA . GLY C 3 239 ? 47.790 254.265 183.674 1.00 119.48 570 GLY C CA 1
ATOM 5364 C C . GLY C 3 239 ? 47.370 255.685 183.394 1.00 120.60 570 GLY C C 1
ATOM 5365 O O . GLY C 3 239 ? 47.269 256.084 182.231 1.00 119.63 570 GLY C O 1
ATOM 5366 N N . GLY C 3 240 ? 47.128 256.472 184.440 1.00 125.60 571 GLY C N 1
ATOM 5367 C CA . GLY C 3 240 ? 46.762 257.877 184.284 1.00 124.96 571 GLY C CA 1
ATOM 5368 C C . GLY C 3 240 ? 47.992 258.631 183.803 1.00 124.63 571 GLY C C 1
ATOM 5369 O O . GLY C 3 240 ? 48.880 258.966 184.590 1.00 124.81 571 GLY C O 1
ATOM 5370 N N . THR C 3 241 ? 48.052 258.893 182.498 1.00 128.28 572 THR C N 1
ATOM 5371 C CA . THR C 3 241 ? 49.200 259.567 181.896 1.00 129.70 572 THR C CA 1
ATOM 5372 C C . THR C 3 241 ? 48.912 261.064 181.853 1.00 128.86 572 THR C C 1
ATOM 5373 O O . THR C 3 241 ? 48.601 261.651 180.814 1.00 128.01 572 THR C O 1
ATOM 5377 N N . ASP C 3 242 ? 48.991 261.684 183.026 1.00 123.62 573 ASP C N 1
ATOM 5378 C CA . ASP C 3 242 ? 48.920 263.134 183.157 1.00 124.15 573 ASP C CA 1
ATOM 5379 C C . ASP C 3 242 ? 49.949 263.606 184.171 1.00 120.02 573 ASP C C 1
ATOM 5380 O O . ASP C 3 242 ? 49.698 264.521 184.962 1.00 119.07 573 ASP C O 1
ATOM 5385 N N . GLU C 3 243 ? 51.124 262.981 184.159 1.00 99.32 574 GLU C N 1
ATOM 5386 C CA . GLU C 3 243 ? 52.152 263.254 185.152 1.00 98.55 574 GLU C CA 1
ATOM 5387 C C . GLU C 3 243 ? 53.473 263.608 184.482 1.00 99.77 574 GLU C C 1
ATOM 5388 O O . GLU C 3 243 ? 53.534 263.735 183.256 1.00 104.22 574 GLU C O 1
ATOM 5394 N N . SER C 3 244 ? 54.536 263.763 185.269 1.00 76.91 575 SER C N 1
ATOM 5395 C CA . SER C 3 244 ? 55.825 264.179 184.742 1.00 72.34 575 SER C CA 1
ATOM 5396 C C . SER C 3 244 ? 56.935 263.572 185.589 1.00 70.71 575 SER C C 1
ATOM 5397 O O . SER C 3 244 ? 56.688 262.806 186.522 1.00 74.47 575 SER C O 1
ATOM 5400 N N . VAL C 3 245 ? 58.170 263.921 185.241 1.00 63.45 576 VAL C N 1
ATOM 5401 C CA . VAL C 3 245 ? 59.348 263.553 186.017 1.00 63.26 576 VAL C CA 1
ATOM 5402 C C . VAL C 3 245 ? 60.439 264.557 185.678 1.00 70.53 576 VAL C C 1
ATOM 5403 O O . VAL C 3 245 ? 60.498 265.066 184.556 1.00 75.51 576 VAL C O 1
ATOM 5407 N N . GLU C 3 246 ? 61.291 264.859 186.653 1.00 70.07 577 GLU C N 1
ATOM 5408 C CA . GLU C 3 246 ? 62.298 265.893 186.477 1.00 65.14 577 GLU C CA 1
ATOM 5409 C C . GLU C 3 246 ? 63.705 265.311 186.527 1.00 66.93 577 GLU C C 1
ATOM 5410 O O . GLU C 3 246 ? 63.940 264.219 187.047 1.00 72.65 577 GLU C O 1
ATOM 5416 N N . VAL C 3 247 ? 64.637 266.070 185.959 1.00 55.95 578 VAL C N 1
ATOM 5417 C CA . VAL C 3 247 ? 66.023 265.661 185.768 1.00 56.82 578 VAL C CA 1
ATOM 5418 C C . VAL C 3 247 ? 66.911 266.883 185.951 1.00 58.49 578 VAL C C 1
ATOM 5419 O O . VAL C 3 247 ? 66.583 267.979 185.484 1.00 67.06 578 VAL C O 1
ATOM 5423 N N . ASN C 3 248 ? 68.043 266.698 186.633 1.00 47.38 579 ASN C N 1
ATOM 5424 C CA . ASN C 3 248 ? 68.906 267.816 186.987 1.00 52.12 579 ASN C CA 1
ATOM 5425 C C . ASN C 3 248 ? 70.337 267.559 186.534 1.00 53.88 579 ASN C C 1
ATOM 5426 O O . ASN C 3 248 ? 70.780 266.412 186.437 1.00 58.52 579 ASN C O 1
ATOM 5431 N N . TRP C 3 249 ? 71.062 268.646 186.268 1.00 40.57 580 TRP C N 1
ATOM 5432 C CA . TRP C 3 249 ? 72.379 268.574 185.653 1.00 36.05 580 TRP C CA 1
ATOM 5433 C C . TRP C 3 249 ? 73.403 269.379 186.442 1.00 46.03 580 TRP C C 1
ATOM 5434 O O . TRP C 3 249 ? 73.076 270.341 187.138 1.00 49.32 580 TRP C O 1
ATOM 5445 N N . PHE C 3 250 ? 74.660 268.965 186.300 1.00 42.46 581 PHE C N 1
ATOM 5446 C CA . PHE C 3 250 ? 75.800 269.557 186.983 1.00 32.32 581 PHE C CA 1
ATOM 5447 C C . PHE C 3 250 ? 76.901 269.847 185.972 1.00 44.08 581 PHE C C 1
ATOM 5448 O O . PHE C 3 250 ? 77.060 269.123 184.985 1.00 48.93 581 PHE C O 1
ATOM 5456 N N . VAL C 3 251 ? 77.678 270.899 186.239 1.00 46.32 582 VAL C N 1
ATOM 5457 C CA . VAL C 3 251 ? 78.705 271.396 185.329 1.00 36.57 582 VAL C CA 1
ATOM 5458 C C . VAL C 3 251 ? 80.053 271.388 186.034 1.00 44.64 582 VAL C C 1
ATOM 5459 O O . VAL C 3 251 ? 80.142 271.701 187.225 1.00 54.06 582 VAL C O 1
ATOM 5463 N N . LYS C 3 252 ? 81.104 271.046 185.293 1.00 43.83 583 LYS C N 1
ATOM 5464 C CA . LYS C 3 252 ? 82.462 271.003 185.820 1.00 39.41 583 LYS C CA 1
ATOM 5465 C C . LYS C 3 252 ? 83.403 271.490 184.718 1.00 46.60 583 LYS C C 1
ATOM 5466 O O . LYS C 3 252 ? 82.966 272.032 183.700 1.00 54.59 583 LYS C O 1
ATOM 5472 N N . GLY C 3 253 ? 84.705 271.311 184.918 1.00 49.26 584 GLY C N 1
ATOM 5473 C CA . GLY C 3 253 ? 85.686 271.593 183.890 1.00 42.97 584 GLY C CA 1
ATOM 5474 C C . GLY C 3 253 ? 86.690 270.467 183.747 1.00 48.02 584 GLY C C 1
ATOM 5475 O O . GLY C 3 253 ? 87.276 270.026 184.737 1.00 52.73 584 GLY C O 1
ATOM 5476 N N . ALA C 3 254 ? 86.901 269.995 182.523 1.00 48.58 585 ALA C N 1
ATOM 5477 C CA . ALA C 3 254 ? 87.786 268.869 182.288 1.00 48.51 585 ALA C CA 1
ATOM 5478 C C . ALA C 3 254 ? 89.229 269.252 182.600 1.00 58.06 585 ALA C C 1
ATOM 5479 O O . ALA C 3 254 ? 89.569 270.436 182.639 1.00 64.61 585 ALA C O 1
ATOM 5481 N N . PRO C 3 255 ? 90.110 268.265 182.827 1.00 65.72 586 PRO C N 1
ATOM 5482 C CA . PRO C 3 255 ? 91.498 268.605 183.171 1.00 58.63 586 PRO C CA 1
ATOM 5483 C C . PRO C 3 255 ? 92.306 269.064 181.969 1.00 58.03 586 PRO C C 1
ATOM 5484 O O . PRO C 3 255 ? 93.449 268.645 181.772 1.00 65.29 586 PRO C O 1
ATOM 5488 N N . SER C 3 256 ? 91.706 269.936 181.165 1.00 52.27 587 SER C N 1
ATOM 5489 C CA . SER C 3 256 ? 92.400 270.632 180.095 1.00 51.92 587 SER C CA 1
ATOM 5490 C C . SER C 3 256 ? 91.963 272.082 179.997 1.00 52.97 587 SER C C 1
ATOM 5491 O O . SER C 3 256 ? 92.398 272.781 179.079 1.00 52.90 587 SER C O 1
ATOM 5494 N N . PHE C 3 257 ? 91.108 272.542 180.903 1.00 43.19 588 PHE C N 1
ATOM 5495 C CA . PHE C 3 257 ? 90.646 273.919 180.915 1.00 43.75 588 PHE C CA 1
ATOM 5496 C C . PHE C 3 257 ? 91.798 274.868 181.222 1.00 48.02 588 PHE C C 1
ATOM 5497 O O . PHE C 3 257 ? 92.683 274.552 182.020 1.00 57.88 588 PHE C O 1
ATOM 5505 N N . GLU C 3 258 ? 91.791 276.035 180.583 1.00 41.58 589 GLU C N 1
ATOM 5506 C CA . GLU C 3 258 ? 92.813 277.039 180.846 1.00 49.30 589 GLU C CA 1
ATOM 5507 C C . GLU C 3 258 ? 92.309 278.397 180.378 1.00 51.38 589 GLU C C 1
ATOM 5508 O O . GLU C 3 258 ? 91.332 278.497 179.636 1.00 51.97 589 GLU C O 1
ATOM 5514 N N . VAL C 3 259 ? 92.995 279.448 180.828 1.00 44.67 590 VAL C N 1
ATOM 5515 C CA . VAL C 3 259 ? 92.604 280.828 180.586 1.00 44.53 590 VAL C CA 1
ATOM 5516 C C . VAL C 3 259 ? 93.802 281.598 180.035 1.00 54.96 590 VAL C C 1
ATOM 5517 O O . VAL C 3 259 ? 94.860 281.032 179.767 1.00 60.09 590 VAL C O 1
ATOM 5521 N N . ALA C 3 260 ? 93.624 282.905 179.875 1.00 49.59 591 ALA C N 1
ATOM 5522 C CA . ALA C 3 260 ? 94.602 283.744 179.189 1.00 34.20 591 ALA C CA 1
ATOM 5523 C C . ALA C 3 260 ? 94.582 285.136 179.813 1.00 44.68 591 ALA C C 1
ATOM 5524 O O . ALA C 3 260 ? 94.148 285.309 180.956 1.00 61.91 591 ALA C O 1
ATOM 5526 N N . SER C 3 261 ? 95.059 286.127 179.056 1.00 42.43 592 SER C N 1
ATOM 5527 C CA . SER C 3 261 ? 95.402 287.466 179.534 1.00 49.13 592 SER C CA 1
ATOM 5528 C C . SER C 3 261 ? 94.368 288.097 180.457 1.00 55.14 592 SER C C 1
ATOM 5529 O O . SER C 3 261 ? 93.167 287.848 180.321 1.00 65.65 592 SER C O 1
ATOM 5532 N N . ARG C 3 262 ? 94.835 288.932 181.382 1.00 39.98 593 ARG C N 1
ATOM 5533 C CA . ARG C 3 262 ? 93.999 289.519 182.417 1.00 39.03 593 ARG C CA 1
ATOM 5534 C C . ARG C 3 262 ? 93.010 290.520 181.828 1.00 44.13 593 ARG C C 1
ATOM 5535 O O . ARG C 3 262 ? 93.179 291.025 180.718 1.00 51.44 593 ARG C O 1
ATOM 5543 N N . ASP C 3 263 ? 91.966 290.809 182.600 1.00 38.96 594 ASP C N 1
ATOM 5544 C CA . ASP C 3 263 ? 90.899 291.694 182.158 1.00 40.50 594 ASP C CA 1
ATOM 5545 C C . ASP C 3 263 ? 90.346 292.445 183.357 1.00 47.08 594 ASP C C 1
ATOM 5546 O O . ASP C 3 263 ? 90.522 292.034 184.506 1.00 52.41 594 ASP C O 1
ATOM 5551 N N . THR C 3 264 ? 89.670 293.559 183.075 1.00 53.97 595 THR C N 1
ATOM 5552 C CA . THR C 3 264 ? 89.055 294.405 184.099 1.00 55.35 595 THR C CA 1
ATOM 5553 C C . THR C 3 264 ? 87.605 294.660 183.701 1.00 54.37 595 THR C C 1
ATOM 5554 O O . THR C 3 264 ? 87.300 295.683 183.085 1.00 55.70 595 THR C O 1
ATOM 5558 N N . LYS C 3 265 ? 86.711 293.741 184.062 1.00 49.71 596 LYS C N 1
ATOM 5559 C CA . LYS C 3 265 ? 85.284 293.952 183.867 1.00 50.82 596 LYS C CA 1
ATOM 5560 C C . LYS C 3 265 ? 84.467 293.797 185.136 1.00 54.17 596 LYS C C 1
ATOM 5561 O O . LYS C 3 265 ? 83.281 294.139 185.125 1.00 55.65 596 LYS C O 1
ATOM 5567 N N . PHE C 3 266 ? 85.052 293.296 186.220 1.00 47.72 597 PHE C N 1
ATOM 5568 C CA . PHE C 3 266 ? 84.395 293.240 187.514 1.00 37.64 597 PHE C CA 1
ATOM 5569 C C . PHE C 3 266 ? 84.707 294.454 188.371 1.00 42.43 597 PHE C C 1
ATOM 5570 O O . PHE C 3 266 ? 84.597 294.380 189.597 1.00 44.45 597 PHE C O 1
ATOM 5578 N N . ALA C 3 267 ? 85.112 295.564 187.754 1.00 47.40 598 ALA C N 1
ATOM 5579 C CA . ALA C 3 267 ? 85.515 296.737 188.519 1.00 35.03 598 ALA C CA 1
ATOM 5580 C C . ALA C 3 267 ? 84.342 297.342 189.277 1.00 40.78 598 ALA C C 1
ATOM 5581 O O . ALA C 3 267 ? 84.494 297.765 190.427 1.00 51.14 598 ALA C O 1
ATOM 5583 N N . ARG C 3 268 ? 83.167 297.394 188.657 1.00 45.02 599 ARG C N 1
ATOM 5584 C CA . ARG C 3 268 ? 81.999 298.006 189.270 1.00 45.53 599 ARG C CA 1
ATOM 5585 C C . ARG C 3 268 ? 81.088 296.994 189.950 1.00 48.23 599 ARG C C 1
ATOM 5586 O O . ARG C 3 268 ? 79.961 297.340 190.313 1.00 55.78 599 ARG C O 1
ATOM 5594 N N . TRP C 3 269 ? 81.537 295.758 190.118 1.00 49.84 600 TRP C N 1
ATOM 5595 C CA . TRP C 3 269 ? 80.765 294.734 190.802 1.00 46.71 600 TRP C CA 1
ATOM 5596 C C . TRP C 3 269 ? 81.213 294.620 192.252 1.00 53.35 600 TRP C C 1
ATOM 5597 O O . TRP C 3 269 ? 82.296 295.069 192.629 1.00 65.52 600 TRP C O 1
ATOM 5608 N N . SER C 3 270 ? 80.360 294.008 193.068 1.00 48.58 601 SER C N 1
ATOM 5609 C CA . SER C 3 270 ? 80.688 293.778 194.465 1.00 52.57 601 SER C CA 1
ATOM 5610 C C . SER C 3 270 ? 79.991 292.517 194.940 1.00 52.91 601 SER C C 1
ATOM 5611 O O . SER C 3 270 ? 78.915 292.167 194.455 1.00 59.26 601 SER C O 1
ATOM 5614 N N . THR C 3 271 ? 80.610 291.846 195.905 1.00 54.36 602 THR C N 1
ATOM 5615 C CA . THR C 3 271 ? 80.027 290.652 196.498 1.00 54.25 602 THR C CA 1
ATOM 5616 C C . THR C 3 271 ? 79.024 290.969 197.598 1.00 55.55 602 THR C C 1
ATOM 5617 O O . THR C 3 271 ? 78.387 290.047 198.114 1.00 59.08 602 THR C O 1
ATOM 5621 N N . HIS C 3 272 ? 78.868 292.237 197.964 1.00 57.75 603 HIS C N 1
ATOM 5622 C CA . HIS C 3 272 ? 77.891 292.661 198.960 1.00 59.11 603 HIS C CA 1
ATOM 5623 C C . HIS C 3 272 ? 76.626 293.082 198.224 1.00 58.98 603 HIS C C 1
ATOM 5624 O O . HIS C 3 272 ? 76.613 294.106 197.535 1.00 60.13 603 HIS C O 1
ATOM 5631 N N . TRP C 3 273 ? 75.561 292.296 198.376 1.00 58.84 604 TRP C N 1
ATOM 5632 C CA . TRP C 3 273 ? 74.343 292.486 197.605 1.00 62.67 604 TRP C CA 1
ATOM 5633 C C . TRP C 3 273 ? 73.115 292.815 198.436 1.00 66.51 604 TRP C C 1
ATOM 5634 O O . TRP C 3 273 ? 72.070 293.125 197.854 1.00 69.60 604 TRP C O 1
ATOM 5645 N N . SER C 3 274 ? 73.201 292.771 199.761 1.00 67.73 605 SER C N 1
ATOM 5646 C CA . SER C 3 274 ? 72.017 292.719 200.605 1.00 65.78 605 SER C CA 1
ATOM 5647 C C . SER C 3 274 ? 71.599 294.073 201.162 1.00 68.52 605 SER C C 1
ATOM 5648 O O . SER C 3 274 ? 70.784 294.116 202.087 1.00 77.01 605 SER C O 1
ATOM 5651 N N . GLN C 3 275 ? 72.127 295.179 200.640 1.00 70.81 606 GLN C N 1
ATOM 5652 C CA . GLN C 3 275 ? 71.709 296.465 201.184 1.00 75.90 606 GLN C CA 1
ATOM 5653 C C . GLN C 3 275 ? 71.519 297.540 200.118 1.00 79.12 606 GLN C C 1
ATOM 5654 O O . GLN C 3 275 ? 71.613 298.731 200.433 1.00 79.71 606 GLN C O 1
ATOM 5660 N N . GLU C 3 276 ? 71.247 297.163 198.879 1.00 88.92 607 GLU C N 1
ATOM 5661 C CA . GLU C 3 276 ? 71.020 298.124 197.816 1.00 88.63 607 GLU C CA 1
ATOM 5662 C C . GLU C 3 276 ? 69.520 298.299 197.602 1.00 90.92 607 GLU C C 1
ATOM 5663 O O . GLU C 3 276 ? 68.698 297.780 198.362 1.00 93.94 607 GLU C O 1
ATOM 5669 N N . GLU C 3 277 ? 69.158 299.048 196.560 1.00 94.68 608 GLU C N 1
ATOM 5670 C CA . GLU C 3 277 ? 67.762 299.280 196.190 1.00 92.81 608 GLU C CA 1
ATOM 5671 C C . GLU C 3 277 ? 66.984 299.910 197.346 1.00 95.71 608 GLU C C 1
ATOM 5672 O O . GLU C 3 277 ? 66.050 299.329 197.901 1.00 96.26 608 GLU C O 1
ATOM 5678 N N . PHE C 3 278 ? 67.398 301.118 197.702 1.00 101.65 609 PHE C N 1
ATOM 5679 C CA . PHE C 3 278 ? 66.762 301.867 198.774 1.00 101.91 609 PHE C CA 1
ATOM 5680 C C . PHE C 3 278 ? 65.401 302.402 198.345 1.00 101.03 609 PHE C C 1
ATOM 5681 O O . PHE C 3 278 ? 64.440 301.646 198.208 1.00 100.39 609 PHE C O 1
#

B-factor: mean 64.12, std 17.66, range [20.66, 131.81]